Protein AF-A0A1H8L8E3-F1 (afdb_monomer)

Sequence (369 aa):
MTDLSAPLSPDQQRLLEVMSDAFLRDNEWPTWDFVRRTLRREKINAASVLTSLPKLGAQGNIGSTYGLVQHDRVFLPDESRPNLTVAAGLHLPRFSASVSSPFLLVLGVMVEMEHNAPISSSTVTEVRISPNAVRHALPSISDTFMSWLPDLLAHEPATWGGGFRGGSADGGWSRGIRPEIADYADVRDLQAYVSQIEAWLAEAQQVYTPAPMYGQVPAQSVWASSTSDPAPAPAPQYVNESLIDELEAKNDSTSWGLGKLVGLLRELNTNFADEHPYACHALLRAVLDHVPPIFNTEGLPKITFEQVASNYAWKQTDRKYVLKLRDFKAQGDDVMHRQIRKSQDLITMEDVPPRAWLNALLREVIDAL

Radius of gyration: 24.33 Å; Cα contacts (8 Å, |Δi|>4): 419; chains: 1; bounding box: 63×66×66 Å

Foldseek 3Di:
DFDQLPDDDPLLLVLLCQQLVCCVVVVAGDFPLSSCVVVVVVVRHNLVSVVPFTWAFDPDQDFDIDGQWDDPDPDRDRRGGIHGALSVCSSPVVCVVQANQLVLQVLLLLLVQLVPFDDDPPDDGWGKDWLVSSCVSPVPRDPSNSVCVVVNLPRDPLNPPWDKDQDDVVNTIMTTRDNSSNLCNPPNHSSSVVVSVNVVSVVVVVVPDPPDPDDDDDDDDDDDDDPDDPDPDPQDFLADVVLLVLLVVCCVVDPDNCVVVSVLRVQLRVCLSVFPQLSNLLSLLVNQQPLQVLQCPPPDPDDHLVNCLVPGPDDPVLNVLSVVSVVSNVVSVCSVPPDDDPDDDDRGSSSRHHSVSVNSVSVVSSVSD

Mean predicted aligned error: 16.55 Å

Solvent-accessible surface area (backbone atoms only — not comparable to full-atom values): 22081 Å² total; per-residue (Å²): 133,67,57,76,79,56,87,68,54,73,66,45,48,49,53,52,48,56,46,46,56,40,22,76,71,67,77,43,62,43,35,40,43,58,54,38,55,57,34,46,77,73,74,42,60,48,67,67,38,62,71,66,53,56,51,42,52,48,94,59,65,67,68,71,72,50,43,42,60,48,66,98,48,96,72,75,51,56,83,35,55,54,40,73,38,62,62,35,27,76,81,31,67,70,51,16,69,63,47,29,53,56,47,51,52,52,51,52,51,52,25,51,52,58,73,68,48,72,88,54,99,86,51,88,71,82,43,67,51,34,67,66,57,50,41,69,78,39,74,83,62,53,69,71,50,63,71,44,44,67,62,51,44,71,72,37,75,84,45,61,89,34,59,76,42,79,69,42,98,83,76,39,56,35,33,36,58,55,80,74,36,54,81,50,69,83,46,84,50,70,67,50,45,52,51,51,51,50,51,53,41,52,52,64,56,60,74,69,57,82,75,82,86,71,81,92,73,94,74,83,86,79,92,72,94,72,96,64,80,79,73,78,74,80,74,62,61,51,57,58,64,72,58,48,53,54,48,59,68,41,34,85,78,40,99,52,85,39,65,64,59,48,48,46,52,52,52,30,23,52,29,48,53,70,66,35,32,63,58,32,34,42,38,51,38,50,49,50,67,61,53,26,69,69,73,48,86,82,69,64,97,76,64,48,42,64,55,45,51,72,68,52,92,58,56,81,66,52,40,57,32,41,47,52,55,52,63,45,38,61,56,17,48,43,68,73,65,64,72,93,65,96,64,87,85,78,80,42,67,85,73,49,76,41,44,67,37,58,49,48,52,49,51,53,50,61,74,61,97

Structure (mmCIF, N/CA/C/O backbone):
data_AF-A0A1H8L8E3-F1
#
_entry.id   AF-A0A1H8L8E3-F1
#
loop_
_atom_site.group_PDB
_atom_site.id
_atom_site.type_symbol
_atom_site.label_atom_id
_atom_site.label_alt_id
_atom_site.label_comp_id
_atom_site.label_asym_id
_atom_site.label_entity_id
_atom_site.label_seq_id
_atom_site.pdbx_PDB_ins_code
_atom_site.Cartn_x
_atom_site.Cartn_y
_atom_site.Cartn_z
_atom_site.occupancy
_atom_site.B_iso_or_equiv
_atom_site.auth_seq_id
_atom_site.auth_comp_id
_atom_site.auth_asym_id
_atom_site.auth_atom_id
_atom_site.pdbx_PDB_model_num
ATOM 1 N N . MET A 1 1 ? -2.305 20.135 3.168 1.00 54.50 1 MET A N 1
ATOM 2 C CA . MET A 1 1 ? -1.478 18.934 3.385 1.00 54.50 1 MET A CA 1
ATOM 3 C C . MET A 1 1 ? -2.145 18.114 4.464 1.00 54.50 1 MET A C 1
ATOM 5 O O . MET A 1 1 ? -2.585 18.694 5.451 1.00 54.50 1 MET A O 1
ATOM 9 N N . THR A 1 2 ? -2.344 16.825 4.211 1.00 70.56 2 THR A N 1
ATOM 10 C CA . THR A 1 2 ? -2.927 15.903 5.189 1.00 70.56 2 THR A CA 1
ATOM 11 C C . THR A 1 2 ? -1.853 15.555 6.208 1.00 70.56 2 THR A C 1
ATOM 13 O O . THR A 1 2 ? -0.793 15.092 5.815 1.00 70.56 2 THR A O 1
ATOM 16 N N . ASP A 1 3 ? -2.123 15.765 7.490 1.00 83.69 3 ASP A N 1
ATOM 17 C CA . ASP A 1 3 ? -1.197 15.452 8.578 1.00 83.69 3 ASP A CA 1
ATOM 18 C C . ASP A 1 3 ? -1.635 14.142 9.250 1.00 83.69 3 ASP A C 1
ATOM 20 O O . ASP A 1 3 ? -2.746 14.054 9.777 1.00 83.69 3 ASP A O 1
ATOM 24 N N . LEU A 1 4 ? -0.786 13.107 9.218 1.00 88.06 4 LEU A N 1
ATOM 25 C CA . LEU A 1 4 ? -1.083 11.828 9.879 1.00 88.06 4 LEU A CA 1
ATOM 26 C C . LEU A 1 4 ? -1.025 11.920 11.403 1.00 88.06 4 LEU A C 1
ATOM 28 O O . LEU A 1 4 ? -1.542 11.023 12.056 1.00 88.06 4 LEU A O 1
ATOM 32 N N . SER A 1 5 ? -0.405 12.955 11.969 1.00 87.88 5 SER A N 1
ATOM 33 C CA . SER A 1 5 ? -0.351 13.198 13.414 1.00 87.88 5 SER A CA 1
ATOM 34 C C . SER A 1 5 ? -1.531 14.026 13.931 1.00 87.88 5 SER A C 1
ATOM 36 O O . SER A 1 5 ? -1.721 14.137 15.143 1.00 87.88 5 SER A O 1
ATOM 38 N N . ALA A 1 6 ? -2.371 14.553 13.031 1.00 89.00 6 ALA A N 1
ATOM 39 C CA . ALA A 1 6 ? -3.549 15.320 13.407 1.00 89.00 6 ALA A CA 1
ATOM 40 C C . ALA A 1 6 ? -4.525 14.481 14.258 1.00 89.00 6 ALA A C 1
ATOM 42 O O . ALA A 1 6 ? -4.700 13.288 13.989 1.00 89.00 6 ALA A O 1
ATOM 43 N N . PRO A 1 7 ? -5.205 15.087 15.255 1.00 92.38 7 PRO A N 1
ATOM 44 C CA . PRO A 1 7 ? -6.158 14.375 16.099 1.00 92.38 7 PRO A CA 1
ATOM 45 C C . PRO A 1 7 ? -7.232 13.649 15.284 1.00 92.38 7 PRO A C 1
ATOM 47 O O . PRO A 1 7 ? -7.887 14.243 14.426 1.00 92.38 7 PRO A O 1
ATOM 50 N N . LEU A 1 8 ? -7.437 12.370 15.593 1.00 94.69 8 LEU A N 1
ATOM 51 C CA . LEU A 1 8 ? -8.467 11.554 14.962 1.00 94.69 8 LEU A CA 1
ATOM 52 C C . LEU A 1 8 ? -9.846 11.826 15.565 1.00 94.69 8 LEU A C 1
ATOM 54 O O . LEU A 1 8 ? -9.991 12.138 16.749 1.00 94.69 8 LEU A O 1
ATOM 58 N N . SER A 1 9 ? -10.885 11.643 14.752 1.00 96.31 9 SER A N 1
ATOM 59 C CA . SER A 1 9 ? -12.251 11.566 15.273 1.00 96.31 9 SER A CA 1
ATOM 60 C C . SER A 1 9 ? -12.410 10.357 16.212 1.00 96.31 9 SER A C 1
ATOM 62 O O . SER A 1 9 ? -11.698 9.360 16.050 1.00 96.31 9 SER A O 1
ATOM 64 N N . PRO A 1 10 ? -13.371 10.386 17.158 1.00 97.00 10 PRO A N 1
ATOM 65 C CA . PRO A 1 10 ? -13.614 9.258 18.059 1.00 97.00 10 PRO A CA 1
ATOM 66 C C . PRO A 1 10 ? -13.837 7.927 17.326 1.00 97.00 10 PRO A C 1
ATOM 68 O O . PRO A 1 10 ? -13.317 6.898 17.749 1.00 97.00 10 PRO A O 1
ATOM 71 N N . ASP A 1 11 ? -14.543 7.950 16.193 1.00 97.00 11 ASP A N 1
ATOM 72 C CA . ASP A 1 11 ? -14.819 6.753 15.394 1.00 97.00 11 ASP A CA 1
ATOM 73 C C . ASP A 1 11 ? -13.552 6.195 14.726 1.00 97.00 11 ASP A C 1
ATOM 75 O O . ASP A 1 11 ? -13.346 4.980 14.701 1.00 97.00 11 ASP A O 1
ATOM 79 N N . GLN A 1 12 ? -12.680 7.071 14.212 1.00 97.19 12 GLN A N 1
ATOM 80 C CA . GLN A 1 12 ? -11.384 6.686 13.638 1.00 97.19 12 GLN A CA 1
ATOM 81 C C . GLN A 1 12 ? -10.464 6.098 14.703 1.00 97.19 12 GLN A C 1
ATOM 83 O O . GLN A 1 12 ? -9.908 5.021 14.495 1.00 97.19 12 GLN A O 1
ATOM 88 N N . GLN A 1 13 ? -10.361 6.759 15.858 1.00 97.69 13 GLN A N 1
ATOM 89 C CA . GLN A 1 13 ? -9.606 6.251 16.999 1.00 97.69 13 GLN A CA 1
ATOM 90 C C . GLN A 1 13 ? -10.109 4.856 17.391 1.00 97.69 13 GLN A C 1
ATOM 92 O O . GLN A 1 13 ? -9.323 3.919 17.529 1.00 97.69 13 GLN A O 1
ATOM 97 N N . ARG A 1 14 ? -11.433 4.689 17.473 1.00 97.75 14 ARG A N 1
ATOM 98 C CA . ARG A 1 14 ? -12.052 3.419 17.844 1.00 97.75 14 ARG A CA 1
ATOM 99 C C . ARG A 1 14 ? -11.775 2.302 16.838 1.00 97.75 14 ARG A C 1
ATOM 101 O O . ARG A 1 14 ? -11.531 1.167 17.245 1.00 97.75 14 ARG A O 1
ATOM 108 N N . LEU A 1 15 ? -11.785 2.604 15.538 1.00 97.69 15 LEU A N 1
ATOM 109 C CA . LEU A 1 15 ? -11.400 1.651 14.493 1.00 97.69 15 LEU A CA 1
ATOM 110 C C . LEU A 1 15 ? -9.964 1.149 14.700 1.00 97.69 15 LEU A C 1
ATOM 112 O O . LEU A 1 15 ? -9.741 -0.063 14.706 1.00 97.69 15 LEU A O 1
ATOM 116 N N . LEU A 1 16 ? -9.013 2.065 14.904 1.00 98.00 16 LEU A N 1
ATOM 117 C CA . LEU A 1 16 ? -7.605 1.719 15.107 1.00 98.00 16 LEU A CA 1
ATOM 118 C C . LEU A 1 16 ? -7.396 0.906 16.392 1.00 98.00 16 LEU A C 1
ATOM 120 O O . LEU A 1 16 ? -6.659 -0.079 16.378 1.00 98.00 16 LEU A O 1
ATOM 124 N N . GLU A 1 17 ? -8.086 1.257 17.478 1.00 98.06 17 GLU A N 1
ATOM 125 C CA . GLU A 1 17 ? -8.052 0.512 18.741 1.00 98.06 17 GLU A CA 1
ATOM 126 C C . GLU A 1 17 ? -8.566 -0.919 18.582 1.00 98.06 17 GLU A C 1
ATOM 128 O O . GLU A 1 17 ? -7.898 -1.854 19.014 1.00 98.06 17 GLU A O 1
ATOM 133 N N . VAL A 1 18 ? -9.709 -1.120 17.913 1.00 97.88 18 VAL A N 1
ATOM 134 C CA . VAL A 1 18 ? -10.262 -2.465 17.664 1.00 97.88 18 VAL A CA 1
ATOM 135 C C . VAL A 1 18 ? -9.277 -3.328 16.874 1.00 97.88 18 VAL A C 1
ATOM 137 O O . VAL A 1 18 ? -9.098 -4.506 17.192 1.00 97.88 18 VAL A O 1
ATOM 140 N N . MET A 1 19 ? -8.629 -2.751 15.858 1.00 97.62 19 MET A N 1
ATOM 141 C CA . MET A 1 19 ? -7.633 -3.456 15.050 1.00 97.62 19 MET A CA 1
ATOM 142 C C . MET A 1 19 ? -6.375 -3.790 15.857 1.00 97.62 19 MET A C 1
ATOM 144 O O . MET A 1 19 ? -5.931 -4.939 15.858 1.00 97.62 19 MET A O 1
ATOM 148 N N . SER A 1 20 ? -5.837 -2.808 16.582 1.00 97.31 20 SER A N 1
ATOM 149 C CA . SER A 1 20 ? -4.642 -2.953 17.414 1.00 97.31 20 SER A CA 1
ATOM 150 C C . SER A 1 20 ? -4.849 -3.945 18.554 1.00 97.31 20 SER A C 1
ATOM 152 O O . SER A 1 20 ? -4.003 -4.804 18.779 1.00 97.31 20 SER A O 1
ATOM 154 N N . ASP A 1 21 ? -5.962 -3.865 19.279 1.00 96.75 21 ASP A N 1
ATOM 155 C CA . ASP A 1 21 ? -6.227 -4.740 20.422 1.00 96.75 21 ASP A CA 1
ATOM 156 C C . ASP A 1 21 ? -6.410 -6.198 20.001 1.00 96.75 21 ASP A C 1
ATOM 158 O O . ASP A 1 21 ? -5.990 -7.103 20.723 1.00 96.75 21 ASP A O 1
ATOM 162 N N . ALA A 1 22 ? -7.035 -6.444 18.845 1.00 96.00 22 ALA A N 1
ATOM 163 C CA . ALA A 1 22 ? -7.126 -7.789 18.291 1.00 96.00 22 ALA A CA 1
ATOM 164 C C . ALA A 1 22 ? -5.743 -8.318 17.897 1.00 96.00 22 ALA A C 1
ATOM 166 O O . ALA A 1 22 ? -5.361 -9.402 18.330 1.00 96.00 22 ALA A O 1
ATOM 167 N N . PHE A 1 23 ? -4.963 -7.510 17.176 1.00 94.88 23 PHE A N 1
ATOM 168 C CA . PHE A 1 23 ? -3.617 -7.878 16.752 1.00 94.88 23 PHE A CA 1
ATOM 169 C C . PHE A 1 23 ? -2.679 -8.172 17.931 1.00 94.88 23 PHE A C 1
ATOM 171 O O . PHE A 1 23 ? -2.063 -9.234 17.981 1.00 94.88 23 PHE A O 1
ATOM 178 N N . LEU A 1 24 ? -2.606 -7.270 18.914 1.00 93.50 24 LEU A N 1
ATOM 179 C CA . LEU A 1 24 ? -1.720 -7.409 20.074 1.00 93.50 24 LEU A CA 1
ATOM 180 C C . LEU A 1 24 ? -2.104 -8.581 20.986 1.00 93.50 24 LEU A C 1
ATOM 182 O O . LEU A 1 24 ? -1.258 -9.074 21.729 1.00 93.50 24 LEU A O 1
ATOM 186 N N . ARG A 1 25 ? -3.373 -9.002 20.972 1.00 93.81 25 ARG A N 1
ATOM 187 C CA . ARG A 1 25 ? -3.854 -10.135 21.768 1.00 93.81 25 ARG A CA 1
ATOM 188 C C . ARG A 1 25 ? -3.628 -11.464 21.058 1.00 93.81 25 ARG A C 1
ATOM 190 O O . ARG A 1 25 ? -3.131 -12.397 21.681 1.00 93.81 25 ARG A O 1
ATOM 197 N N . ASP A 1 26 ? -4.025 -11.544 19.793 1.00 92.31 26 ASP A N 1
ATOM 198 C CA . ASP A 1 26 ? -4.137 -12.815 19.076 1.00 92.31 26 ASP A CA 1
ATOM 199 C C . ASP A 1 26 ? -2.906 -13.103 18.209 1.00 92.31 26 ASP A C 1
ATOM 201 O O . ASP A 1 26 ? -2.759 -14.216 17.710 1.00 92.31 26 ASP A O 1
ATOM 205 N N . ASN A 1 27 ? -2.003 -12.125 18.058 1.00 89.88 27 ASN A N 1
ATOM 206 C CA . ASN A 1 27 ? -0.875 -12.215 17.141 1.00 89.88 27 ASN A CA 1
ATOM 207 C C . ASN A 1 27 ? -1.386 -12.574 15.731 1.00 89.88 27 ASN A C 1
ATOM 209 O O . ASN A 1 27 ? -0.921 -13.515 15.093 1.00 89.88 27 ASN A O 1
ATOM 213 N N . GLU A 1 28 ? -2.420 -11.868 15.281 1.00 90.44 28 GLU A N 1
ATOM 214 C CA . GLU A 1 28 ? -2.967 -11.972 13.932 1.00 90.44 28 GLU A CA 1
ATOM 215 C C . GLU A 1 28 ? -3.838 -10.746 13.644 1.00 90.44 28 GLU A C 1
ATOM 217 O O . GLU A 1 28 ? -4.602 -10.301 14.502 1.00 90.44 28 GLU A O 1
ATOM 222 N N . TRP A 1 29 ? -3.746 -10.184 12.437 1.00 93.12 29 TRP A N 1
ATOM 223 C CA . TRP A 1 29 ? -4.626 -9.081 12.043 1.00 93.12 29 TRP A CA 1
ATOM 224 C C . TRP A 1 29 ? -6.078 -9.553 11.996 1.00 93.12 29 TRP A C 1
ATOM 226 O O . TRP A 1 29 ? -6.340 -10.580 11.368 1.00 93.12 29 TRP A O 1
ATOM 236 N N . PRO A 1 30 ? -7.038 -8.845 12.615 1.00 95.31 30 PRO A N 1
ATOM 237 C CA . PRO A 1 30 ? -8.421 -9.297 12.639 1.00 95.31 30 PRO A CA 1
ATOM 238 C C . PRO A 1 30 ? -9.018 -9.347 11.233 1.00 95.31 30 PRO A C 1
ATOM 240 O O . PRO A 1 30 ? -8.681 -8.542 10.363 1.00 95.31 30 PRO A O 1
ATOM 243 N N . THR A 1 31 ? -9.964 -10.262 11.027 1.00 95.38 31 THR A N 1
ATOM 244 C CA . THR A 1 31 ? -10.769 -10.252 9.805 1.00 95.38 31 THR A CA 1
ATOM 245 C C . THR A 1 31 ? -11.618 -8.988 9.737 1.00 95.38 31 THR A C 1
ATOM 247 O O . THR A 1 31 ? -12.065 -8.438 10.751 1.00 95.38 31 THR A O 1
ATOM 250 N N . TRP A 1 32 ? -11.890 -8.526 8.525 1.00 94.31 32 TRP A N 1
ATOM 251 C CA . TRP A 1 32 ? -12.694 -7.338 8.313 1.00 94.31 32 TRP A CA 1
ATOM 252 C C . TRP A 1 32 ? -14.128 -7.519 8.820 1.00 94.31 32 TRP A C 1
ATOM 254 O O . TRP A 1 32 ? -14.702 -6.581 9.374 1.00 94.31 32 TRP A O 1
ATOM 264 N N . ASP A 1 33 ? -14.693 -8.729 8.737 1.00 94.44 33 ASP A N 1
ATOM 265 C CA . ASP A 1 33 ? -15.987 -9.036 9.360 1.00 94.44 33 ASP A CA 1
ATOM 266 C C . ASP A 1 33 ? -15.959 -8.851 10.885 1.00 94.44 33 ASP A C 1
ATOM 268 O O . ASP A 1 33 ? -16.884 -8.249 11.439 1.00 94.44 33 ASP A O 1
ATOM 272 N N . PHE A 1 34 ? -14.890 -9.280 11.569 1.00 97.00 34 PHE A N 1
ATOM 273 C CA . PHE A 1 34 ? -14.738 -9.056 13.009 1.00 97.00 34 PHE A CA 1
ATOM 274 C C . PHE A 1 34 ? -14.748 -7.559 13.342 1.00 97.00 34 PHE A C 1
ATOM 276 O O . PHE A 1 34 ? -15.508 -7.123 14.216 1.00 97.00 34 PHE A O 1
ATOM 283 N N . VAL A 1 35 ? -13.962 -6.759 12.614 1.00 96.69 35 VAL A N 1
ATOM 284 C CA . VAL A 1 35 ? -13.891 -5.301 12.808 1.00 96.69 35 VAL A CA 1
ATOM 285 C C . VAL A 1 35 ? -15.261 -4.660 12.564 1.00 96.69 35 VAL A C 1
ATOM 287 O O . VAL A 1 35 ? -15.780 -3.938 13.419 1.00 96.69 35 VAL A O 1
ATOM 290 N N . ARG A 1 36 ? -15.913 -4.994 11.442 1.00 95.44 36 ARG A N 1
ATOM 291 C CA . ARG A 1 36 ? -17.245 -4.485 11.081 1.00 95.44 36 ARG A CA 1
ATOM 292 C C . ARG A 1 36 ? -18.304 -4.835 12.116 1.00 95.44 36 ARG A C 1
ATOM 294 O O . ARG A 1 36 ? -19.117 -3.980 12.461 1.00 95.44 36 ARG A O 1
ATOM 301 N N . ARG A 1 37 ? -18.348 -6.083 12.589 1.00 95.81 37 ARG A N 1
ATOM 302 C CA . ARG A 1 37 ? -19.341 -6.529 13.581 1.00 95.81 37 ARG A CA 1
ATOM 303 C C . ARG A 1 37 ? -19.118 -5.877 14.936 1.00 95.81 37 ARG A C 1
ATOM 305 O O . ARG A 1 37 ? -20.104 -5.545 15.590 1.00 95.81 37 ARG A O 1
ATOM 312 N N . THR A 1 38 ? -17.864 -5.674 15.329 1.00 97.12 38 THR A N 1
ATOM 313 C CA . THR A 1 38 ? -17.507 -4.994 16.579 1.00 97.12 38 THR A CA 1
ATOM 314 C C . THR A 1 38 ? -17.975 -3.542 16.545 1.00 97.12 38 THR A C 1
ATOM 316 O O . THR A 1 38 ? -18.801 -3.154 17.367 1.00 97.12 38 THR A O 1
ATOM 319 N N . LEU A 1 39 ? -17.586 -2.781 15.519 1.00 95.88 39 LEU A N 1
ATOM 320 C CA . LEU A 1 39 ? -17.984 -1.376 15.374 1.00 95.88 39 LEU A CA 1
ATOM 321 C C . LEU A 1 39 ? -19.490 -1.194 15.134 1.00 95.88 39 LEU A C 1
ATOM 323 O O . LEU A 1 39 ? -20.093 -0.247 15.635 1.00 95.88 39 LEU A O 1
ATOM 327 N N . ARG A 1 40 ? -20.154 -2.141 14.457 1.00 96.19 40 ARG A N 1
ATOM 328 C CA . ARG A 1 40 ? -21.615 -2.101 14.271 1.00 96.19 40 ARG A CA 1
ATOM 329 C C . ARG A 1 40 ? -22.376 -2.164 15.597 1.00 96.19 40 ARG A C 1
ATOM 331 O O . ARG A 1 40 ? -23.434 -1.546 15.699 1.00 96.19 40 ARG A O 1
ATOM 338 N N . ARG A 1 41 ? -21.870 -2.884 16.607 1.00 95.88 41 ARG A N 1
ATOM 339 C CA . ARG A 1 41 ? -22.485 -2.911 17.952 1.00 95.88 41 ARG A CA 1
ATOM 340 C C . ARG A 1 41 ? -22.455 -1.536 18.618 1.00 95.88 41 ARG A C 1
ATOM 342 O O . ARG A 1 41 ? -23.352 -1.218 19.390 1.00 95.88 41 ARG A O 1
ATOM 349 N N . GLU A 1 42 ? -21.475 -0.721 18.252 1.00 96.19 42 GLU A N 1
ATOM 350 C CA . GLU A 1 42 ? -21.291 0.659 18.705 1.00 96.19 42 GLU A CA 1
ATOM 351 C C . GLU A 1 42 ? -21.953 1.678 17.757 1.00 96.19 42 GLU A C 1
ATOM 353 O O . GLU A 1 42 ? -21.848 2.879 17.967 1.00 96.19 42 GLU A O 1
ATOM 358 N N . LYS A 1 43 ? -22.699 1.205 16.742 1.00 95.81 43 LYS A N 1
ATOM 359 C CA . LYS A 1 43 ? -23.349 2.009 15.689 1.00 95.81 43 LYS A CA 1
ATOM 360 C C . LYS A 1 43 ? -22.375 2.792 14.794 1.00 95.81 43 LYS A C 1
ATOM 362 O O . LYS A 1 43 ? -22.791 3.736 14.129 1.00 95.81 43 LYS A O 1
ATOM 367 N N . ILE A 1 44 ? -21.123 2.351 14.709 1.00 96.00 44 ILE A N 1
ATOM 368 C CA . ILE A 1 44 ? -20.083 2.948 13.865 1.00 96.00 44 ILE A CA 1
ATOM 369 C C . ILE A 1 44 ? -20.010 2.198 12.524 1.00 96.00 44 ILE A C 1
ATOM 371 O O . ILE A 1 44 ? -19.986 0.962 12.477 1.00 96.00 44 ILE A O 1
ATOM 375 N N . ASN A 1 45 ? -19.965 2.933 11.407 1.00 93.88 45 ASN A N 1
ATOM 376 C CA . ASN A 1 45 ? -19.789 2.352 10.073 1.00 93.88 45 ASN A CA 1
ATOM 377 C C . ASN A 1 45 ? -18.297 2.206 9.734 1.00 93.88 45 ASN A C 1
ATOM 379 O O . ASN A 1 45 ? -17.685 3.124 9.198 1.00 93.88 45 ASN A O 1
ATOM 383 N N . ALA A 1 46 ? -17.739 1.020 9.989 1.00 92.06 46 ALA A N 1
ATOM 384 C CA . ALA A 1 46 ? -16.317 0.729 9.788 1.00 92.06 46 ALA A CA 1
ATOM 385 C C . ALA A 1 46 ? -15.779 1.101 8.393 1.00 92.06 46 ALA A C 1
ATOM 387 O O . ALA A 1 46 ? -14.677 1.624 8.295 1.00 92.06 46 ALA A O 1
ATOM 388 N N . ALA A 1 47 ? -16.547 0.864 7.321 1.00 88.44 47 ALA A N 1
ATOM 389 C CA . ALA A 1 47 ? -16.098 1.165 5.960 1.00 88.44 47 ALA A CA 1
ATOM 390 C C . ALA A 1 47 ? -15.986 2.677 5.727 1.00 88.44 47 ALA A C 1
ATOM 392 O O . ALA A 1 47 ? -14.970 3.141 5.227 1.00 88.44 47 ALA A O 1
ATOM 393 N N . SER A 1 48 ? -16.994 3.436 6.168 1.00 88.44 48 SER A N 1
ATOM 394 C CA . SER A 1 48 ? -16.988 4.901 6.076 1.00 88.44 48 SER A CA 1
ATOM 395 C C . SER A 1 48 ? -15.877 5.538 6.913 1.00 88.44 48 SER A C 1
ATOM 397 O O . SER A 1 48 ? -15.345 6.579 6.537 1.00 88.44 48 SER A O 1
ATOM 399 N N . VAL A 1 49 ? -15.551 4.940 8.060 1.00 91.88 49 VAL A N 1
ATOM 400 C CA . VAL A 1 49 ? -14.467 5.409 8.933 1.00 91.88 49 VAL A CA 1
ATOM 401 C C . VAL A 1 49 ? -13.105 5.087 8.326 1.00 91.88 49 VAL A C 1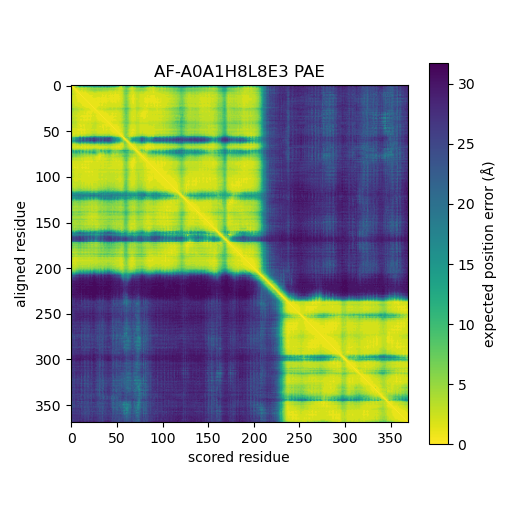
ATOM 403 O O . VAL A 1 49 ? -12.220 5.933 8.326 1.00 91.88 49 VAL A O 1
ATOM 406 N N . LEU A 1 50 ? -12.937 3.889 7.763 1.00 89.81 50 LEU A N 1
ATOM 407 C CA . LEU A 1 50 ? -11.700 3.489 7.096 1.00 89.81 50 LEU A CA 1
ATOM 408 C C . LEU A 1 50 ? -11.367 4.422 5.922 1.00 89.81 50 LEU A C 1
ATOM 410 O O . LEU A 1 50 ? -10.217 4.826 5.767 1.00 89.81 50 LEU A O 1
ATOM 414 N N . THR A 1 51 ? -12.367 4.800 5.120 1.00 87.00 51 THR A N 1
ATOM 415 C CA . THR A 1 51 ? -12.179 5.729 3.994 1.00 87.00 51 THR A CA 1
ATOM 416 C C . THR A 1 51 ? -11.878 7.157 4.437 1.00 87.00 51 THR A C 1
ATOM 418 O O . THR A 1 51 ? -11.243 7.888 3.687 1.00 87.00 51 THR A O 1
ATOM 421 N N . SER A 1 52 ? -12.306 7.564 5.638 1.00 89.44 52 SER A N 1
ATOM 422 C CA . SER A 1 52 ? -12.070 8.921 6.146 1.00 89.44 52 SER A CA 1
ATOM 423 C C . SER A 1 52 ? -10.716 9.099 6.835 1.00 89.44 52 SER A C 1
ATOM 425 O O . SER A 1 52 ? -10.379 10.225 7.200 1.00 89.44 52 SER A O 1
ATOM 427 N N . LEU A 1 53 ? -9.956 8.019 7.061 1.00 90.38 53 LEU A N 1
ATOM 428 C CA . LEU A 1 53 ? -8.647 8.093 7.712 1.00 90.38 53 LEU A CA 1
ATOM 429 C C . LEU A 1 53 ? -7.670 8.982 6.926 1.00 90.38 53 LEU A C 1
ATOM 431 O O . LEU A 1 53 ? -7.676 8.961 5.692 1.00 90.38 53 LEU A O 1
ATOM 435 N N . PRO A 1 54 ? -6.789 9.720 7.626 1.00 90.06 54 PRO A N 1
ATOM 436 C CA . PRO A 1 54 ? -5.795 10.551 6.968 1.00 90.06 54 PRO A CA 1
ATOM 437 C C . PRO A 1 54 ? -4.791 9.680 6.194 1.00 90.06 54 PRO A C 1
ATOM 439 O O . PRO A 1 54 ? -4.380 8.606 6.647 1.00 90.06 54 PRO A O 1
ATOM 442 N N . LYS A 1 55 ? -4.406 10.155 5.006 1.00 87.31 55 LYS A N 1
ATOM 443 C CA . LYS A 1 55 ? -3.439 9.524 4.099 1.00 87.31 55 LYS A CA 1
ATOM 444 C C . LYS A 1 55 ? -2.489 10.585 3.533 1.00 87.31 55 LYS A C 1
ATOM 446 O O . LYS A 1 55 ? -2.929 11.673 3.161 1.00 87.31 55 LYS A O 1
ATOM 451 N N . LEU A 1 56 ? -1.206 10.248 3.456 1.00 83.06 56 LEU A N 1
ATOM 452 C CA . LEU A 1 56 ? -0.167 10.958 2.713 1.00 83.06 56 LEU A CA 1
ATOM 453 C C . LEU A 1 56 ? -0.099 10.450 1.274 1.00 83.06 56 LEU A C 1
ATOM 455 O O . LEU A 1 56 ? -0.435 9.297 0.991 1.00 83.06 56 LEU A O 1
ATOM 459 N N . GLY A 1 57 ? 0.415 11.290 0.380 1.00 71.94 57 GLY A N 1
ATOM 460 C CA . GLY A 1 57 ? 0.602 10.958 -1.029 1.00 71.94 57 GLY A CA 1
ATOM 461 C C . GLY A 1 57 ? -0.406 11.654 -1.935 1.00 71.94 57 GLY A C 1
ATOM 462 O O . GLY A 1 57 ? -0.935 12.712 -1.599 1.00 71.94 57 GLY A O 1
ATOM 463 N N . ALA A 1 58 ? -0.596 11.119 -3.139 1.00 58.22 58 ALA A N 1
ATOM 464 C CA . ALA A 1 58 ? -1.326 11.824 -4.188 1.00 58.22 58 ALA A CA 1
ATOM 465 C C . ALA A 1 58 ? -2.801 12.035 -3.836 1.00 58.22 58 ALA A C 1
ATOM 467 O O . ALA A 1 58 ? -3.541 11.083 -3.603 1.00 58.22 58 ALA A O 1
ATOM 468 N N . GLN A 1 59 ? -3.229 13.299 -3.869 1.00 44.69 59 GLN A N 1
ATOM 469 C CA . GLN A 1 59 ? -4.635 13.672 -3.995 1.00 44.69 59 GLN A CA 1
ATOM 470 C C . GLN A 1 59 ? -5.014 13.557 -5.482 1.00 44.69 59 GLN A C 1
ATOM 472 O O . GLN A 1 59 ? -5.045 14.550 -6.203 1.00 44.69 59 GLN A O 1
ATOM 477 N N . GLY A 1 60 ? -5.174 12.326 -5.979 1.00 43.41 60 GLY A N 1
ATOM 478 C CA . GLY A 1 60 ? -5.538 12.044 -7.373 1.00 43.41 60 GLY A CA 1
ATOM 479 C C . GLY A 1 60 ? -5.054 10.681 -7.880 1.00 43.41 60 GLY A C 1
ATOM 480 O O . GLY A 1 60 ? -4.331 9.964 -7.193 1.00 43.41 60 GLY A O 1
ATOM 481 N N . ASN A 1 61 ? -5.413 10.338 -9.121 1.00 33.91 61 ASN A N 1
ATOM 482 C CA . ASN A 1 61 ? -5.259 8.998 -9.718 1.00 33.91 61 ASN A CA 1
ATOM 483 C C . ASN A 1 61 ? -3.808 8.538 -9.983 1.00 33.91 61 ASN A C 1
ATOM 485 O O . ASN A 1 61 ? -3.602 7.538 -10.669 1.00 33.91 61 ASN A O 1
ATOM 489 N N . ILE A 1 62 ? -2.782 9.269 -9.535 1.00 36.84 62 ILE A N 1
ATOM 490 C CA . ILE A 1 62 ? -1.374 8.955 -9.813 1.00 36.84 62 ILE A CA 1
ATOM 491 C C . ILE A 1 62 ? -0.515 9.261 -8.582 1.00 36.84 62 ILE A C 1
ATOM 493 O O . ILE A 1 62 ? -0.200 10.414 -8.311 1.00 36.84 62 ILE A O 1
ATOM 497 N N . GLY A 1 63 ? -0.085 8.213 -7.876 1.00 48.34 63 GLY A N 1
ATOM 498 C CA . GLY A 1 63 ? 0.936 8.282 -6.828 1.00 48.34 63 GLY A CA 1
ATOM 499 C C . GLY A 1 63 ? 0.796 7.162 -5.799 1.00 48.34 63 GLY A C 1
ATOM 500 O O . GLY A 1 63 ? -0.253 6.533 -5.689 1.00 48.34 63 GLY A O 1
ATOM 501 N N . SER A 1 64 ? 1.867 6.883 -5.058 1.00 62.19 64 SER A N 1
ATOM 502 C CA . SER A 1 64 ? 1.796 5.999 -3.891 1.00 62.19 64 SER A CA 1
ATOM 503 C C . SER A 1 64 ? 1.085 6.730 -2.751 1.00 62.19 64 SER A C 1
ATOM 505 O O . SER A 1 64 ? 1.396 7.889 -2.482 1.00 62.19 64 SER A O 1
ATOM 507 N N . THR A 1 65 ? 0.146 6.064 -2.081 1.00 76.75 65 THR A N 1
ATOM 508 C CA . THR A 1 65 ? -0.486 6.569 -0.855 1.00 76.75 65 THR A CA 1
ATOM 509 C C . THR A 1 65 ? 0.041 5.809 0.350 1.00 76.75 65 THR A C 1
ATOM 511 O O . THR A 1 65 ? 0.227 4.595 0.276 1.00 76.75 65 THR A O 1
ATOM 514 N N . TYR A 1 66 ? 0.225 6.500 1.466 1.00 85.38 66 TYR A N 1
ATOM 515 C CA . TYR A 1 66 ? 0.591 5.904 2.747 1.00 85.38 66 TYR A CA 1
ATOM 516 C C . TYR A 1 66 ? -0.347 6.429 3.831 1.00 85.38 66 TYR A C 1
ATOM 518 O O . TYR A 1 66 ? -0.705 7.600 3.822 1.00 85.38 66 TYR A O 1
ATOM 526 N N . GLY A 1 67 ? -0.786 5.588 4.758 1.00 91.06 67 GLY A N 1
ATOM 527 C CA . GLY A 1 67 ? -1.745 5.985 5.787 1.00 91.06 67 GLY A CA 1
ATOM 528 C C . GLY A 1 67 ? -1.635 5.112 7.023 1.00 91.06 67 GLY A C 1
ATOM 529 O O . GLY A 1 67 ? -0.752 4.265 7.109 1.00 91.06 67 GLY A O 1
ATOM 530 N N . LEU A 1 68 ? -2.545 5.311 7.976 1.00 93.81 68 LEU A N 1
ATOM 531 C CA . LEU A 1 68 ? -2.553 4.579 9.253 1.00 93.81 68 LEU A CA 1
ATOM 532 C C . LEU A 1 68 ? -2.948 3.099 9.103 1.00 93.81 68 LEU A C 1
ATOM 534 O O . LEU A 1 68 ? -2.600 2.267 9.937 1.00 93.81 68 LEU A O 1
ATOM 538 N N . VAL A 1 69 ? -3.684 2.777 8.040 1.00 92.00 69 VAL A N 1
ATOM 539 C CA . VAL A 1 69 ? -4.135 1.423 7.712 1.00 92.00 69 VAL A CA 1
ATOM 540 C C . VAL A 1 69 ? -3.703 1.110 6.291 1.00 92.00 69 VAL A C 1
ATOM 542 O O . VAL A 1 69 ? -3.920 1.922 5.388 1.00 92.00 69 VAL A O 1
ATOM 545 N N . GLN A 1 70 ? -3.151 -0.079 6.090 1.00 86.88 70 GLN A N 1
ATOM 546 C CA . GLN A 1 70 ? -2.925 -0.643 4.775 1.00 86.88 70 GLN A CA 1
ATOM 547 C C . GLN A 1 70 ? -3.949 -1.746 4.473 1.00 86.88 70 GLN A C 1
ATOM 549 O O . GLN A 1 70 ? -4.375 -2.535 5.321 1.00 86.88 70 GLN A O 1
ATOM 554 N N . HIS A 1 71 ? -4.363 -1.772 3.211 1.00 82.25 71 HIS A N 1
ATOM 555 C CA . HIS A 1 71 ? -5.150 -2.837 2.629 1.00 82.25 71 HIS A CA 1
ATOM 556 C C . HIS A 1 71 ? -4.862 -2.947 1.131 1.00 82.25 71 HIS A C 1
ATOM 558 O O . HIS A 1 71 ? -4.735 -1.945 0.431 1.00 82.25 71 HIS A O 1
ATOM 564 N N . ASP A 1 72 ? -4.820 -4.175 0.625 1.00 61.03 72 ASP A N 1
ATOM 565 C CA . ASP A 1 72 ? -4.413 -4.448 -0.762 1.00 61.03 72 ASP A CA 1
ATOM 566 C C . ASP A 1 72 ? -5.577 -4.331 -1.755 1.00 61.03 72 ASP A C 1
ATOM 568 O O . ASP A 1 72 ? -5.421 -4.530 -2.959 1.00 61.03 72 ASP A O 1
ATOM 572 N N . ARG A 1 73 ? -6.785 -4.079 -1.240 1.00 61.31 73 ARG A N 1
ATOM 573 C CA . ARG A 1 73 ? -8.030 -4.064 -2.009 1.00 61.31 73 ARG A CA 1
ATOM 574 C C . ARG A 1 73 ? -8.871 -2.874 -1.615 1.00 61.31 73 ARG A C 1
ATOM 576 O O . ARG A 1 73 ? -9.108 -2.667 -0.432 1.00 61.31 73 ARG A O 1
ATOM 583 N N . VAL A 1 74 ? -9.381 -2.161 -2.606 1.00 53.72 74 VAL A N 1
ATOM 584 C CA . VAL A 1 74 ? -10.312 -1.040 -2.431 1.00 53.72 74 VAL A CA 1
ATOM 585 C C . VAL A 1 74 ? -11.540 -1.456 -1.611 1.00 53.72 74 VAL A C 1
ATOM 587 O O . VAL A 1 74 ? -11.900 -0.803 -0.636 1.00 53.72 74 VAL A O 1
ATOM 590 N N . PHE A 1 75 ? -12.142 -2.598 -1.954 1.00 63.38 75 PHE A N 1
ATOM 591 C CA . PHE A 1 75 ? -13.185 -3.227 -1.153 1.00 63.38 75 PHE A CA 1
ATOM 592 C C . PHE A 1 75 ? -12.592 -4.368 -0.333 1.00 63.38 75 PHE A C 1
ATOM 594 O O . PHE A 1 75 ? -12.041 -5.327 -0.879 1.00 63.38 75 PHE A O 1
ATOM 601 N N . LEU A 1 76 ? -12.759 -4.285 0.980 1.00 77.25 76 LEU A N 1
ATOM 602 C CA . LEU A 1 76 ? -12.359 -5.326 1.911 1.00 77.25 76 LEU A CA 1
ATOM 603 C C . LEU A 1 76 ? -13.467 -6.395 1.997 1.00 77.25 76 LEU A C 1
ATOM 605 O O . LEU A 1 76 ? -14.524 -6.119 2.574 1.00 77.25 76 LEU A O 1
ATOM 609 N N . PRO A 1 77 ? -13.292 -7.603 1.419 1.00 78.12 77 PRO A N 1
ATOM 610 C CA . PRO A 1 77 ? -14.206 -8.713 1.676 1.00 78.12 77 PRO A CA 1
ATOM 611 C C . PRO A 1 77 ? -14.148 -9.119 3.152 1.00 78.12 77 PRO A C 1
ATOM 613 O O . PRO A 1 77 ? -13.176 -8.833 3.843 1.00 78.12 77 PRO A O 1
ATOM 616 N N . ASP A 1 78 ? -15.162 -9.827 3.635 1.00 82.06 78 ASP A N 1
ATOM 617 C CA . ASP A 1 78 ? -15.280 -10.207 5.051 1.00 82.06 78 ASP A CA 1
ATOM 618 C C . ASP A 1 78 ? -14.065 -10.992 5.584 1.00 82.06 78 ASP A C 1
ATOM 620 O O . ASP A 1 78 ? -13.654 -10.794 6.727 1.00 82.06 78 ASP A O 1
ATOM 624 N N . GLU A 1 79 ? -13.438 -11.790 4.717 1.00 83.69 79 GLU A N 1
ATOM 625 C CA . GLU A 1 79 ? -12.241 -12.600 4.991 1.00 83.69 79 GLU A CA 1
ATOM 626 C C . GLU A 1 79 ? -10.929 -11.791 4.999 1.00 83.69 79 GLU A C 1
ATOM 628 O O . GLU A 1 79 ? -9.882 -12.295 5.403 1.00 83.69 79 GLU A O 1
ATOM 633 N N . SER A 1 80 ? -10.941 -10.558 4.481 1.00 86.44 80 SER A N 1
ATOM 634 C CA . SER A 1 80 ? -9.722 -9.750 4.370 1.00 86.44 80 SER A CA 1
ATOM 635 C C . SER A 1 80 ? -9.202 -9.321 5.735 1.00 86.44 80 SER A C 1
ATOM 637 O O . SER A 1 80 ? -9.961 -9.207 6.694 1.00 86.44 80 SER A O 1
ATOM 639 N N . ARG A 1 81 ? -7.897 -9.069 5.817 1.00 91.19 81 ARG A N 1
ATOM 640 C CA . ARG A 1 81 ? -7.211 -8.695 7.055 1.00 91.19 81 ARG A CA 1
ATOM 641 C C . ARG A 1 81 ? -6.437 -7.398 6.825 1.00 91.19 81 ARG A C 1
ATOM 643 O O . ARG A 1 81 ? -5.247 -7.461 6.527 1.00 91.19 81 ARG A O 1
ATOM 650 N N . PRO A 1 82 ? -7.110 -6.233 6.865 1.00 91.38 82 PRO A N 1
ATOM 651 C CA . PRO A 1 82 ? -6.404 -4.958 6.830 1.00 91.38 82 PRO A CA 1
ATOM 652 C C . PRO A 1 82 ? -5.452 -4.870 8.027 1.00 91.38 82 PRO A C 1
ATOM 654 O O . PRO A 1 82 ? -5.766 -5.359 9.115 1.00 91.38 82 PRO A O 1
ATOM 657 N N . ASN A 1 83 ? -4.303 -4.237 7.831 1.00 92.25 83 ASN A N 1
ATOM 658 C CA . ASN A 1 83 ? -3.253 -4.142 8.835 1.00 92.25 83 ASN A CA 1
ATOM 659 C C . ASN A 1 83 ? -2.917 -2.684 9.149 1.00 92.25 83 ASN A C 1
ATOM 661 O O . ASN A 1 83 ? -3.141 -1.783 8.343 1.00 92.25 83 ASN A O 1
ATOM 665 N N . LEU A 1 84 ? -2.427 -2.437 10.362 1.00 94.81 84 LEU A N 1
ATOM 666 C CA . LEU A 1 84 ? -1.945 -1.111 10.734 1.00 94.81 84 LEU A CA 1
ATOM 667 C C . LEU A 1 84 ? -0.503 -0.942 10.264 1.00 94.81 84 LEU A C 1
ATOM 669 O O . LEU A 1 84 ? 0.307 -1.860 10.403 1.00 94.81 84 LEU A O 1
ATOM 673 N N . THR A 1 85 ? -0.190 0.243 9.756 1.00 94.81 85 THR A N 1
ATOM 674 C CA . THR A 1 85 ? 1.191 0.643 9.470 1.00 94.81 85 THR A CA 1
ATOM 675 C C . THR A 1 85 ? 1.870 1.138 10.747 1.00 94.81 85 THR A C 1
ATOM 677 O O . THR A 1 85 ? 1.225 1.411 11.765 1.00 94.81 85 THR A O 1
ATOM 680 N N . VAL A 1 86 ? 3.186 1.319 10.698 1.00 94.81 86 VAL A N 1
ATOM 681 C CA . VAL A 1 86 ? 3.994 1.904 11.776 1.00 94.81 86 VAL A CA 1
ATOM 682 C C . VAL A 1 86 ? 3.444 3.267 12.212 1.00 94.81 86 VAL A C 1
ATOM 684 O O . VAL A 1 86 ? 3.437 3.557 13.414 1.00 94.81 86 VAL A O 1
ATOM 687 N N . ALA A 1 87 ? 2.912 4.062 11.274 1.00 95.06 87 ALA A N 1
ATOM 688 C CA . ALA A 1 87 ? 2.324 5.376 11.535 1.00 95.06 87 ALA A CA 1
ATOM 689 C C . ALA A 1 87 ? 1.088 5.339 12.450 1.00 95.06 87 ALA A C 1
ATOM 691 O O . ALA A 1 87 ? 0.827 6.318 13.147 1.00 95.06 87 ALA A O 1
ATOM 692 N N . ALA A 1 88 ? 0.365 4.215 12.546 1.00 95.69 88 ALA A N 1
ATOM 693 C CA . ALA A 1 88 ? -0.727 4.069 13.516 1.00 95.69 88 ALA A CA 1
ATOM 694 C C . ALA A 1 88 ? -0.253 4.235 14.975 1.00 95.69 88 ALA A C 1
ATOM 696 O O . ALA A 1 88 ? -1.037 4.620 15.845 1.00 95.69 88 ALA A O 1
ATOM 697 N N . GLY A 1 89 ? 1.041 4.013 15.244 1.00 96.19 89 GLY A N 1
ATOM 698 C CA . GLY A 1 89 ? 1.661 4.261 16.547 1.00 96.19 89 GLY A CA 1
ATOM 699 C C . GLY A 1 89 ? 1.638 5.726 16.996 1.00 96.19 89 GLY A C 1
ATOM 700 O O . GLY A 1 89 ? 1.790 5.976 18.189 1.00 96.19 89 GLY A O 1
ATOM 701 N N . LEU A 1 90 ? 1.393 6.684 16.092 1.00 95.56 90 LEU A N 1
ATOM 702 C CA . LEU A 1 90 ? 1.161 8.089 16.460 1.00 95.56 90 LEU A CA 1
ATOM 703 C C . LEU A 1 90 ? -0.084 8.259 17.346 1.00 95.56 90 LEU A C 1
ATOM 705 O O . LEU A 1 90 ? -0.101 9.117 18.223 1.00 95.56 90 LEU A O 1
ATOM 709 N N . HIS A 1 91 ? -1.098 7.408 17.149 1.00 96.75 91 HIS A N 1
ATOM 710 C CA . HIS A 1 91 ? -2.401 7.494 17.828 1.00 96.75 91 HIS A CA 1
ATOM 711 C C . HIS A 1 91 ? -2.638 6.385 18.854 1.00 96.75 91 HIS A C 1
ATOM 713 O O . HIS A 1 91 ? -3.579 6.441 19.647 1.00 96.75 91 HIS A O 1
ATOM 719 N N . LEU A 1 92 ? -1.794 5.353 18.844 1.00 97.31 92 LEU A N 1
ATOM 720 C CA . LEU A 1 92 ? -1.963 4.142 19.640 1.00 97.31 92 LEU A CA 1
ATOM 721 C C . LEU A 1 92 ? -0.722 3.873 20.507 1.00 97.31 92 LEU A C 1
ATOM 723 O O . LEU A 1 92 ? 0.181 3.153 20.075 1.00 97.31 92 LEU A O 1
ATOM 727 N N . PRO A 1 93 ? -0.666 4.357 21.764 1.00 95.69 93 PRO A N 1
ATOM 728 C CA . PRO A 1 93 ? 0.523 4.222 22.613 1.00 95.69 93 PRO A CA 1
ATOM 729 C C . PRO A 1 93 ? 0.980 2.772 22.842 1.00 95.69 93 PRO A C 1
ATOM 731 O O . PRO A 1 93 ? 2.175 2.481 22.833 1.00 95.69 93 PRO A O 1
ATOM 734 N N . ARG A 1 94 ? 0.035 1.834 23.010 1.00 95.19 94 ARG A N 1
ATOM 735 C CA . ARG A 1 94 ? 0.351 0.404 23.199 1.00 95.19 94 ARG A CA 1
ATOM 736 C C . ARG A 1 94 ? 0.924 -0.237 21.936 1.00 95.19 94 ARG A C 1
ATOM 738 O O . ARG A 1 94 ? 1.861 -1.031 22.027 1.00 95.19 94 ARG A O 1
ATOM 745 N N . PHE A 1 95 ? 0.367 0.117 20.779 1.00 95.62 95 PHE A N 1
ATOM 746 C CA . PHE A 1 95 ? 0.866 -0.326 19.481 1.00 95.62 95 PHE A CA 1
ATOM 747 C C . PHE A 1 95 ? 2.252 0.259 19.209 1.00 95.62 95 PHE A C 1
ATOM 749 O O . PHE A 1 95 ? 3.161 -0.468 18.824 1.00 95.62 95 PHE A O 1
ATOM 756 N N . SER A 1 96 ? 2.438 1.543 19.523 1.00 95.75 96 SER A N 1
ATOM 757 C CA . SER A 1 96 ? 3.712 2.243 19.397 1.00 95.75 96 SER A CA 1
ATOM 758 C C . SER A 1 96 ? 4.827 1.529 20.158 1.00 95.75 96 SER A C 1
ATOM 760 O O . SER A 1 96 ? 5.824 1.134 19.562 1.00 95.75 96 SER A O 1
ATOM 762 N N . ALA A 1 97 ? 4.608 1.232 21.442 1.00 94.75 97 ALA A N 1
ATOM 763 C CA . ALA A 1 97 ? 5.593 0.539 22.268 1.00 94.75 97 ALA A CA 1
ATOM 764 C C . ALA A 1 97 ? 5.916 -0.889 21.780 1.00 94.75 97 ALA A C 1
ATOM 766 O O . ALA A 1 97 ? 7.037 -1.359 21.963 1.00 94.75 97 ALA A O 1
ATOM 767 N N . SER A 1 98 ? 4.945 -1.583 21.178 1.00 93.44 98 SER A N 1
ATOM 768 C CA . SER A 1 98 ? 5.073 -3.005 20.821 1.00 93.44 98 SER A CA 1
ATOM 769 C C . SER A 1 98 ? 5.531 -3.244 19.380 1.00 93.44 98 SER A C 1
ATOM 771 O O . SER A 1 98 ? 6.096 -4.296 19.091 1.00 93.44 98 SER A O 1
ATOM 773 N N . VAL A 1 99 ? 5.266 -2.299 18.473 1.00 94.25 99 VAL A N 1
ATOM 774 C CA . VAL A 1 99 ? 5.472 -2.454 17.026 1.00 94.25 99 VAL A CA 1
ATOM 775 C C . VAL A 1 99 ? 6.264 -1.285 16.461 1.00 94.25 99 VAL A C 1
ATOM 777 O O . VAL A 1 99 ? 7.347 -1.488 15.915 1.00 94.25 99 VAL A O 1
ATOM 780 N N . SER A 1 100 ? 5.768 -0.059 16.621 1.00 94.94 100 SER A N 1
ATOM 781 C CA . SER A 1 100 ? 6.347 1.095 15.935 1.00 94.94 100 SER A CA 1
ATOM 782 C C . SER A 1 100 ? 7.740 1.467 16.461 1.00 94.94 100 SER A C 1
ATOM 784 O O . SER A 1 100 ? 8.654 1.668 15.669 1.00 94.94 100 SER A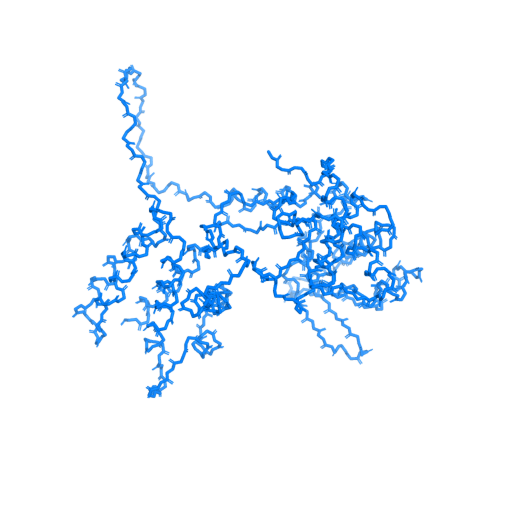 O 1
ATOM 786 N N . SER A 1 101 ? 7.956 1.508 17.780 1.00 95.38 101 SER A N 1
ATOM 787 C CA . SER A 1 101 ? 9.278 1.796 18.357 1.00 95.38 101 SER A CA 1
ATOM 788 C C . SER A 1 101 ? 10.308 0.699 18.049 1.00 95.38 101 SER A C 1
ATOM 790 O O . SER A 1 101 ? 11.398 1.047 17.592 1.00 95.38 101 SER A O 1
ATOM 792 N N . PRO A 1 102 ? 10.007 -0.611 18.203 1.00 95.69 102 PRO A N 1
ATOM 793 C CA . PRO A 1 102 ? 10.914 -1.667 17.748 1.00 95.69 102 PRO A CA 1
ATOM 794 C C . PRO A 1 102 ? 11.240 -1.593 16.252 1.00 95.69 102 PRO A C 1
ATOM 796 O O . PRO A 1 102 ? 12.382 -1.835 15.867 1.00 95.69 102 PRO A O 1
ATOM 799 N N . PHE A 1 103 ? 10.279 -1.207 15.409 1.00 96.00 103 PHE A N 1
ATOM 800 C CA . PHE A 1 103 ? 10.531 -0.993 13.986 1.00 96.00 103 PHE A CA 1
ATOM 801 C C . PHE A 1 103 ? 11.553 0.119 13.732 1.00 96.00 103 PHE A C 1
ATOM 803 O O . PHE A 1 103 ? 12.473 -0.092 12.948 1.00 96.00 103 PHE A O 1
ATOM 810 N N . LEU A 1 104 ? 11.451 1.263 14.418 1.00 96.12 104 LEU A N 1
ATOM 811 C CA . LEU A 1 104 ? 12.433 2.347 14.275 1.00 96.12 104 LEU A CA 1
ATOM 812 C C . LEU A 1 104 ? 13.845 1.914 14.695 1.00 96.12 104 LEU A C 1
ATOM 814 O O . LEU A 1 104 ? 14.825 2.326 14.079 1.00 96.12 104 LEU A O 1
ATOM 818 N N . LEU A 1 105 ? 13.962 1.036 15.697 1.00 96.06 105 LEU A N 1
ATOM 819 C CA . LEU A 1 105 ? 15.252 0.446 16.063 1.00 96.06 105 LEU A CA 1
ATOM 820 C C . LEU A 1 105 ? 15.807 -0.424 14.930 1.00 96.06 105 LEU A C 1
ATOM 822 O O . LEU A 1 105 ? 16.978 -0.295 14.583 1.00 96.06 105 LEU A O 1
ATOM 826 N N . VAL A 1 106 ? 14.975 -1.277 14.321 1.00 95.69 106 VAL A N 1
ATOM 827 C CA . VAL A 1 106 ? 15.387 -2.088 13.162 1.00 95.69 106 VAL A CA 1
ATOM 828 C C . VAL A 1 106 ? 15.770 -1.208 11.975 1.00 95.69 106 VAL A C 1
ATOM 830 O O . VAL A 1 106 ? 16.759 -1.498 11.307 1.00 95.69 106 VAL A O 1
ATOM 833 N N . LEU A 1 107 ? 15.034 -0.125 11.730 1.00 95.12 107 LEU A N 1
ATOM 834 C CA . LEU A 1 107 ? 15.359 0.845 10.690 1.00 95.12 107 LEU A CA 1
ATOM 835 C C . LEU A 1 107 ? 16.757 1.440 10.913 1.00 95.12 107 LEU A C 1
ATOM 837 O O . LEU A 1 107 ? 17.559 1.460 9.984 1.00 95.12 107 LEU A O 1
ATOM 841 N N . GLY A 1 108 ? 17.089 1.818 12.151 1.00 94.94 108 GLY A N 1
ATOM 842 C CA . GLY A 1 108 ? 18.433 2.274 12.516 1.00 94.94 108 GLY A CA 1
ATOM 843 C C . GLY A 1 108 ? 19.522 1.227 12.250 1.00 94.94 108 GLY A C 1
ATOM 844 O O . GLY A 1 108 ? 20.575 1.563 11.714 1.00 94.94 108 GLY A O 1
ATOM 845 N N . VAL A 1 109 ? 19.247 -0.052 12.532 1.00 94.88 109 VAL A N 1
ATOM 846 C CA . VAL A 1 109 ? 20.163 -1.156 12.188 1.00 94.88 109 VAL A CA 1
ATOM 847 C C . VAL A 1 109 ? 20.356 -1.260 10.674 1.00 94.88 109 VAL A C 1
ATOM 849 O O . VAL A 1 109 ? 21.480 -1.432 10.214 1.00 94.88 109 VAL A O 1
ATOM 852 N N . MET A 1 110 ? 19.288 -1.132 9.879 1.00 93.62 110 MET A N 1
ATOM 853 C CA . MET A 1 110 ? 19.394 -1.164 8.415 1.00 93.62 110 MET A CA 1
ATOM 854 C C . MET A 1 110 ? 20.251 -0.012 7.879 1.00 93.62 110 MET A C 1
ATOM 856 O O . MET A 1 110 ? 21.078 -0.243 6.998 1.00 93.62 110 MET A O 1
ATOM 860 N N . VAL A 1 111 ? 20.089 1.196 8.429 1.00 93.75 111 VAL A N 1
ATOM 861 C CA . VAL A 1 111 ? 20.925 2.360 8.095 1.00 93.75 111 VAL A CA 1
ATOM 862 C C . VAL A 1 111 ? 22.392 2.085 8.410 1.00 93.75 111 VAL A C 1
ATOM 864 O O . VAL A 1 111 ? 23.256 2.325 7.572 1.00 93.75 111 VAL A 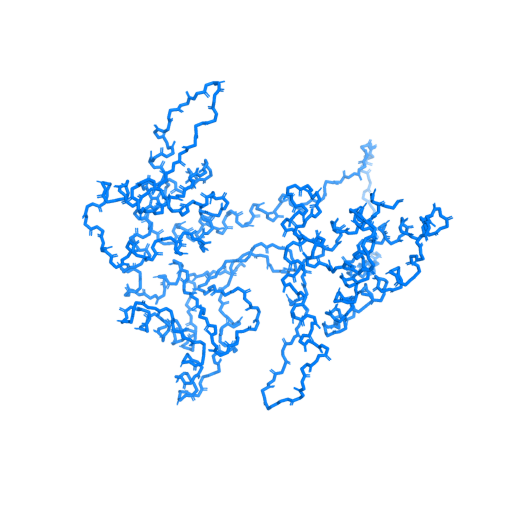O 1
ATOM 867 N N . GLU A 1 112 ? 22.687 1.562 9.599 1.00 93.31 112 GLU A N 1
ATOM 868 C CA . GLU A 1 112 ? 24.059 1.268 10.015 1.00 93.31 112 GLU A CA 1
ATOM 869 C C . GLU A 1 112 ? 24.706 0.186 9.137 1.00 93.31 112 GLU A C 1
ATOM 871 O O . GLU A 1 112 ? 25.878 0.296 8.773 1.00 93.31 112 GLU A O 1
ATOM 876 N N . MET A 1 113 ? 23.944 -0.841 8.754 1.00 91.50 113 MET A N 1
ATOM 877 C CA . MET A 1 113 ? 24.412 -1.884 7.841 1.00 91.50 113 MET A CA 1
ATOM 878 C C . MET A 1 113 ? 24.745 -1.330 6.453 1.00 91.50 113 MET A C 1
ATOM 880 O O . MET A 1 113 ? 25.764 -1.721 5.887 1.00 91.50 113 MET A O 1
ATOM 884 N N . GLU A 1 114 ? 23.915 -0.432 5.916 1.00 90.50 114 GLU A N 1
ATOM 885 C CA . GLU A 1 114 ? 24.173 0.212 4.623 1.00 90.50 114 GLU A CA 1
ATOM 886 C C . GLU A 1 114 ? 25.376 1.158 4.698 1.00 90.50 114 GLU A C 1
ATOM 888 O O . GLU A 1 114 ? 26.257 1.116 3.844 1.00 90.50 114 GLU A O 1
ATOM 893 N N . HIS A 1 115 ? 25.469 1.966 5.757 1.00 89.00 115 HIS A N 1
ATOM 894 C CA . HIS A 1 115 ? 26.570 2.910 5.942 1.00 89.00 115 HIS A CA 1
ATOM 895 C C . HIS A 1 115 ? 27.935 2.215 6.052 1.00 89.00 115 HIS A C 1
ATOM 897 O O . HIS A 1 115 ? 28.936 2.711 5.538 1.00 89.00 115 HIS A O 1
ATOM 903 N N . ASN A 1 116 ? 27.973 1.050 6.703 1.00 88.81 116 ASN A N 1
ATOM 904 C CA . ASN A 1 116 ? 29.189 0.260 6.890 1.00 88.81 116 ASN A CA 1
ATOM 905 C C . ASN A 1 116 ? 29.451 -0.740 5.751 1.00 88.81 116 ASN A C 1
ATOM 907 O O . ASN A 1 116 ? 30.388 -1.542 5.835 1.00 88.81 116 ASN A O 1
ATOM 911 N N . ALA A 1 117 ? 28.632 -0.733 4.697 1.00 85.94 117 ALA A N 1
ATOM 912 C CA . ALA A 1 117 ? 28.783 -1.657 3.589 1.00 85.94 117 ALA A CA 1
ATOM 913 C C . ALA A 1 117 ? 30.100 -1.408 2.833 1.00 85.94 117 ALA A C 1
ATOM 915 O O . ALA A 1 117 ? 30.436 -0.265 2.511 1.00 85.94 117 ALA A O 1
ATOM 916 N N . PRO A 1 118 ? 30.868 -2.462 2.503 1.00 78.94 118 PRO A N 1
ATOM 917 C CA . PRO A 1 118 ? 32.106 -2.295 1.762 1.00 78.94 118 PRO A CA 1
ATOM 918 C C . PRO A 1 118 ? 31.817 -1.773 0.352 1.00 78.94 118 PRO A C 1
ATOM 920 O O . PRO A 1 118 ? 31.079 -2.386 -0.425 1.00 78.94 118 PRO A O 1
ATOM 923 N N . ILE A 1 119 ? 32.454 -0.657 0.003 1.00 80.69 119 ILE A N 1
ATOM 924 C CA . ILE A 1 119 ? 32.388 -0.079 -1.338 1.00 80.69 119 ILE A CA 1
ATOM 925 C C . ILE A 1 119 ? 33.321 -0.885 -2.248 1.00 80.69 119 ILE A C 1
ATOM 927 O O . ILE A 1 119 ? 34.539 -0.878 -2.068 1.00 80.69 119 ILE A O 1
ATOM 931 N N . SER A 1 120 ? 32.755 -1.579 -3.235 1.00 73.06 120 SER A N 1
ATOM 932 C CA . SER A 1 120 ? 33.518 -2.262 -4.282 1.00 73.06 120 SER A CA 1
ATOM 933 C C . SER A 1 120 ? 33.387 -1.506 -5.600 1.00 73.06 120 SER A C 1
ATOM 935 O O . SER A 1 120 ? 32.291 -1.158 -6.028 1.00 73.06 120 SER A O 1
ATOM 937 N N . SER A 1 121 ? 34.514 -1.280 -6.277 1.00 69.44 121 SER A N 1
ATOM 938 C CA . SER A 1 121 ? 34.549 -0.666 -7.610 1.00 69.44 121 SER A CA 1
ATOM 939 C C . SER A 1 121 ? 34.195 -1.637 -8.743 1.00 69.44 121 SER A C 1
ATOM 941 O O . SER A 1 121 ? 34.086 -1.218 -9.892 1.00 69.44 121 SER A O 1
ATOM 943 N N . SER A 1 122 ? 34.049 -2.933 -8.442 1.00 63.41 122 SER A N 1
ATOM 944 C CA . SER A 1 122 ? 33.917 -4.001 -9.448 1.00 63.41 122 SER A CA 1
ATOM 945 C C . SER A 1 122 ? 32.667 -4.866 -9.291 1.00 63.41 122 SER A C 1
ATOM 947 O O . SER A 1 122 ? 32.292 -5.572 -10.225 1.00 63.41 122 SER A O 1
ATOM 949 N N . THR A 1 123 ? 31.999 -4.809 -8.138 1.00 69.06 123 THR A N 1
ATOM 950 C CA . THR A 1 123 ? 30.820 -5.624 -7.831 1.00 69.06 123 THR A CA 1
ATOM 951 C C . THR A 1 123 ? 29.813 -4.804 -7.045 1.00 69.06 123 THR A C 1
ATOM 953 O O . THR A 1 123 ? 30.187 -4.117 -6.101 1.00 69.06 123 THR A O 1
ATOM 956 N N . VAL A 1 124 ? 28.530 -4.918 -7.383 1.00 68.06 124 VAL A N 1
ATOM 957 C CA . VAL A 1 124 ? 27.462 -4.344 -6.557 1.00 68.06 124 VAL A CA 1
ATOM 958 C C . VAL A 1 124 ? 27.428 -5.099 -5.228 1.00 68.06 124 VAL A C 1
ATOM 960 O O . VAL A 1 124 ? 27.165 -6.302 -5.207 1.00 68.06 124 VAL A O 1
ATOM 963 N N . THR A 1 125 ? 27.727 -4.407 -4.130 1.00 74.00 125 THR A N 1
ATOM 964 C CA . THR A 1 125 ? 27.602 -4.956 -2.776 1.00 74.00 125 THR A CA 1
ATOM 965 C C . THR A 1 125 ? 26.123 -4.976 -2.402 1.00 74.00 125 THR A C 1
ATOM 967 O O . THR A 1 125 ? 25.522 -3.931 -2.186 1.00 74.00 125 THR A O 1
ATOM 970 N N . GLU A 1 126 ? 25.515 -6.161 -2.352 1.00 78.00 126 GLU A N 1
ATOM 971 C CA . GLU A 1 126 ? 24.135 -6.306 -1.885 1.00 78.00 126 GLU A CA 1
ATOM 972 C C . GLU A 1 126 ? 24.120 -6.439 -0.357 1.00 78.00 126 GLU A C 1
ATOM 974 O O . GLU A 1 126 ? 24.504 -7.474 0.194 1.00 78.00 126 GLU A O 1
ATOM 979 N N . VAL A 1 127 ? 23.664 -5.398 0.336 1.00 84.94 127 VAL A N 1
ATOM 980 C CA . VAL A 1 127 ? 23.471 -5.424 1.789 1.00 84.94 127 VAL A CA 1
ATOM 981 C C . VAL A 1 127 ? 22.130 -6.081 2.093 1.00 84.94 127 VAL A C 1
ATOM 983 O O . VAL A 1 127 ? 21.114 -5.786 1.462 1.00 84.94 127 VAL A O 1
ATOM 986 N N . ARG A 1 128 ? 22.100 -7.018 3.045 1.00 86.81 128 ARG A N 1
ATOM 987 C CA . ARG A 1 128 ? 20.879 -7.758 3.391 1.00 86.81 128 ARG A CA 1
ATOM 988 C C . ARG A 1 128 ? 20.690 -7.826 4.894 1.00 86.81 128 ARG A C 1
ATOM 990 O O . ARG A 1 128 ? 21.603 -8.225 5.609 1.00 86.81 128 ARG A O 1
ATOM 997 N N . ILE A 1 129 ? 19.477 -7.530 5.353 1.00 89.31 129 ILE A N 1
ATOM 998 C CA . ILE A 1 129 ? 19.068 -7.755 6.739 1.00 89.31 129 ILE A CA 1
ATOM 999 C C . ILE A 1 129 ? 18.457 -9.149 6.897 1.00 89.31 129 ILE A C 1
ATOM 1001 O O . ILE A 1 129 ? 17.742 -9.645 6.018 1.00 89.31 129 ILE A O 1
ATOM 1005 N N . SER A 1 130 ? 18.762 -9.793 8.020 1.00 89.94 130 SER A N 1
ATOM 1006 C CA . SER A 1 130 ? 18.288 -11.127 8.396 1.00 89.94 130 SER A CA 1
ATOM 1007 C C . SER A 1 130 ? 17.882 -11.154 9.875 1.00 89.94 130 SER A C 1
ATOM 1009 O O . SER A 1 130 ? 18.323 -10.292 10.641 1.00 89.94 130 SER A O 1
ATOM 1011 N N . PRO A 1 131 ? 17.102 -12.157 10.324 1.00 89.19 131 PRO A N 1
ATOM 1012 C CA . PRO A 1 131 ? 16.765 -12.332 11.733 1.00 89.19 131 PRO A CA 1
ATOM 1013 C C . PRO A 1 131 ? 17.979 -12.328 12.661 1.00 89.19 131 PRO A C 1
ATOM 1015 O O . PRO A 1 131 ? 17.936 -11.719 13.725 1.00 89.19 131 PRO A O 1
ATOM 1018 N N . ASN A 1 132 ? 19.067 -12.981 12.247 1.00 89.06 132 ASN A N 1
ATOM 1019 C CA . ASN A 1 132 ? 20.291 -13.064 13.039 1.00 89.06 132 ASN A CA 1
ATOM 1020 C C . ASN A 1 132 ? 20.979 -11.701 13.147 1.00 89.06 132 ASN A C 1
ATOM 1022 O O . ASN A 1 132 ? 21.415 -11.340 14.234 1.00 89.06 132 ASN A O 1
ATOM 1026 N N . ALA A 1 133 ? 21.017 -10.925 12.058 1.00 89.62 133 ALA A N 1
ATOM 1027 C CA . ALA A 1 133 ? 21.561 -9.568 12.079 1.00 89.62 133 ALA A CA 1
ATOM 1028 C C . ALA A 1 133 ? 20.758 -8.659 13.025 1.00 89.62 133 ALA A C 1
ATOM 1030 O O . ALA A 1 133 ? 21.343 -7.976 13.863 1.00 89.62 133 ALA A O 1
ATOM 1031 N N . VAL A 1 134 ? 19.421 -8.727 12.964 1.00 92.06 134 VAL A N 1
ATOM 1032 C CA . VAL A 1 134 ? 18.544 -7.962 13.864 1.00 92.06 134 VAL A CA 1
ATOM 1033 C C . VAL A 1 134 ? 18.767 -8.361 15.319 1.00 92.06 134 VAL A C 1
ATOM 1035 O O . VAL A 1 134 ? 18.955 -7.493 16.159 1.00 92.06 134 VAL A O 1
ATOM 1038 N N . ARG A 1 135 ? 18.791 -9.661 15.636 1.00 93.50 135 ARG A N 1
ATOM 1039 C CA . ARG A 1 135 ? 18.997 -10.139 17.015 1.00 93.50 135 ARG A CA 1
ATOM 1040 C C . ARG A 1 135 ? 20.390 -9.837 17.549 1.00 93.50 135 ARG A C 1
ATOM 1042 O O . ARG A 1 135 ? 20.545 -9.641 18.749 1.00 93.50 135 ARG A O 1
ATOM 1049 N N . HIS A 1 136 ? 21.395 -9.811 16.679 1.00 92.94 136 HIS A N 1
ATOM 1050 C CA . HIS A 1 136 ? 22.746 -9.429 17.065 1.00 92.94 136 HIS A CA 1
ATOM 1051 C C . HIS A 1 136 ? 22.812 -7.946 17.449 1.00 92.94 136 HIS A C 1
ATOM 1053 O O . HIS A 1 136 ? 23.374 -7.614 18.489 1.00 92.94 136 HIS A O 1
ATOM 1059 N N . ALA A 1 137 ? 22.196 -7.074 16.647 1.00 93.69 137 ALA A N 1
ATOM 1060 C CA . ALA A 1 137 ? 22.165 -5.638 16.905 1.00 93.69 137 ALA A CA 1
ATOM 1061 C C . ALA A 1 137 ? 21.187 -5.243 18.030 1.00 93.69 137 ALA A C 1
ATOM 1063 O O . ALA A 1 137 ? 21.443 -4.302 18.777 1.00 93.69 137 ALA A O 1
ATOM 1064 N N . LEU A 1 138 ? 20.080 -5.975 18.183 1.00 94.62 138 LEU A N 1
ATOM 1065 C CA . LEU A 1 138 ? 19.010 -5.715 19.150 1.00 94.62 138 LEU A CA 1
ATOM 1066 C C . LEU A 1 138 ? 18.695 -6.983 19.971 1.00 94.62 138 LEU A C 1
ATOM 1068 O O . LEU A 1 138 ? 17.658 -7.615 19.758 1.00 94.62 138 LEU A O 1
ATOM 1072 N N . PRO A 1 139 ? 19.544 -7.371 20.944 1.00 92.31 139 PRO A N 1
ATOM 1073 C CA . PRO A 1 139 ? 19.378 -8.627 21.688 1.00 92.31 139 PRO A CA 1
ATOM 1074 C C . PRO A 1 139 ? 18.093 -8.718 22.521 1.00 92.31 139 PRO A C 1
ATOM 1076 O O . PRO A 1 139 ? 17.639 -9.815 22.837 1.00 92.31 139 PRO A O 1
ATOM 1079 N N . SER A 1 140 ? 17.510 -7.576 22.895 1.00 92.12 140 SER A N 1
ATOM 1080 C CA . SER A 1 140 ? 16.277 -7.482 23.686 1.00 92.12 140 SER A CA 1
ATOM 1081 C C . SER A 1 140 ? 14.998 -7.448 22.844 1.00 92.12 140 SER A C 1
ATOM 1083 O O . SER A 1 140 ? 13.909 -7.294 23.402 1.00 92.12 140 SER A O 1
ATOM 1085 N N . ILE A 1 141 ? 15.101 -7.564 21.515 1.00 93.38 141 ILE A N 1
ATOM 1086 C CA . ILE A 1 141 ? 13.934 -7.526 20.634 1.00 93.38 141 ILE A CA 1
ATOM 1087 C C . ILE A 1 141 ? 13.040 -8.752 20.864 1.00 93.38 141 ILE A C 1
ATOM 1089 O O . ILE A 1 141 ? 13.525 -9.877 21.001 1.00 93.38 141 ILE A O 1
ATOM 1093 N N . SER A 1 142 ? 11.724 -8.546 20.931 1.00 92.31 142 SER A N 1
ATOM 1094 C CA . SER A 1 142 ? 10.795 -9.629 21.263 1.00 92.31 142 SER A CA 1
ATOM 1095 C C . SER A 1 142 ? 10.647 -10.631 20.115 1.00 92.31 142 SER A C 1
ATOM 1097 O O . SER A 1 142 ? 10.609 -10.261 18.939 1.00 92.31 142 SER A O 1
ATOM 1099 N N . ASP A 1 143 ? 10.500 -11.914 20.454 1.00 89.81 143 ASP A N 1
ATOM 1100 C CA . ASP A 1 143 ? 10.246 -12.971 19.465 1.00 89.81 143 ASP A CA 1
ATOM 1101 C C . ASP A 1 143 ? 8.935 -12.749 18.713 1.00 89.81 143 ASP A C 1
ATOM 1103 O O . ASP A 1 143 ? 8.861 -12.967 17.503 1.00 89.81 143 ASP A O 1
ATOM 1107 N N . THR A 1 144 ? 7.925 -12.243 19.421 1.00 89.25 144 THR A N 1
ATOM 1108 C CA . THR A 1 144 ? 6.647 -11.838 18.844 1.00 89.25 144 THR A CA 1
ATOM 1109 C C . THR A 1 144 ? 6.863 -10.809 17.739 1.00 89.25 144 THR A C 1
ATOM 1111 O O . THR A 1 144 ? 6.452 -11.050 16.609 1.00 89.25 144 THR A O 1
ATOM 1114 N N . PHE A 1 145 ? 7.578 -9.711 18.005 1.00 91.69 145 PHE A N 1
ATOM 1115 C CA . PHE A 1 145 ? 7.870 -8.696 16.989 1.00 91.69 145 PHE A CA 1
ATOM 1116 C C . PHE A 1 145 ? 8.686 -9.268 15.819 1.00 91.69 145 PHE A C 1
ATOM 1118 O O . PHE A 1 145 ? 8.368 -9.013 14.659 1.00 91.69 145 PHE A O 1
ATOM 1125 N N . MET A 1 146 ? 9.686 -10.109 16.105 1.00 90.75 146 MET A N 1
ATOM 1126 C CA . MET A 1 146 ? 10.502 -10.762 15.075 1.00 90.75 146 MET A CA 1
ATOM 1127 C C . MET A 1 146 ? 9.694 -11.652 14.124 1.00 90.75 146 MET A C 1
ATOM 1129 O O . MET A 1 146 ? 10.086 -11.798 12.964 1.00 90.75 146 MET A O 1
ATOM 1133 N N . SER A 1 147 ? 8.579 -12.228 14.587 1.00 88.19 147 SER A N 1
ATOM 1134 C CA . SER A 1 147 ? 7.675 -13.007 13.734 1.00 88.19 147 SER A CA 1
ATOM 1135 C C . SER A 1 147 ? 6.921 -12.144 12.711 1.00 88.19 147 SER A C 1
ATOM 1137 O O . SER A 1 147 ? 6.696 -12.603 11.595 1.00 88.19 147 SER A O 1
ATOM 1139 N N . TRP A 1 148 ? 6.624 -10.879 13.042 1.00 85.75 148 TRP A N 1
ATOM 1140 C CA . TRP A 1 148 ? 5.921 -9.922 12.165 1.00 85.75 148 TRP A CA 1
ATOM 1141 C C . TRP A 1 148 ? 6.823 -9.092 11.286 1.00 85.75 148 TRP A C 1
ATOM 1143 O O . TRP A 1 148 ? 6.363 -8.519 10.302 1.00 85.75 148 TRP A O 1
ATOM 1153 N N . LEU A 1 149 ? 8.091 -8.974 11.664 1.00 90.00 149 LEU A N 1
ATOM 1154 C CA . LEU A 1 149 ? 9.014 -8.074 11.002 1.00 90.00 149 LEU A CA 1
ATOM 1155 C C . LEU A 1 149 ? 9.039 -8.241 9.464 1.00 90.00 149 LEU A C 1
ATOM 1157 O O . LEU A 1 149 ? 9.032 -7.215 8.789 1.00 90.00 149 LEU A O 1
ATOM 1161 N N . PRO A 1 150 ? 8.983 -9.454 8.870 1.00 87.19 150 PRO A N 1
ATOM 1162 C CA . PRO A 1 150 ? 8.867 -9.617 7.414 1.00 87.19 150 PRO A CA 1
ATOM 1163 C C . PRO A 1 150 ? 7.683 -8.880 6.798 1.00 87.19 150 PRO A C 1
ATOM 1165 O O . PRO A 1 150 ? 7.856 -8.149 5.819 1.00 87.19 150 PRO A O 1
ATOM 1168 N N . ASP A 1 151 ? 6.504 -9.076 7.386 1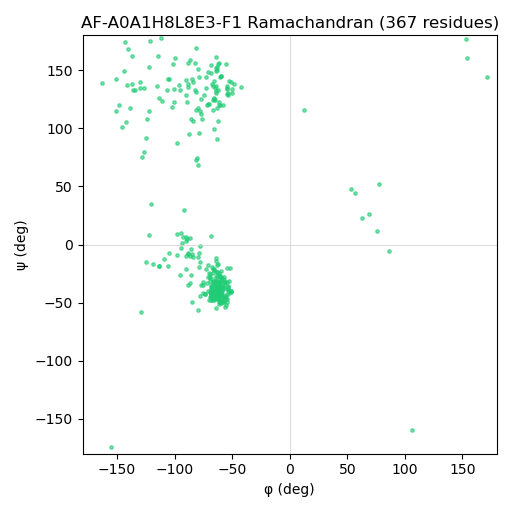.00 84.50 151 ASP A N 1
ATOM 1169 C CA . ASP A 1 151 ? 5.255 -8.503 6.909 1.00 84.50 151 ASP A CA 1
ATOM 1170 C C . ASP A 1 151 ? 5.264 -6.995 7.133 1.00 84.50 151 ASP A C 1
ATOM 1172 O O . ASP A 1 151 ? 4.895 -6.246 6.238 1.00 84.50 151 ASP A O 1
ATOM 1176 N N . LEU A 1 152 ? 5.765 -6.518 8.274 1.00 88.31 152 LEU A N 1
ATOM 1177 C CA . LEU A 1 152 ? 5.888 -5.085 8.538 1.00 88.31 152 LEU A CA 1
ATOM 1178 C C . LEU A 1 152 ? 6.798 -4.408 7.503 1.00 88.31 152 LEU A C 1
ATOM 1180 O O . LEU A 1 152 ? 6.407 -3.435 6.867 1.00 88.31 152 LEU A O 1
ATOM 1184 N N . LEU A 1 153 ? 7.971 -4.985 7.226 1.00 88.56 153 LEU A N 1
ATOM 1185 C CA . LEU A 1 153 ? 8.861 -4.490 6.174 1.00 88.56 153 LEU A CA 1
ATOM 1186 C C . LEU A 1 153 ? 8.182 -4.539 4.789 1.00 88.56 153 LEU A C 1
ATOM 1188 O O . LEU A 1 153 ? 8.471 -3.735 3.915 1.00 88.56 153 LEU A O 1
ATOM 1192 N N . ALA A 1 154 ? 7.292 -5.489 4.492 1.00 82.06 154 ALA A N 1
ATOM 1193 C CA . ALA A 1 154 ? 6.613 -5.519 3.186 1.00 82.06 154 ALA A CA 1
ATOM 1194 C C . ALA A 1 154 ? 5.736 -4.278 2.940 1.00 82.06 154 ALA A C 1
ATOM 1196 O O . ALA A 1 154 ? 5.546 -3.877 1.792 1.00 82.06 154 ALA A O 1
ATOM 1197 N N . HIS A 1 155 ? 5.275 -3.657 4.019 1.00 82.75 155 HIS A N 1
ATOM 1198 C CA . HIS A 1 155 ? 4.243 -2.633 4.021 1.00 82.75 155 HIS A CA 1
ATOM 1199 C C . HIS A 1 155 ? 4.789 -1.215 4.250 1.00 82.75 155 HIS A C 1
ATOM 1201 O O . HIS A 1 155 ? 4.166 -0.243 3.832 1.00 82.75 155 HIS A O 1
ATOM 1207 N N . GLU A 1 156 ? 6.005 -1.075 4.781 1.00 87.50 156 GLU A N 1
ATOM 1208 C CA . GLU A 1 156 ? 6.584 0.236 5.089 1.00 87.50 156 GLU A CA 1
ATOM 1209 C C . GLU A 1 156 ? 7.403 0.864 3.936 1.00 87.50 156 GLU A C 1
ATOM 1211 O O . GLU A 1 156 ? 8.351 0.225 3.449 1.00 87.50 156 GLU A O 1
ATOM 1216 N N . PRO A 1 157 ? 7.123 2.134 3.546 1.00 83.75 157 PRO A N 1
ATOM 1217 C CA . PRO A 1 157 ? 7.767 2.829 2.425 1.00 83.75 157 PRO A CA 1
ATOM 1218 C C . PRO A 1 157 ? 9.290 2.816 2.445 1.00 83.75 157 PRO A C 1
ATOM 1220 O O . PRO A 1 157 ? 9.911 2.543 1.418 1.00 83.75 157 PRO A O 1
ATOM 1223 N N . ALA A 1 158 ? 9.881 3.002 3.631 1.00 80.94 158 ALA A N 1
ATOM 1224 C CA . ALA A 1 158 ? 11.330 2.998 3.844 1.00 80.94 158 ALA A CA 1
ATOM 1225 C C . ALA A 1 158 ? 12.020 1.723 3.336 1.00 80.94 158 ALA A C 1
ATOM 1227 O O . ALA A 1 158 ? 13.225 1.691 3.117 1.00 80.94 158 ALA A O 1
ATOM 1228 N N . THR A 1 159 ? 11.261 0.643 3.155 1.00 79.38 159 THR A N 1
ATOM 1229 C CA . THR A 1 159 ? 11.799 -0.668 2.796 1.00 79.38 159 THR A CA 1
ATOM 1230 C C . THR A 1 159 ? 11.204 -1.217 1.498 1.00 79.38 159 THR A C 1
ATOM 1232 O O . THR A 1 159 ? 11.472 -2.366 1.115 1.00 79.38 159 THR A O 1
ATOM 1235 N N . TRP A 1 160 ? 10.426 -0.407 0.772 1.00 75.31 160 TRP A N 1
ATOM 1236 C CA . TRP A 1 160 ? 9.880 -0.763 -0.535 1.00 75.31 160 TRP A CA 1
ATOM 1237 C C . TRP A 1 160 ? 10.989 -0.967 -1.583 1.00 75.31 160 TRP A C 1
ATOM 1239 O O . TRP A 1 160 ? 11.947 -0.204 -1.708 1.00 75.31 160 TRP A O 1
ATOM 1249 N N . GLY A 1 161 ? 10.847 -2.025 -2.387 1.00 58.09 161 GLY A N 1
ATOM 1250 C CA . GLY A 1 161 ? 11.778 -2.349 -3.476 1.00 58.09 161 GLY A CA 1
ATOM 1251 C C . GLY A 1 161 ? 13.003 -3.182 -3.078 1.00 58.09 161 GLY A C 1
ATOM 1252 O O . GLY A 1 161 ? 13.725 -3.624 -3.968 1.00 58.09 161 GLY A O 1
ATOM 1253 N N . GLY A 1 162 ? 13.217 -3.458 -1.788 1.00 60.19 162 GLY A N 1
ATOM 1254 C CA . GLY A 1 162 ? 14.213 -4.432 -1.336 1.00 60.19 162 GLY A CA 1
ATOM 1255 C C . GLY A 1 162 ? 13.767 -5.864 -1.644 1.00 60.19 162 GLY A C 1
ATOM 1256 O O . GLY A 1 162 ? 12.716 -6.302 -1.177 1.00 60.19 162 GLY A O 1
ATOM 1257 N N . GLY A 1 163 ? 14.542 -6.609 -2.437 1.00 56.53 163 GLY A N 1
ATOM 1258 C CA . GLY A 1 163 ? 14.198 -7.981 -2.821 1.00 56.53 163 GLY A CA 1
ATOM 1259 C C . GLY A 1 163 ? 14.073 -8.913 -1.609 1.00 56.53 163 GLY A C 1
ATOM 1260 O O . GLY A 1 163 ? 15.043 -9.124 -0.869 1.00 56.53 163 GLY A O 1
ATOM 1261 N N . PHE A 1 164 ? 12.891 -9.502 -1.421 1.00 58.88 164 PHE A N 1
ATOM 1262 C CA . PHE A 1 164 ? 12.647 -10.514 -0.395 1.00 58.88 164 PHE A CA 1
ATOM 1263 C C . PHE A 1 164 ? 13.123 -11.889 -0.880 1.00 58.88 164 PHE A C 1
ATOM 1265 O O . PHE A 1 164 ? 12.785 -12.311 -1.986 1.00 58.88 164 PHE A O 1
ATOM 1272 N N . ARG A 1 165 ? 13.897 -12.604 -0.056 1.00 60.34 165 ARG A N 1
ATOM 1273 C CA . ARG A 1 165 ? 14.202 -14.026 -0.275 1.00 60.34 165 ARG A CA 1
ATOM 1274 C C . ARG A 1 165 ? 13.760 -14.826 0.946 1.00 60.34 165 ARG A C 1
ATOM 1276 O O . ARG A 1 165 ? 14.319 -14.659 2.032 1.00 60.34 165 ARG A O 1
ATOM 1283 N N . GLY A 1 166 ? 12.768 -15.692 0.749 1.00 53.22 166 GLY A N 1
ATOM 1284 C CA . GLY A 1 166 ? 12.405 -16.729 1.713 1.00 53.22 166 GLY A CA 1
ATOM 1285 C C . GLY A 1 166 ? 13.368 -17.913 1.619 1.00 53.22 166 GLY A C 1
ATOM 1286 O O . GLY A 1 166 ? 13.828 -18.238 0.526 1.00 53.22 166 GLY A O 1
ATOM 1287 N N . GLY A 1 167 ? 13.677 -18.542 2.756 1.00 51.56 167 GLY A N 1
ATOM 1288 C CA . GLY A 1 167 ? 14.509 -19.748 2.800 1.00 51.56 167 GLY A CA 1
ATOM 1289 C C . GLY A 1 167 ? 16.007 -19.481 2.647 1.00 51.56 167 GLY A C 1
ATOM 1290 O O . GLY A 1 167 ? 16.656 -20.096 1.805 1.00 51.56 167 GLY A O 1
ATOM 1291 N N . SER A 1 168 ? 16.567 -18.570 3.455 1.00 50.66 168 SER A N 1
ATOM 1292 C CA . SER A 1 168 ? 18.026 -18.511 3.642 1.00 50.66 168 SER A CA 1
ATOM 1293 C C . SER A 1 168 ? 18.551 -19.877 4.113 1.00 50.66 168 SER A C 1
ATOM 1295 O O . SER A 1 168 ? 17.807 -20.634 4.739 1.00 50.66 168 SER A O 1
ATOM 1297 N N . ALA A 1 169 ? 19.831 -20.172 3.867 1.00 44.84 169 ALA A N 1
ATOM 1298 C CA . ALA A 1 169 ? 20.501 -21.405 4.302 1.00 44.84 169 ALA A CA 1
ATOM 1299 C C . ALA A 1 169 ? 20.340 -21.699 5.813 1.00 44.84 169 ALA A C 1
ATOM 1301 O O . ALA A 1 169 ? 20.424 -22.851 6.227 1.00 44.84 169 ALA A O 1
ATOM 1302 N N . ASP A 1 170 ? 20.016 -20.673 6.606 1.00 51.12 170 ASP A N 1
ATOM 1303 C CA . ASP A 1 170 ? 19.812 -20.734 8.057 1.00 51.12 170 ASP A CA 1
ATOM 1304 C C . ASP A 1 170 ? 18.335 -20.923 8.478 1.00 51.12 170 ASP A C 1
ATOM 1306 O O . ASP A 1 170 ? 17.993 -20.745 9.645 1.00 51.12 170 ASP A O 1
ATOM 1310 N N . GLY A 1 171 ? 17.420 -21.213 7.544 1.00 54.28 171 GLY A N 1
ATOM 1311 C CA . GLY A 1 171 ? 15.990 -21.415 7.836 1.00 54.28 171 GLY A CA 1
ATOM 1312 C C . GLY A 1 171 ? 15.187 -20.132 8.106 1.00 54.28 171 GLY A C 1
ATOM 1313 O O . GLY A 1 171 ? 14.047 -20.206 8.560 1.00 54.28 171 GLY A O 1
ATOM 1314 N N . GLY A 1 172 ? 15.760 -18.956 7.821 1.00 74.56 172 GLY A N 1
ATOM 1315 C CA . GLY A 1 172 ? 15.143 -17.640 8.040 1.00 74.56 172 GLY A CA 1
ATOM 1316 C C . GLY A 1 172 ? 14.783 -16.872 6.760 1.00 74.56 172 GLY A C 1
ATOM 1317 O O . GLY A 1 172 ? 15.055 -17.304 5.636 1.00 74.56 172 GLY A O 1
ATOM 1318 N N . TRP A 1 173 ? 14.185 -15.692 6.934 1.00 83.69 173 TRP A N 1
ATOM 1319 C CA . TRP A 1 173 ? 13.965 -14.713 5.864 1.00 83.69 173 TRP A CA 1
ATOM 1320 C C . TRP A 1 173 ? 15.184 -13.795 5.700 1.00 83.69 173 TRP A C 1
ATOM 1322 O O . TRP A 1 173 ? 15.989 -13.636 6.614 1.00 83.69 173 TRP A O 1
ATOM 1332 N N . SER A 1 174 ? 15.337 -13.170 4.535 1.00 82.81 174 SER A N 1
ATOM 1333 C CA . SER A 1 174 ? 16.263 -12.045 4.370 1.00 82.81 174 SER A CA 1
ATOM 1334 C C . SER A 1 174 ? 15.694 -11.019 3.401 1.00 82.81 174 SER A C 1
ATOM 1336 O O . SER A 1 174 ? 14.978 -11.373 2.456 1.00 82.81 174 SER A O 1
ATOM 1338 N N . ARG A 1 175 ? 16.042 -9.749 3.599 1.00 83.50 175 ARG A N 1
ATOM 1339 C CA . ARG A 1 175 ? 15.600 -8.646 2.742 1.00 83.50 175 ARG A CA 1
ATOM 1340 C C . ARG A 1 175 ? 16.787 -7.796 2.317 1.00 83.50 175 ARG A C 1
ATOM 1342 O O . ARG A 1 175 ? 17.626 -7.470 3.149 1.00 83.50 175 ARG A O 1
ATOM 1349 N N . GLY A 1 176 ? 16.850 -7.460 1.030 1.00 84.56 176 GLY A N 1
ATOM 1350 C CA . GLY A 1 176 ? 17.826 -6.491 0.531 1.00 84.56 176 GLY A CA 1
ATOM 1351 C C . GLY A 1 176 ? 17.570 -5.111 1.131 1.00 84.56 176 GLY A C 1
ATOM 1352 O O . GLY A 1 176 ? 16.423 -4.658 1.153 1.00 84.56 176 GLY A O 1
ATOM 1353 N N . ILE A 1 177 ? 18.624 -4.477 1.625 1.00 85.38 177 ILE A N 1
ATOM 1354 C CA . ILE A 1 177 ? 18.640 -3.072 2.021 1.00 85.38 177 ILE A CA 1
ATOM 1355 C C . ILE A 1 177 ? 19.022 -2.276 0.774 1.00 85.38 177 ILE A C 1
ATOM 1357 O O . ILE A 1 177 ? 19.880 -2.703 0.003 1.00 85.38 177 ILE A O 1
ATOM 1361 N N . ARG A 1 178 ? 18.317 -1.173 0.524 1.00 83.06 178 ARG A N 1
ATOM 1362 C CA . ARG A 1 178 ? 18.655 -0.276 -0.578 1.00 83.06 178 ARG A CA 1
ATOM 1363 C C . ARG A 1 178 ? 19.401 0.951 -0.047 1.00 83.06 178 ARG A C 1
ATOM 1365 O O . ARG A 1 178 ? 19.126 1.332 1.091 1.00 83.06 178 ARG A O 1
ATOM 1372 N N . PRO A 1 179 ? 20.223 1.622 -0.871 1.00 81.31 179 PRO A N 1
ATOM 1373 C CA . PRO A 1 179 ? 20.937 2.828 -0.455 1.00 81.31 179 PRO A CA 1
ATOM 1374 C C . PRO A 1 179 ? 20.027 3.949 0.05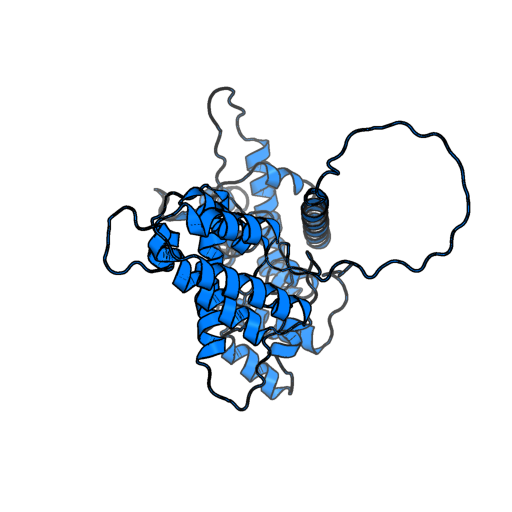8 1.00 81.31 179 PRO A C 1
ATOM 1376 O O . PRO A 1 179 ? 20.418 4.681 0.960 1.00 81.31 179 PRO A O 1
ATOM 1379 N N . GLU A 1 180 ? 18.791 4.049 -0.448 1.00 84.62 180 GLU A N 1
ATOM 1380 C CA . GLU A 1 180 ? 17.810 5.060 -0.015 1.00 84.62 180 GLU A CA 1
ATOM 1381 C C . GLU A 1 180 ? 17.384 4.901 1.457 1.00 84.62 180 GLU A C 1
ATOM 1383 O O . GLU A 1 180 ? 16.777 5.799 2.031 1.00 84.62 180 GLU A O 1
ATOM 1388 N N . ILE A 1 181 ? 17.731 3.786 2.116 1.00 87.38 181 ILE A N 1
ATOM 1389 C CA . ILE A 1 181 ? 17.551 3.667 3.566 1.00 87.38 181 ILE A CA 1
ATOM 1390 C C . ILE A 1 181 ? 18.350 4.741 4.319 1.00 87.38 181 ILE A C 1
ATOM 1392 O O . ILE A 1 181 ? 17.950 5.134 5.411 1.00 87.38 181 ILE A O 1
ATOM 1396 N N . ALA A 1 182 ? 19.461 5.227 3.747 1.00 87.31 182 ALA A N 1
ATOM 1397 C CA . ALA A 1 182 ? 20.322 6.235 4.357 1.00 87.31 182 ALA A CA 1
ATOM 1398 C C . ALA A 1 182 ? 19.592 7.565 4.610 1.00 87.31 182 ALA A C 1
ATOM 1400 O O . ALA A 1 182 ? 19.942 8.273 5.554 1.00 87.31 182 ALA A O 1
ATOM 1401 N N . ASP A 1 183 ? 18.529 7.854 3.853 1.00 88.56 183 ASP A N 1
ATOM 1402 C CA . ASP A 1 183 ? 17.687 9.042 4.041 1.00 88.56 183 ASP A CA 1
ATOM 1403 C C . ASP A 1 183 ? 16.949 9.028 5.396 1.00 88.56 183 ASP A C 1
ATOM 1405 O O . ASP A 1 183 ? 16.438 10.048 5.849 1.00 88.56 183 ASP A O 1
ATOM 1409 N N . TYR A 1 184 ? 16.916 7.878 6.080 1.00 91.75 184 TYR A N 1
ATOM 1410 C CA . TYR A 1 184 ? 16.306 7.705 7.398 1.00 91.75 184 TYR A CA 1
ATOM 1411 C C . TYR A 1 184 ? 17.317 7.774 8.559 1.00 91.75 184 TYR A C 1
ATOM 1413 O O . TYR A 1 184 ? 16.947 7.491 9.698 1.00 91.75 184 TYR A O 1
ATOM 1421 N N . ALA A 1 185 ? 18.582 8.148 8.323 1.00 90.00 185 ALA A N 1
ATOM 1422 C CA . ALA A 1 185 ? 19.632 8.126 9.353 1.00 90.00 185 ALA A CA 1
ATOM 1423 C C . ALA A 1 185 ? 19.347 9.008 10.584 1.00 90.00 185 ALA A C 1
ATOM 1425 O O . ALA A 1 185 ? 19.733 8.665 11.708 1.00 90.00 185 ALA A O 1
ATOM 1426 N N . ASP A 1 186 ? 18.629 10.112 10.384 1.00 90.06 186 ASP A N 1
ATOM 1427 C CA . ASP A 1 186 ? 18.272 11.056 11.445 1.00 90.06 186 ASP A CA 1
ATOM 1428 C C . ASP A 1 186 ? 16.897 10.777 12.075 1.00 90.06 186 ASP A C 1
ATOM 1430 O O . ASP A 1 186 ? 16.476 11.474 13.000 1.00 90.06 186 ASP A O 1
ATOM 1434 N N . VAL A 1 187 ? 16.195 9.726 11.638 1.00 92.50 187 VAL A N 1
ATOM 1435 C CA . VAL A 1 187 ? 14.877 9.366 12.169 1.00 92.50 187 VAL A CA 1
ATOM 1436 C C . VAL A 1 187 ? 15.019 8.671 13.525 1.00 92.50 187 VAL A C 1
ATOM 1438 O O . VAL A 1 187 ? 15.514 7.549 13.628 1.00 92.50 187 VAL A O 1
ATOM 1441 N N . ARG A 1 188 ? 14.561 9.340 14.591 1.00 89.50 188 ARG A N 1
ATOM 1442 C CA . ARG A 1 188 ? 14.639 8.842 15.983 1.00 89.50 188 ARG A CA 1
ATOM 1443 C C . ARG A 1 188 ? 13.291 8.534 16.620 1.00 89.50 188 ARG A C 1
ATOM 1445 O O . ARG A 1 188 ? 13.235 7.809 17.610 1.00 89.50 188 ARG A O 1
ATOM 1452 N N . ASP A 1 189 ? 12.218 9.070 16.060 1.00 93.56 189 ASP A N 1
ATOM 1453 C CA . ASP A 1 189 ? 10.860 8.901 16.554 1.00 93.56 189 ASP A CA 1
ATOM 1454 C C . ASP A 1 189 ? 9.865 8.799 15.390 1.00 93.56 189 ASP A C 1
ATOM 1456 O O . ASP A 1 189 ? 10.222 8.926 14.214 1.00 93.56 189 ASP A O 1
ATOM 1460 N N . LEU A 1 190 ? 8.602 8.515 15.721 1.00 92.88 190 LEU A N 1
ATOM 1461 C CA . LEU A 1 190 ? 7.561 8.320 14.713 1.00 92.88 190 LEU A CA 1
ATOM 1462 C C . LEU A 1 190 ? 7.187 9.601 13.980 1.00 92.88 190 LEU A C 1
ATOM 1464 O O . LEU A 1 190 ? 6.781 9.523 12.823 1.00 92.88 190 LEU A O 1
ATOM 1468 N N . GLN A 1 191 ? 7.329 10.758 14.625 1.00 92.38 191 GLN A N 1
ATOM 1469 C CA . GLN A 1 191 ? 7.025 12.028 13.984 1.00 92.38 191 GLN A CA 1
ATOM 1470 C C . GLN A 1 191 ? 8.047 12.295 12.877 1.00 92.38 191 GLN A C 1
ATOM 1472 O O . GLN A 1 191 ? 7.665 12.564 11.743 1.00 92.38 191 GLN A O 1
ATOM 1477 N N . ALA A 1 192 ? 9.338 12.131 13.177 1.00 92.19 192 ALA A N 1
ATOM 1478 C CA . ALA A 1 192 ? 10.419 12.241 12.205 1.00 92.19 192 ALA A CA 1
ATOM 1479 C C . ALA A 1 192 ? 10.268 11.219 11.069 1.00 92.19 192 ALA A C 1
ATOM 1481 O O . ALA A 1 192 ? 10.455 11.564 9.905 1.00 92.19 192 ALA A O 1
ATOM 1482 N N . TYR A 1 193 ? 9.873 9.983 11.391 1.00 93.75 193 TYR A N 1
ATOM 1483 C CA . TYR A 1 193 ? 9.638 8.939 10.394 1.00 93.75 193 TYR A CA 1
ATOM 1484 C C . TYR A 1 193 ? 8.543 9.324 9.395 1.00 93.75 193 TYR A C 1
ATOM 1486 O O . TYR A 1 193 ? 8.735 9.229 8.182 1.00 93.75 193 TYR A O 1
ATOM 1494 N N . VAL A 1 194 ? 7.399 9.783 9.903 1.00 91.00 194 VAL A N 1
ATOM 1495 C CA . VAL A 1 194 ? 6.264 10.187 9.071 1.00 91.00 194 VAL A CA 1
ATOM 1496 C C . VAL A 1 194 ? 6.588 11.436 8.253 1.00 91.00 194 VAL A C 1
ATOM 1498 O O . VAL A 1 194 ? 6.278 11.456 7.064 1.00 91.00 194 VAL A O 1
ATOM 1501 N N . SER A 1 195 ? 7.279 12.420 8.834 1.00 89.31 195 SER A N 1
ATOM 1502 C CA . SER A 1 195 ? 7.762 13.599 8.103 1.00 89.31 195 SER A CA 1
ATOM 1503 C C . SER A 1 195 ? 8.708 13.221 6.959 1.00 89.31 195 SER A C 1
ATOM 1505 O O . SER A 1 195 ? 8.600 13.772 5.866 1.00 89.31 195 SER A O 1
ATOM 1507 N N . GLN A 1 196 ? 9.601 12.247 7.175 1.00 89.69 196 GLN A N 1
ATOM 1508 C CA . GLN A 1 196 ? 10.502 11.756 6.129 1.00 89.69 196 GLN A CA 1
ATOM 1509 C C . GLN A 1 196 ? 9.728 11.079 4.988 1.00 89.69 196 GLN A C 1
ATOM 1511 O O . GLN A 1 196 ? 10.037 11.287 3.816 1.00 89.69 196 GLN A O 1
ATOM 1516 N N . ILE A 1 197 ? 8.685 10.304 5.308 1.00 88.06 197 ILE A N 1
ATOM 1517 C CA . ILE A 1 197 ? 7.795 9.717 4.294 1.00 88.06 197 ILE A CA 1
ATOM 1518 C C . ILE A 1 197 ? 7.032 10.801 3.530 1.00 88.06 197 ILE A C 1
ATOM 1520 O O . ILE A 1 197 ? 6.891 10.692 2.314 1.00 88.06 197 ILE A O 1
ATOM 1524 N N . GLU A 1 198 ? 6.531 11.831 4.212 1.00 85.12 198 GLU A N 1
ATOM 1525 C CA . GLU A 1 198 ? 5.827 12.942 3.568 1.00 85.12 198 GLU A CA 1
ATOM 1526 C C . GLU A 1 198 ? 6.733 13.668 2.567 1.00 85.12 198 GLU A C 1
ATOM 1528 O O . GLU A 1 198 ? 6.326 13.876 1.423 1.00 85.12 198 GLU A O 1
ATOM 1533 N N . ALA A 1 199 ? 7.973 13.975 2.961 1.00 84.44 199 ALA A N 1
ATOM 1534 C CA . ALA A 1 199 ? 8.970 14.583 2.083 1.00 84.44 199 ALA A CA 1
ATOM 1535 C C . ALA A 1 199 ? 9.256 13.699 0.859 1.00 84.44 199 ALA A C 1
ATOM 1537 O O . ALA A 1 199 ? 9.156 14.162 -0.277 1.00 84.44 199 ALA A O 1
ATOM 1538 N N . TRP A 1 200 ? 9.502 12.405 1.081 1.00 82.88 200 TRP A N 1
ATOM 1539 C CA . TRP A 1 200 ? 9.744 11.439 0.009 1.00 82.88 200 TRP A CA 1
ATOM 1540 C C . TRP A 1 200 ? 8.562 11.329 -0.973 1.00 82.88 200 TRP A C 1
ATOM 1542 O O . TRP A 1 200 ? 8.746 11.309 -2.193 1.00 82.88 200 TRP A O 1
ATOM 1552 N N . LEU A 1 201 ? 7.326 11.302 -0.462 1.00 77.06 201 LEU A N 1
ATOM 1553 C CA . LEU A 1 201 ? 6.119 11.273 -1.293 1.00 77.06 201 LEU A CA 1
ATOM 1554 C C . LEU A 1 201 ? 5.918 12.581 -2.072 1.00 77.06 201 LEU A C 1
ATOM 1556 O O . LEU A 1 201 ? 5.459 12.534 -3.215 1.00 77.06 201 LEU A O 1
ATOM 1560 N N . ALA A 1 202 ? 6.264 13.730 -1.488 1.00 74.94 202 ALA A N 1
ATOM 1561 C CA . ALA A 1 202 ? 6.191 15.028 -2.154 1.00 74.94 202 ALA A CA 1
ATOM 1562 C C . ALA A 1 202 ? 7.230 15.154 -3.284 1.00 74.94 202 ALA A C 1
ATOM 1564 O O . ALA A 1 202 ? 6.900 15.616 -4.377 1.00 74.94 202 ALA A O 1
ATOM 1565 N N . GLU A 1 203 ? 8.461 14.684 -3.070 1.00 71.44 203 GLU A N 1
ATOM 1566 C CA . GLU A 1 203 ? 9.504 14.643 -4.103 1.00 71.44 203 GLU A CA 1
ATOM 1567 C C . GLU A 1 203 ? 9.112 13.733 -5.272 1.00 71.44 203 GLU A C 1
ATOM 1569 O O . GLU A 1 203 ? 9.219 14.125 -6.437 1.00 71.44 203 GLU A O 1
ATOM 1574 N N . ALA A 1 204 ? 8.564 12.549 -4.976 1.00 63.28 204 ALA A N 1
ATOM 1575 C CA . ALA A 1 204 ? 8.080 11.621 -5.995 1.00 63.28 204 ALA A CA 1
ATOM 1576 C C . ALA A 1 204 ? 6.979 12.230 -6.889 1.00 63.28 204 ALA A C 1
ATOM 1578 O O . ALA A 1 204 ? 6.861 11.859 -8.059 1.00 63.28 204 ALA A O 1
ATOM 1579 N N . GLN A 1 205 ? 6.191 13.178 -6.368 1.00 58.66 205 GLN A N 1
ATOM 1580 C CA . GLN A 1 205 ? 5.189 13.916 -7.143 1.00 58.66 205 GLN A CA 1
ATOM 1581 C C . GLN A 1 205 ? 5.807 15.014 -8.020 1.00 58.66 205 GLN A C 1
ATOM 1583 O O . GLN A 1 205 ? 5.328 15.239 -9.132 1.00 58.66 205 GLN A O 1
ATOM 1588 N N . GLN A 1 206 ? 6.877 15.678 -7.571 1.00 54.06 206 GLN A N 1
ATOM 1589 C CA . GLN A 1 206 ? 7.519 16.758 -8.334 1.00 54.06 206 GLN A CA 1
ATOM 1590 C C . GLN A 1 206 ? 8.297 16.259 -9.558 1.00 54.06 206 GLN A C 1
ATOM 1592 O O . GLN A 1 206 ? 8.292 16.925 -10.597 1.00 54.06 206 GLN A O 1
ATOM 1597 N N . VAL A 1 207 ? 8.902 15.067 -9.484 1.00 48.25 207 VAL A N 1
ATOM 1598 C CA . VAL A 1 207 ? 9.622 14.440 -10.615 1.00 48.25 207 VAL A CA 1
ATOM 1599 C C . VAL A 1 207 ? 8.683 14.132 -11.798 1.00 48.25 207 VAL A C 1
ATOM 1601 O O . VAL A 1 207 ? 9.134 13.997 -12.933 1.00 48.25 207 VAL A O 1
ATOM 1604 N N . TYR A 1 208 ? 7.365 14.102 -11.572 1.00 40.28 208 TYR A N 1
ATOM 1605 C CA . TYR A 1 208 ? 6.335 13.917 -12.599 1.00 40.28 208 TYR A CA 1
ATOM 1606 C C . TYR A 1 208 ? 5.794 15.236 -13.185 1.00 40.28 208 TYR A C 1
ATOM 1608 O O . TYR A 1 208 ? 4.649 15.300 -13.633 1.00 40.28 208 TYR A O 1
ATOM 1616 N N . THR A 1 209 ? 6.605 16.296 -13.227 1.00 33.59 209 THR A N 1
ATOM 1617 C CA . THR A 1 209 ? 6.341 17.431 -14.124 1.00 33.59 209 THR A CA 1
ATOM 1618 C C . THR A 1 209 ? 6.841 17.076 -15.530 1.00 33.59 209 THR A C 1
ATOM 1620 O O . THR A 1 209 ? 8.041 16.866 -15.712 1.00 33.59 209 THR A O 1
ATOM 1623 N N . PRO A 1 210 ? 5.968 16.971 -16.555 1.00 34.34 210 PRO A N 1
ATOM 1624 C CA . PRO A 1 210 ? 6.440 16.781 -17.917 1.00 34.34 210 PRO A CA 1
ATOM 1625 C C . PRO A 1 210 ? 7.283 17.999 -18.291 1.00 34.34 210 PRO A C 1
ATOM 1627 O O . PRO A 1 210 ? 6.805 19.133 -18.240 1.00 34.34 210 PRO A O 1
ATOM 1630 N N . ALA A 1 211 ? 8.551 17.758 -18.625 1.00 30.28 211 ALA A N 1
ATOM 1631 C CA . ALA A 1 211 ? 9.453 18.791 -19.106 1.00 30.28 211 ALA A CA 1
ATOM 1632 C C . ALA A 1 211 ? 8.771 19.582 -20.240 1.00 30.28 211 ALA A C 1
ATOM 1634 O O . ALA A 1 211 ? 8.200 18.961 -21.145 1.00 30.28 211 ALA A O 1
ATOM 1635 N N . PRO A 1 212 ? 8.818 20.926 -20.234 1.00 37.22 212 PRO A N 1
ATOM 1636 C CA . PRO A 1 212 ? 8.338 21.703 -21.361 1.00 37.22 212 PRO A CA 1
ATOM 1637 C C . PRO A 1 212 ? 9.247 21.424 -22.564 1.00 37.22 212 PRO A C 1
ATOM 1639 O O . PRO A 1 212 ? 10.339 21.972 -22.699 1.00 37.22 212 PRO A O 1
ATOM 1642 N N . MET A 1 213 ? 8.792 20.544 -23.452 1.00 37.78 213 MET A N 1
ATOM 1643 C CA . MET A 1 213 ? 9.205 20.549 -24.849 1.00 37.78 213 MET A CA 1
ATOM 1644 C C . MET A 1 213 ? 8.744 21.882 -25.438 1.00 37.78 213 MET A C 1
ATOM 1646 O O . MET A 1 213 ? 7.547 22.093 -25.567 1.00 37.78 213 MET A O 1
ATOM 1650 N N . TYR A 1 214 ? 9.669 22.809 -25.675 1.00 39.16 214 TYR A N 1
ATOM 1651 C CA . TYR A 1 214 ? 9.883 23.543 -26.931 1.00 39.16 214 TYR A CA 1
ATOM 1652 C C . TYR A 1 214 ? 10.912 24.659 -26.702 1.00 39.16 214 TYR A C 1
ATOM 1654 O O . TYR A 1 214 ? 11.015 25.248 -25.628 1.00 39.16 214 TYR A O 1
ATOM 1662 N N . GLY A 1 215 ? 11.732 24.877 -27.729 1.00 35.69 215 GLY A N 1
ATOM 1663 C CA . GLY A 1 215 ? 12.946 25.677 -27.684 1.00 35.69 215 GLY A CA 1
ATOM 1664 C C . GLY A 1 215 ? 12.727 27.156 -27.377 1.00 35.69 215 GLY A C 1
ATOM 1665 O O . GLY A 1 215 ? 11.705 27.756 -27.702 1.00 35.69 215 GLY A O 1
ATOM 1666 N N . GLN A 1 216 ? 13.757 27.743 -26.774 1.00 34.44 216 GLN A N 1
ATOM 1667 C CA . GLN A 1 216 ? 13.881 29.174 -26.557 1.00 34.44 216 GLN A CA 1
ATOM 1668 C C . GLN A 1 216 ? 13.818 29.937 -27.887 1.00 34.44 216 GLN A C 1
ATOM 1670 O O . GLN A 1 216 ? 14.693 29.795 -28.739 1.00 34.44 216 GLN A O 1
ATOM 1675 N N . VAL A 1 217 ? 12.835 30.824 -28.010 1.00 33.47 217 VAL A N 1
ATOM 1676 C CA . VAL A 1 217 ? 12.950 32.038 -28.823 1.00 33.47 217 VAL A CA 1
ATOM 1677 C C . VAL A 1 217 ? 12.913 33.207 -27.839 1.00 33.47 217 VAL A C 1
ATOM 1679 O O . VAL A 1 217 ? 11.998 33.258 -27.012 1.00 33.47 217 VAL A O 1
ATOM 1682 N N . PRO A 1 218 ? 13.889 34.130 -27.846 1.00 40.09 218 PRO A N 1
ATOM 1683 C CA . PRO A 1 218 ? 13.879 35.237 -26.910 1.00 40.09 218 PRO A CA 1
ATOM 1684 C C . PRO A 1 218 ? 12.916 36.301 -27.437 1.00 40.09 218 PRO A C 1
ATOM 1686 O O . PRO A 1 218 ? 13.143 36.879 -28.496 1.00 40.09 218 PRO A O 1
ATOM 1689 N N . ALA A 1 219 ? 11.852 36.585 -26.694 1.00 32.59 219 ALA A N 1
ATOM 1690 C CA . ALA A 1 219 ? 11.025 37.755 -26.945 1.00 32.59 219 ALA A CA 1
ATOM 1691 C C . ALA A 1 219 ? 10.963 38.600 -25.676 1.00 32.59 219 ALA A C 1
ATOM 1693 O O . ALA A 1 219 ? 10.370 38.230 -24.663 1.00 32.59 219 ALA A O 1
ATOM 1694 N N . GLN A 1 220 ? 11.649 39.735 -25.752 1.00 37.69 220 GLN A N 1
ATOM 1695 C CA . GLN A 1 220 ? 11.555 40.832 -24.809 1.00 37.69 220 GLN A CA 1
ATOM 1696 C C . GLN A 1 220 ? 10.097 41.294 -24.659 1.00 37.69 220 GLN A C 1
ATOM 1698 O O . GLN A 1 220 ? 9.384 41.474 -25.641 1.00 37.69 220 GLN A O 1
ATOM 1703 N N . SER A 1 221 ? 9.710 41.490 -23.399 1.00 42.66 221 SER A N 1
ATOM 1704 C CA . SER A 1 221 ? 8.752 42.470 -22.874 1.00 42.66 221 SER A CA 1
ATOM 1705 C C . SER A 1 221 ? 7.869 43.231 -23.872 1.00 42.66 221 SER A C 1
ATOM 1707 O O . SER A 1 221 ? 8.366 44.151 -24.515 1.00 42.66 221 SER A O 1
ATOM 1709 N N . VAL A 1 222 ? 6.549 43.018 -23.808 1.00 29.45 222 VAL A N 1
ATOM 1710 C CA . VAL A 1 222 ? 5.570 44.117 -23.703 1.00 29.45 222 VAL A CA 1
ATOM 1711 C C . VAL A 1 222 ? 4.367 43.625 -22.894 1.00 29.45 222 VAL A C 1
ATOM 1713 O O . VAL A 1 222 ? 3.693 42.670 -23.271 1.00 29.45 222 VAL A O 1
ATOM 1716 N N . TRP A 1 223 ? 4.094 44.286 -21.770 1.00 38.62 223 TRP A N 1
ATOM 1717 C CA . TRP A 1 223 ? 2.825 44.176 -21.064 1.00 38.62 223 TRP A CA 1
ATOM 1718 C C . TRP A 1 223 ? 1.729 44.859 -21.882 1.00 38.62 223 TRP A C 1
ATOM 1720 O O . TRP A 1 223 ? 1.796 46.064 -22.117 1.00 38.62 223 TRP A O 1
ATOM 1730 N N . ALA A 1 224 ? 0.697 44.114 -22.261 1.00 30.75 224 ALA A N 1
ATOM 1731 C CA . ALA A 1 224 ? -0.595 44.684 -22.608 1.00 30.75 224 ALA A CA 1
ATOM 1732 C C . ALA A 1 224 ? -1.684 43.790 -22.018 1.00 30.75 224 ALA A C 1
ATOM 1734 O O . ALA A 1 224 ? -1.785 42.605 -22.330 1.00 30.75 224 ALA A O 1
ATOM 1735 N N . SER A 1 225 ? -2.456 44.373 -21.108 1.00 42.28 225 SER A N 1
ATOM 1736 C CA . SER A 1 225 ? -3.633 43.783 -20.491 1.00 42.28 225 SER A CA 1
ATOM 1737 C C . SER A 1 225 ? -4.578 43.217 -21.547 1.00 42.28 225 SER A C 1
ATOM 1739 O O . SER A 1 225 ? -4.955 43.903 -22.494 1.00 42.28 225 SER A O 1
ATOM 1741 N N . SER A 1 226 ? -5.001 41.973 -21.365 1.00 34.09 226 SER A N 1
ATOM 1742 C CA . SER A 1 226 ? -6.164 41.413 -22.043 1.00 34.09 226 SER A CA 1
ATOM 1743 C C . SER A 1 226 ? -6.835 40.453 -21.075 1.00 34.09 226 SER A C 1
ATOM 1745 O O . SER A 1 226 ? -6.369 39.345 -20.834 1.00 34.09 226 SER A O 1
ATOM 1747 N N . THR A 1 227 ? -7.912 40.931 -20.464 1.00 42.38 227 THR A N 1
ATOM 1748 C CA . THR A 1 227 ? -8.958 40.101 -19.876 1.00 42.38 227 THR A CA 1
ATOM 1749 C C . THR A 1 227 ? -9.606 39.311 -21.010 1.00 42.38 227 THR A C 1
ATOM 1751 O O . THR A 1 227 ? -10.527 39.798 -21.661 1.00 42.38 227 THR A O 1
ATOM 1754 N N . SER A 1 228 ? -9.083 38.123 -21.286 1.00 36.34 228 SER A N 1
ATOM 1755 C CA . SER A 1 228 ? -9.819 37.068 -21.976 1.00 36.34 228 SER A CA 1
ATOM 1756 C C . SER A 1 228 ? -10.065 35.974 -20.952 1.00 36.34 228 SER A C 1
ATOM 1758 O O . SER A 1 228 ? -9.105 35.497 -20.341 1.00 36.34 228 SER A O 1
ATOM 1760 N N . ASP A 1 229 ? -11.332 35.621 -20.745 1.00 33.59 229 ASP A N 1
ATOM 1761 C CA . ASP A 1 229 ? -11.717 34.427 -19.999 1.00 33.59 229 ASP A CA 1
ATOM 1762 C C . ASP A 1 229 ? -10.821 33.242 -20.393 1.00 33.59 229 ASP A C 1
ATOM 1764 O O . ASP A 1 229 ? -10.547 33.054 -21.587 1.00 33.59 229 ASP A O 1
ATOM 1768 N N . PRO A 1 230 ? -10.331 32.449 -19.424 1.00 37.44 230 PRO A N 1
ATOM 1769 C CA . PRO A 1 230 ? -9.579 31.252 -19.744 1.00 37.44 230 PRO A CA 1
ATOM 1770 C C . PRO A 1 230 ? -10.494 30.324 -20.542 1.00 37.44 230 PRO A C 1
ATOM 1772 O O . PRO A 1 230 ? -11.574 29.947 -20.082 1.00 37.44 230 PRO A O 1
ATOM 1775 N N . ALA A 1 231 ? -10.060 29.966 -21.751 1.00 42.44 231 ALA A N 1
ATOM 1776 C CA . ALA A 1 231 ? -10.649 28.859 -22.488 1.00 42.44 231 ALA A CA 1
ATOM 1777 C C . ALA A 1 231 ? -10.756 27.646 -21.543 1.00 42.44 231 ALA A C 1
ATOM 1779 O O . ALA A 1 231 ? -9.824 27.423 -20.759 1.00 42.44 231 ALA A O 1
ATOM 1780 N N . PRO A 1 232 ? -11.871 26.891 -21.568 1.00 41.75 232 PRO A N 1
ATOM 1781 C CA . PRO A 1 232 ? -12.040 25.749 -20.683 1.00 41.75 232 PRO A CA 1
ATOM 1782 C C . PRO A 1 232 ? -10.838 24.820 -20.841 1.00 41.75 232 PRO A C 1
ATOM 1784 O O . PRO A 1 232 ? -10.440 24.491 -21.962 1.00 41.75 232 PRO A O 1
ATOM 1787 N N . ALA A 1 233 ? -10.230 24.454 -19.711 1.00 49.25 233 ALA A N 1
ATOM 1788 C CA . ALA A 1 233 ? -9.149 23.484 -19.687 1.00 49.25 233 ALA A CA 1
ATOM 1789 C C . ALA A 1 233 ? -9.597 22.224 -20.451 1.00 49.25 233 ALA A C 1
ATOM 1791 O O . ALA A 1 233 ? -10.765 21.837 -20.332 1.00 49.25 233 ALA A O 1
ATOM 1792 N N . PRO A 1 234 ? -8.716 21.601 -21.255 1.00 55.59 234 PRO A N 1
ATOM 1793 C CA . PRO A 1 234 ? -9.072 20.388 -21.977 1.00 55.59 234 PRO A CA 1
ATOM 1794 C C . PRO A 1 234 ? -9.597 19.348 -20.986 1.00 55.59 234 PRO A C 1
ATOM 1796 O O . PRO A 1 234 ? -9.016 19.167 -19.912 1.00 55.59 234 PRO A O 1
ATOM 1799 N N . ALA A 1 235 ? -10.713 18.706 -21.338 1.00 59.16 235 ALA A N 1
ATOM 1800 C CA . ALA A 1 235 ? -11.353 17.712 -20.488 1.00 59.16 235 ALA A CA 1
ATOM 1801 C C . ALA A 1 235 ? -10.337 16.631 -20.065 1.00 59.16 235 ALA A C 1
ATOM 1803 O O . ALA A 1 235 ? -9.477 16.246 -20.869 1.00 59.16 235 ALA A O 1
ATOM 1804 N N . PRO A 1 236 ? -10.389 16.154 -18.811 1.00 72.75 236 PRO A N 1
ATOM 1805 C CA . PRO A 1 236 ? -9.435 15.171 -18.323 1.00 72.75 236 PRO A CA 1
ATOM 1806 C C . PRO A 1 236 ? -9.563 13.869 -19.125 1.00 72.75 236 PRO A C 1
ATOM 1808 O O . PRO A 1 236 ? -10.599 13.213 -19.106 1.00 72.75 236 PRO A O 1
ATOM 1811 N N . GLN A 1 237 ? -8.493 13.490 -19.828 1.00 85.50 237 GLN A N 1
ATOM 1812 C CA . GLN A 1 237 ? -8.422 12.244 -20.596 1.00 85.50 237 GLN A CA 1
ATOM 1813 C C . GLN A 1 237 ? -7.749 11.130 -19.786 1.00 85.50 237 GLN A C 1
ATOM 1815 O O . GLN A 1 237 ? -6.704 11.335 -19.144 1.00 85.50 237 GLN A O 1
ATOM 1820 N N . TYR A 1 238 ? -8.321 9.931 -19.855 1.00 92.06 238 TYR A N 1
ATOM 1821 C CA . TYR A 1 238 ? -7.755 8.748 -19.223 1.00 92.06 238 TYR A CA 1
ATOM 1822 C C . TYR A 1 238 ? -6.626 8.166 -20.079 1.00 92.06 238 TYR A C 1
ATOM 1824 O O . TYR A 1 238 ? -5.479 8.082 -19.650 1.00 92.06 238 TYR A O 1
ATOM 1832 N N . VAL A 1 239 ? -6.927 7.842 -21.327 1.00 93.44 239 VAL A N 1
ATOM 1833 C CA . VAL A 1 239 ? -5.993 7.410 -22.364 1.00 93.44 239 VAL A CA 1
ATOM 1834 C C . VAL A 1 239 ? -5.462 8.637 -23.093 1.00 93.44 239 VAL A C 1
ATOM 1836 O O . VAL A 1 239 ? -6.218 9.555 -23.397 1.00 93.44 239 VAL A O 1
ATOM 1839 N N . ASN A 1 240 ? -4.162 8.666 -23.386 1.00 91.69 240 ASN A N 1
ATOM 1840 C CA . ASN A 1 240 ? -3.604 9.734 -24.217 1.00 91.69 240 ASN A CA 1
ATOM 1841 C C . ASN A 1 240 ? -4.143 9.625 -25.651 1.00 91.69 240 ASN A C 1
ATOM 1843 O O . ASN A 1 240 ? -3.921 8.598 -26.291 1.00 91.69 240 ASN A O 1
ATOM 1847 N N . GLU A 1 241 ? -4.748 10.693 -26.175 1.00 91.06 241 GLU A N 1
ATOM 1848 C CA . GLU A 1 241 ? -5.318 10.698 -27.533 1.00 91.06 241 GLU A CA 1
ATOM 1849 C C . GLU A 1 241 ? -4.292 10.325 -28.617 1.00 91.06 241 GLU A C 1
ATOM 1851 O O . GLU A 1 241 ? -4.604 9.577 -29.535 1.00 91.06 241 GLU A O 1
ATOM 1856 N N . SER A 1 242 ? -3.020 10.700 -28.441 1.00 91.00 242 SER A N 1
ATOM 1857 C CA . SER A 1 242 ? -1.952 10.324 -29.377 1.00 91.00 242 SER A CA 1
ATOM 1858 C C . SER A 1 242 ? -1.734 8.811 -29.513 1.00 91.00 242 SER A C 1
ATOM 1860 O O . SER A 1 242 ? -1.286 8.360 -30.562 1.00 91.00 242 SER A O 1
ATOM 1862 N N . LEU A 1 243 ? -2.045 8.015 -28.481 1.00 92.75 243 LEU A N 1
ATOM 1863 C CA . LEU A 1 243 ? -2.004 6.548 -28.567 1.00 92.75 243 LEU A CA 1
ATOM 1864 C C . LEU A 1 243 ? -3.197 6.003 -29.354 1.00 92.75 243 LEU A C 1
ATOM 1866 O O . LEU A 1 243 ? -3.060 5.006 -30.058 1.00 92.75 243 LEU A O 1
ATOM 1870 N N . ILE A 1 244 ? -4.360 6.645 -29.224 1.00 93.88 244 ILE A N 1
ATOM 1871 C CA . ILE A 1 244 ? -5.574 6.28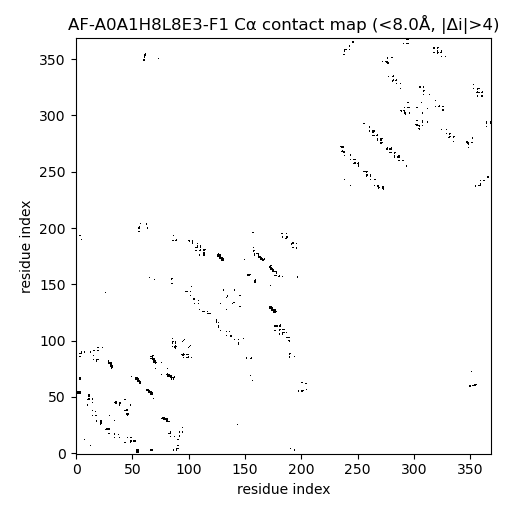1 -29.957 1.00 93.88 244 ILE A CA 1
ATOM 1872 C C . ILE A 1 244 ? -5.376 6.578 -31.447 1.00 93.88 244 ILE A C 1
ATOM 1874 O O . ILE A 1 244 ? -5.633 5.702 -32.270 1.00 93.88 244 ILE A O 1
ATOM 1878 N N . ASP A 1 245 ? -4.838 7.753 -31.778 1.00 91.81 245 ASP A N 1
ATOM 1879 C CA . ASP A 1 245 ? -4.532 8.155 -33.154 1.00 91.81 245 ASP A CA 1
ATOM 1880 C C . ASP A 1 245 ? -3.505 7.215 -33.809 1.00 91.81 245 ASP A C 1
ATOM 1882 O O . ASP A 1 245 ? -3.650 6.824 -34.967 1.00 91.81 245 ASP A O 1
ATOM 1886 N N . GLU A 1 246 ? -2.473 6.802 -33.066 1.00 93.56 246 GLU A N 1
ATOM 1887 C CA . GLU A 1 246 ? -1.452 5.869 -33.557 1.00 93.56 246 GLU A CA 1
ATOM 1888 C C . GLU A 1 246 ? -2.023 4.461 -33.806 1.00 93.56 246 GLU A C 1
ATOM 1890 O O . GLU A 1 246 ? -1.704 3.835 -34.820 1.00 93.56 246 GLU A O 1
ATOM 1895 N N . LEU A 1 247 ? -2.907 3.973 -32.927 1.00 92.88 247 LEU A N 1
ATOM 1896 C CA . LEU A 1 247 ? -3.640 2.717 -33.134 1.00 92.88 247 LEU A CA 1
ATOM 1897 C C . LEU A 1 247 ? -4.575 2.797 -34.346 1.00 92.88 247 LEU A C 1
ATOM 1899 O O . LEU A 1 247 ? -4.652 1.846 -35.120 1.00 92.88 247 LEU A O 1
ATOM 1903 N N . GLU A 1 248 ? -5.269 3.919 -34.534 1.00 93.00 248 GLU A N 1
ATOM 1904 C CA . GLU A 1 248 ? -6.153 4.133 -35.682 1.00 93.00 248 GLU A CA 1
ATOM 1905 C C . GLU A 1 248 ? -5.358 4.167 -36.994 1.00 93.00 248 GLU A C 1
ATOM 1907 O O . GLU A 1 248 ? -5.721 3.483 -37.949 1.00 93.00 248 GLU A O 1
ATOM 1912 N N . ALA A 1 249 ? -4.209 4.848 -37.019 1.00 91.94 249 ALA A N 1
ATOM 1913 C CA . ALA A 1 249 ? -3.315 4.871 -38.176 1.00 91.94 249 ALA A CA 1
ATOM 1914 C C . ALA A 1 249 ? -2.740 3.483 -38.525 1.00 91.94 249 ALA A C 1
ATOM 1916 O O . ALA A 1 249 ? -2.502 3.185 -39.696 1.00 91.94 249 ALA A O 1
ATOM 1917 N N . LYS A 1 250 ? -2.527 2.619 -37.523 1.00 90.00 250 LYS A N 1
ATOM 1918 C CA . LYS A 1 250 ? -2.063 1.234 -37.712 1.00 90.00 250 LYS A CA 1
ATOM 1919 C C . LYS A 1 250 ? -3.165 0.254 -38.127 1.00 90.00 250 LYS A C 1
ATOM 1921 O O . LYS A 1 250 ? -2.863 -0.873 -38.519 1.00 90.00 250 LYS A O 1
ATOM 1926 N N . ASN A 1 251 ? -4.436 0.648 -38.067 1.00 87.62 251 ASN A N 1
ATOM 1927 C CA . ASN A 1 251 ? -5.546 -0.254 -38.369 1.00 87.62 251 ASN A CA 1
ATOM 1928 C C . ASN A 1 251 ? -5.485 -0.801 -39.806 1.00 87.62 251 ASN A C 1
ATOM 1930 O O . ASN A 1 251 ? -5.787 -1.969 -40.024 1.00 87.62 251 ASN A O 1
ATOM 1934 N N . ASP A 1 252 ? -5.026 0.009 -40.762 1.0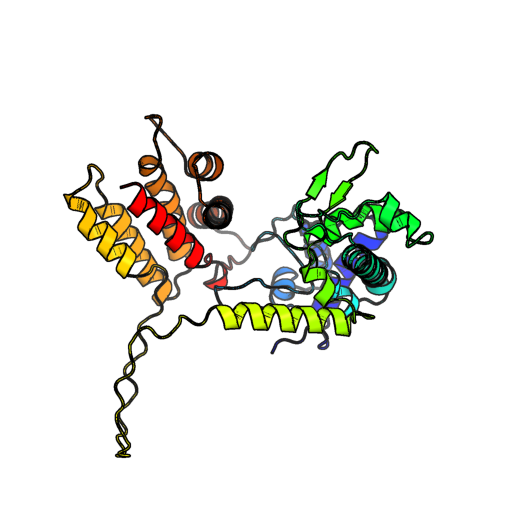0 83.31 252 ASP A N 1
ATOM 1935 C CA . ASP A 1 252 ? -4.950 -0.387 -42.175 1.00 83.31 252 ASP A CA 1
ATOM 1936 C C . ASP A 1 252 ? -3.611 -1.049 -42.552 1.00 83.31 252 ASP A C 1
ATOM 1938 O O . ASP A 1 252 ? -3.470 -1.589 -43.650 1.00 83.31 252 ASP A O 1
ATOM 1942 N N . SER A 1 253 ? -2.614 -1.014 -41.659 1.00 84.50 253 SER A N 1
ATOM 1943 C CA . SER A 1 253 ? -1.270 -1.562 -41.899 1.00 84.50 253 SER A CA 1
ATOM 1944 C C . SER A 1 253 ? -1.002 -2.889 -41.188 1.00 84.50 253 SER A C 1
ATOM 1946 O O . SER A 1 253 ? 0.022 -3.522 -41.446 1.00 84.50 253 SER A O 1
ATOM 1948 N N . THR A 1 254 ? -1.918 -3.334 -40.326 1.00 88.12 254 THR A N 1
ATOM 1949 C CA . THR A 1 254 ? -1.790 -4.571 -39.546 1.00 88.12 254 THR A CA 1
ATOM 1950 C C . THR A 1 254 ? -2.843 -5.596 -39.967 1.00 88.12 254 THR A C 1
ATOM 1952 O O . THR A 1 254 ? -3.853 -5.273 -40.588 1.00 88.12 254 THR A O 1
ATOM 1955 N N . SER A 1 255 ? -2.636 -6.868 -39.619 1.00 85.44 255 SER A N 1
ATOM 1956 C CA . SER A 1 255 ? -3.645 -7.919 -39.826 1.00 85.44 255 SER A CA 1
ATOM 1957 C C . SER A 1 255 ? -4.774 -7.901 -38.784 1.00 85.44 255 SER A C 1
ATOM 1959 O O . SER A 1 255 ? -5.666 -8.749 -38.837 1.00 85.44 255 SER A O 1
ATOM 1961 N N . TRP A 1 256 ? -4.720 -6.993 -37.805 1.00 88.81 256 TRP A N 1
ATOM 1962 C CA . TRP A 1 256 ? -5.648 -6.929 -36.679 1.00 88.81 256 TRP A CA 1
ATOM 1963 C C . TRP A 1 256 ? -6.712 -5.854 -36.905 1.00 88.81 256 TRP A C 1
ATOM 1965 O O . TRP A 1 256 ? -6.405 -4.723 -37.254 1.00 88.81 256 TRP A O 1
ATOM 1975 N N . GLY A 1 257 ? -7.979 -6.184 -36.643 1.00 90.00 257 GLY A N 1
ATOM 1976 C CA . GLY A 1 257 ? -9.058 -5.194 -36.641 1.00 90.00 257 GLY A CA 1
ATOM 1977 C C . GLY A 1 257 ? -9.057 -4.381 -35.346 1.00 90.00 257 GLY A C 1
ATOM 1978 O O . GLY A 1 257 ? -9.638 -4.818 -34.352 1.00 90.00 257 GLY A O 1
ATOM 1979 N N . LEU A 1 258 ? -8.434 -3.201 -35.355 1.00 93.69 258 LEU A N 1
ATOM 1980 C CA . LEU A 1 258 ? -8.252 -2.351 -34.171 1.00 93.69 258 LEU A CA 1
ATOM 1981 C C . LEU A 1 258 ? -9.462 -1.460 -33.865 1.00 93.69 258 LEU A C 1
ATOM 1983 O O . LEU A 1 258 ? -9.545 -0.902 -32.772 1.00 93.69 258 LEU A O 1
ATOM 1987 N N . GLY A 1 259 ? -10.438 -1.364 -34.774 1.00 92.75 259 GLY A N 1
ATOM 1988 C CA . GLY A 1 259 ? -11.604 -0.483 -34.620 1.00 92.75 259 GLY A CA 1
ATOM 1989 C C . GLY A 1 259 ? -12.386 -0.676 -33.313 1.00 92.75 259 GLY A C 1
ATOM 1990 O O . GLY A 1 259 ? -12.814 0.302 -32.703 1.00 92.75 259 GLY A O 1
ATOM 1991 N N . LYS A 1 260 ? -12.521 -1.918 -32.820 1.00 94.81 260 LYS A N 1
ATOM 1992 C CA . LYS A 1 260 ? -13.158 -2.172 -31.515 1.00 94.81 260 LYS A CA 1
ATOM 1993 C C . LYS A 1 260 ? -12.306 -1.654 -30.354 1.00 94.81 260 LYS A C 1
ATOM 1995 O O . LYS A 1 260 ? -12.857 -1.052 -29.438 1.00 94.81 260 LYS A O 1
ATOM 2000 N N . LEU A 1 261 ? -10.991 -1.881 -30.382 1.00 96.44 261 LEU A N 1
ATOM 2001 C CA . LEU A 1 261 ? -10.075 -1.374 -29.360 1.00 96.44 261 LEU A CA 1
ATOM 2002 C C . LEU A 1 261 ? -10.124 0.157 -29.312 1.00 96.44 261 LEU A C 1
ATOM 2004 O O . LEU A 1 261 ? -10.352 0.715 -28.246 1.00 96.44 261 LEU A O 1
ATOM 2008 N N . VAL A 1 262 ? -10.003 0.819 -30.466 1.00 96.69 262 VAL A N 1
ATOM 2009 C CA . VAL A 1 262 ? -10.099 2.283 -30.595 1.00 96.69 262 VAL A CA 1
ATOM 2010 C C . VAL A 1 262 ? -11.430 2.804 -30.045 1.00 96.69 262 VAL A C 1
ATOM 2012 O O . VAL A 1 262 ? -11.436 3.745 -29.253 1.00 96.69 262 VAL A O 1
ATOM 2015 N N . GLY A 1 263 ? -12.550 2.160 -30.394 1.00 96.25 263 GLY A N 1
ATOM 2016 C CA . GLY A 1 263 ? -13.873 2.509 -29.866 1.00 96.25 263 GLY A CA 1
ATOM 2017 C C . GLY A 1 263 ? -13.947 2.429 -28.338 1.00 96.25 263 GLY A C 1
ATOM 2018 O O . GLY A 1 263 ? -14.332 3.401 -27.696 1.00 96.25 263 GLY A O 1
ATOM 2019 N N . LEU A 1 264 ? -13.489 1.318 -27.747 1.00 97.31 264 LEU A N 1
ATOM 2020 C CA . LEU A 1 264 ? -13.469 1.136 -26.289 1.00 97.31 264 LEU A CA 1
ATOM 2021 C C . LEU A 1 264 ? -12.599 2.185 -25.574 1.00 97.31 264 LEU A C 1
ATOM 2023 O O . LEU A 1 264 ? -12.955 2.630 -24.485 1.00 97.31 264 LEU A O 1
ATOM 2027 N N . LEU A 1 265 ? -11.468 2.587 -26.164 1.00 97.44 265 LEU A N 1
ATOM 2028 C CA . LEU A 1 265 ? -10.577 3.601 -25.586 1.00 97.44 265 LEU A CA 1
ATOM 2029 C C . LEU A 1 265 ? -11.189 5.008 -25.639 1.00 97.44 265 LEU A C 1
ATOM 2031 O O . LEU A 1 265 ? -11.091 5.748 -24.660 1.00 97.44 265 LEU A O 1
ATOM 2035 N N . ARG A 1 266 ? -11.863 5.362 -26.741 1.00 96.12 266 ARG A N 1
ATOM 2036 C CA . ARG A 1 266 ? -12.595 6.634 -26.861 1.00 96.12 266 ARG A CA 1
ATOM 2037 C C . ARG A 1 266 ? -13.770 6.694 -25.885 1.00 96.12 266 ARG A C 1
ATOM 2039 O O . ARG A 1 266 ? -13.912 7.676 -25.162 1.00 96.12 266 ARG A O 1
ATOM 2046 N N . GLU A 1 267 ? -14.553 5.619 -25.791 1.00 96.62 267 GLU A N 1
ATOM 2047 C CA . GLU A 1 267 ? -15.636 5.504 -24.806 1.00 96.62 267 GLU A CA 1
ATOM 2048 C C . GLU A 1 267 ? -15.108 5.612 -23.370 1.00 96.62 267 GLU A C 1
ATOM 2050 O O . GLU A 1 267 ? -15.748 6.241 -22.526 1.00 96.62 267 GLU A O 1
ATOM 2055 N N . LEU A 1 268 ? -13.932 5.044 -23.084 1.00 96.81 268 LEU A N 1
ATOM 2056 C CA . LEU A 1 268 ? -13.296 5.157 -21.773 1.00 96.81 268 LEU A CA 1
ATOM 2057 C C . LEU A 1 268 ? -12.904 6.607 -21.465 1.00 96.81 268 LEU A C 1
ATOM 2059 O O . LEU A 1 268 ? -13.149 7.062 -20.352 1.00 96.81 268 LEU A O 1
ATOM 2063 N N . ASN A 1 269 ? -12.363 7.347 -22.436 1.00 94.88 269 ASN A N 1
ATOM 2064 C CA . ASN A 1 269 ? -12.061 8.772 -22.273 1.00 94.88 269 ASN A CA 1
ATOM 2065 C C . ASN A 1 269 ? -13.315 9.603 -21.981 1.00 94.88 269 ASN A C 1
ATOM 2067 O O . ASN A 1 269 ? -13.297 10.396 -21.042 1.00 94.88 269 ASN A O 1
ATOM 2071 N N . THR A 1 270 ? -14.408 9.388 -22.718 1.00 94.44 270 THR A N 1
ATOM 2072 C CA . THR A 1 270 ? -15.681 10.084 -22.468 1.00 94.44 270 THR A CA 1
ATOM 2073 C C . THR A 1 270 ? -16.228 9.772 -21.077 1.00 94.44 270 THR A C 1
ATOM 2075 O O . THR A 1 270 ? -16.494 10.683 -20.303 1.00 94.44 270 THR A O 1
ATOM 2078 N N . ASN A 1 271 ? -16.324 8.490 -20.711 1.00 94.56 271 ASN A N 1
ATOM 2079 C CA . ASN A 1 271 ? -16.846 8.095 -19.399 1.00 94.56 271 ASN A CA 1
ATOM 2080 C C . ASN A 1 271 ? -15.954 8.551 -18.241 1.00 94.56 271 ASN A C 1
ATOM 2082 O O . ASN A 1 271 ? -16.452 8.774 -17.142 1.00 94.56 271 ASN A O 1
ATOM 2086 N N . PHE A 1 272 ? -14.650 8.683 -18.469 1.00 93.12 272 PHE A N 1
ATOM 2087 C CA . PHE A 1 272 ? -13.741 9.209 -17.464 1.00 93.12 272 PHE A CA 1
ATOM 2088 C C . PHE A 1 272 ? -13.909 10.720 -17.281 1.00 93.12 272 PHE A C 1
ATOM 2090 O O . PHE A 1 272 ? -13.947 11.185 -16.144 1.00 93.12 272 PHE A O 1
ATOM 2097 N N . ALA A 1 273 ? -14.052 11.470 -18.378 1.00 88.19 273 ALA A N 1
ATOM 2098 C CA . ALA A 1 273 ? -14.306 12.908 -18.340 1.00 88.19 273 ALA A CA 1
ATOM 2099 C C . ALA A 1 273 ? -15.656 13.251 -17.686 1.00 88.19 273 ALA A C 1
ATOM 2101 O O . ALA A 1 273 ? -15.746 14.250 -16.977 1.00 88.19 273 ALA A O 1
ATOM 2102 N N . ASP A 1 274 ? -16.664 12.397 -17.879 1.00 89.75 274 ASP A N 1
ATOM 2103 C CA . ASP A 1 274 ? -18.006 12.539 -17.300 1.00 89.75 274 ASP A CA 1
ATOM 2104 C C . ASP A 1 274 ? -18.136 11.930 -15.885 1.00 89.75 274 ASP A C 1
ATOM 2106 O O . ASP A 1 274 ? -19.231 11.873 -15.331 1.00 89.75 274 ASP A O 1
ATOM 2110 N N . GLU A 1 275 ? -17.036 11.458 -15.286 1.00 89.94 275 GLU A N 1
ATOM 2111 C CA . GLU A 1 275 ? -17.005 10.852 -13.946 1.00 89.94 275 GLU A CA 1
ATOM 2112 C C . GLU A 1 275 ? -17.959 9.646 -13.774 1.00 89.94 275 GLU A C 1
ATOM 2114 O O . GLU A 1 275 ? -18.650 9.502 -12.763 1.00 89.94 275 GLU A O 1
ATOM 2119 N N . HIS A 1 276 ? -17.989 8.735 -14.754 1.00 92.94 276 HIS A N 1
ATOM 2120 C CA . HIS A 1 276 ? -18.781 7.499 -14.728 1.00 92.94 276 HIS A CA 1
ATOM 2121 C C . HIS A 1 276 ? -17.942 6.274 -14.305 1.00 92.94 276 HIS A C 1
ATOM 2123 O O . HIS A 1 276 ? -17.448 5.522 -15.160 1.00 92.94 27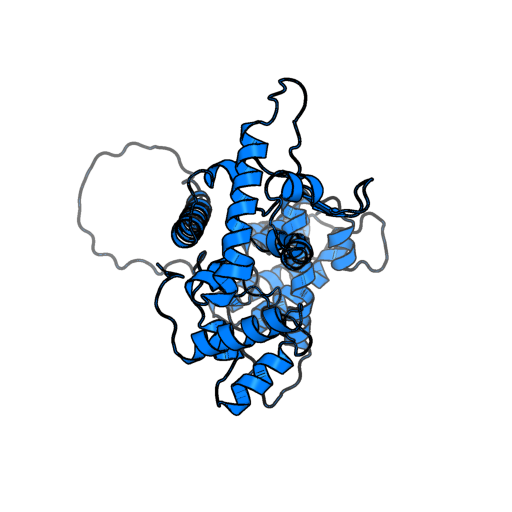6 HIS A O 1
ATOM 2129 N N . PRO A 1 277 ? -17.808 5.979 -12.997 1.00 89.81 277 PRO A N 1
ATOM 2130 C CA . PRO A 1 277 ? -16.860 4.979 -12.512 1.00 89.81 277 PRO A CA 1
ATOM 2131 C C . PRO A 1 277 ? -17.201 3.555 -12.956 1.00 89.81 277 PRO A C 1
ATOM 2133 O O . PRO A 1 277 ? -16.320 2.836 -13.424 1.00 89.81 277 PRO A O 1
ATOM 2136 N N . TYR A 1 278 ? -18.469 3.143 -12.888 1.00 89.25 278 TYR A N 1
ATOM 2137 C CA . TYR A 1 278 ? -18.885 1.796 -13.303 1.00 89.25 278 TYR A CA 1
ATOM 2138 C C . TYR A 1 278 ? -18.613 1.542 -14.794 1.00 89.25 278 TYR A C 1
ATOM 2140 O O . TYR A 1 278 ? -18.117 0.477 -15.163 1.00 89.25 278 TYR A O 1
ATOM 2148 N N . ALA A 1 279 ? -18.867 2.535 -15.650 1.00 94.75 279 ALA A N 1
ATOM 2149 C CA . ALA A 1 279 ? -18.572 2.432 -17.075 1.00 94.75 279 ALA A CA 1
ATOM 2150 C C . ALA A 1 279 ? -17.060 2.342 -17.326 1.00 94.75 279 ALA A C 1
ATOM 2152 O O . ALA A 1 279 ? -16.619 1.462 -18.063 1.00 94.75 279 ALA A O 1
ATOM 2153 N N . CYS A 1 280 ? -16.254 3.169 -16.647 1.00 95.31 280 CYS A N 1
ATOM 2154 C CA . CYS A 1 280 ? -14.794 3.115 -16.750 1.00 95.31 280 CYS A CA 1
ATOM 2155 C C . CYS A 1 280 ? -14.240 1.727 -16.400 1.00 95.31 280 CYS A C 1
ATOM 2157 O O . CYS A 1 280 ? -13.404 1.188 -17.124 1.00 95.31 280 CYS A O 1
ATOM 2159 N N . HIS A 1 281 ? -14.733 1.113 -15.322 1.00 93.56 281 HIS A N 1
ATOM 2160 C CA . HIS A 1 281 ? -14.286 -0.214 -14.898 1.00 93.56 281 HIS A CA 1
ATOM 2161 C C . HIS A 1 281 ? -14.685 -1.317 -15.884 1.00 93.56 281 HIS A C 1
ATOM 2163 O O . HIS A 1 281 ? -13.866 -2.186 -16.194 1.00 93.56 281 HIS A O 1
ATOM 2169 N N . ALA A 1 282 ? -15.916 -1.276 -16.402 1.00 94.12 282 ALA A N 1
ATOM 2170 C CA . ALA A 1 282 ? -16.389 -2.228 -17.403 1.00 94.12 282 ALA A CA 1
ATOM 2171 C C . ALA A 1 282 ? -15.599 -2.107 -18.720 1.00 94.12 282 ALA A C 1
ATOM 2173 O O . ALA A 1 282 ? -15.203 -3.115 -19.308 1.00 94.12 282 ALA A O 1
ATOM 2174 N N . LEU A 1 283 ? -15.304 -0.880 -19.156 1.00 97.44 283 LEU A N 1
ATOM 2175 C CA . LEU A 1 283 ? -14.523 -0.619 -20.366 1.00 97.44 283 LEU A CA 1
ATOM 2176 C C . LEU A 1 283 ? -13.064 -1.046 -20.202 1.00 97.44 283 LEU A C 1
ATOM 2178 O O . LEU A 1 283 ? -12.532 -1.730 -21.073 1.00 97.44 283 LEU A O 1
ATOM 2182 N N . LEU A 1 284 ? -12.434 -0.749 -19.063 1.00 96.62 284 LEU A N 1
ATOM 2183 C CA . LEU A 1 284 ? -11.093 -1.244 -18.746 1.00 96.62 284 LEU A CA 1
ATOM 2184 C C . LEU A 1 284 ? -11.034 -2.771 -18.782 1.00 96.62 284 LEU A C 1
ATOM 2186 O O . LEU A 1 284 ? -10.176 -3.348 -19.445 1.00 96.62 284 LEU A O 1
ATOM 2190 N N . ARG A 1 285 ? -11.986 -3.439 -18.126 1.00 94.75 285 ARG A N 1
ATOM 2191 C CA . ARG A 1 285 ? -12.124 -4.899 -18.146 1.00 94.75 285 ARG A CA 1
ATOM 2192 C C . ARG A 1 285 ? -12.241 -5.437 -19.573 1.00 94.75 285 ARG A C 1
ATOM 2194 O O . ARG A 1 285 ? -11.592 -6.438 -19.880 1.00 94.75 285 ARG A O 1
ATOM 2201 N N . ALA A 1 286 ? -13.038 -4.785 -20.420 1.00 95.94 286 ALA A N 1
ATOM 2202 C CA . ALA A 1 286 ? -13.219 -5.155 -21.820 1.00 95.94 286 ALA A CA 1
ATOM 2203 C C . ALA A 1 286 ? -11.939 -4.959 -22.646 1.00 95.94 286 ALA A C 1
ATOM 2205 O O . ALA A 1 286 ? -11.588 -5.842 -23.427 1.00 95.94 286 ALA A O 1
ATOM 2206 N N . VAL A 1 287 ? -11.210 -3.856 -22.444 1.00 97.19 287 VAL A N 1
ATOM 2207 C CA . VAL A 1 287 ? -9.913 -3.601 -23.093 1.00 97.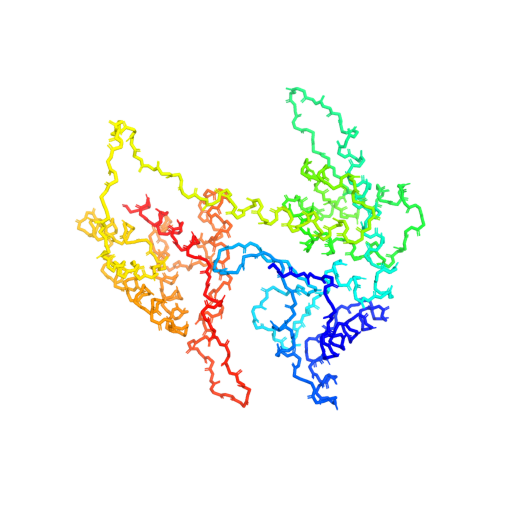19 287 VAL A CA 1
ATOM 2208 C C . VAL A 1 287 ? -8.902 -4.687 -22.719 1.00 97.19 287 VAL A C 1
ATOM 2210 O O . VAL A 1 287 ? -8.284 -5.269 -23.610 1.00 97.19 287 VAL A O 1
ATOM 2213 N N . LEU A 1 288 ? -8.784 -5.035 -21.432 1.00 95.88 288 LEU A N 1
ATOM 2214 C CA . LEU A 1 288 ? -7.846 -6.066 -20.967 1.00 95.88 288 LEU A CA 1
ATOM 2215 C C . LEU A 1 288 ? -8.142 -7.460 -21.546 1.00 95.88 288 LEU A C 1
ATOM 2217 O O . LEU A 1 288 ? -7.210 -8.219 -21.790 1.00 95.88 288 LEU A O 1
ATOM 2221 N N . ASP A 1 289 ? -9.406 -7.801 -21.810 1.00 93.19 289 ASP A N 1
ATOM 2222 C CA . ASP A 1 289 ? -9.763 -9.052 -22.502 1.00 93.19 289 ASP A CA 1
ATOM 2223 C C . ASP A 1 289 ? -9.566 -8.994 -24.013 1.00 93.19 289 ASP A C 1
ATOM 2225 O O . ASP A 1 289 ? -9.514 -10.038 -24.664 1.00 93.19 289 ASP A O 1
ATOM 2229 N N . HIS A 1 290 ? -9.495 -7.795 -24.584 1.00 93.56 290 HIS A N 1
ATOM 2230 C CA . HIS A 1 290 ? -9.446 -7.613 -26.025 1.00 93.56 290 HIS A CA 1
ATOM 2231 C C . HIS A 1 290 ? -8.020 -7.637 -26.584 1.00 93.56 290 HIS A C 1
ATOM 2233 O O . HIS A 1 290 ? -7.811 -8.168 -27.671 1.00 93.56 290 HIS A O 1
ATOM 2239 N N . VAL A 1 291 ? -7.046 -7.113 -25.837 1.00 94.62 291 VAL A N 1
ATOM 2240 C CA . VAL A 1 291 ? -5.631 -7.031 -26.244 1.00 94.62 291 VAL A CA 1
ATOM 2241 C C . VAL A 1 291 ? -4.831 -8.350 -26.304 1.00 94.62 291 VAL A C 1
ATOM 2243 O O . VAL A 1 291 ? -3.900 -8.403 -27.109 1.00 94.62 291 VAL A O 1
ATOM 2246 N N . PRO A 1 292 ? -5.115 -9.425 -25.528 1.00 93.81 292 PRO A N 1
ATOM 2247 C CA . PRO A 1 292 ? -4.222 -10.584 -25.432 1.00 93.81 292 PRO A CA 1
ATOM 2248 C C . PRO A 1 292 ? -3.803 -11.246 -26.758 1.00 93.81 292 PRO A C 1
ATOM 2250 O O . PRO A 1 292 ? -2.637 -11.629 -26.856 1.00 93.81 292 PRO A O 1
ATOM 2253 N N . PRO A 1 293 ? -4.670 -11.375 -27.786 1.00 92.00 293 PRO A N 1
ATOM 2254 C CA . PRO A 1 293 ? -4.295 -11.997 -29.057 1.00 92.00 293 PRO A CA 1
ATOM 2255 C C . PRO A 1 293 ? -3.096 -11.355 -29.768 1.00 92.00 293 PRO A C 1
ATOM 2257 O O . PRO A 1 293 ? -2.377 -12.068 -30.461 1.00 92.00 293 PRO A O 1
ATOM 2260 N N . ILE A 1 294 ? -2.845 -10.057 -29.568 1.00 91.69 294 ILE A N 1
ATOM 2261 C CA . ILE A 1 294 ? -1.726 -9.332 -30.198 1.00 91.69 294 ILE A CA 1
ATOM 2262 C C . ILE A 1 294 ? -0.371 -9.860 -29.699 1.00 91.69 294 ILE A C 1
ATOM 2264 O O . ILE A 1 294 ? 0.593 -9.924 -30.451 1.00 91.69 294 ILE A O 1
ATOM 2268 N N . PHE A 1 295 ? -0.310 -10.327 -28.450 1.00 89.75 295 PHE A N 1
ATOM 2269 C CA . PHE A 1 295 ? 0.912 -10.829 -27.812 1.00 89.75 295 PHE A CA 1
ATOM 2270 C C . PHE A 1 295 ? 1.137 -12.337 -28.010 1.00 89.75 295 PHE A C 1
ATOM 2272 O O . PHE A 1 295 ? 2.028 -12.927 -27.397 1.00 89.75 295 PHE A O 1
ATOM 2279 N N . ASN A 1 296 ? 0.310 -12.989 -28.827 1.00 83.44 296 ASN A N 1
ATOM 2280 C CA . ASN A 1 296 ? 0.305 -14.436 -28.999 1.00 83.44 296 ASN A CA 1
ATOM 2281 C C . ASN A 1 296 ? 1.387 -14.921 -29.978 1.00 83.44 296 ASN A C 1
ATOM 2283 O O . ASN A 1 296 ? 1.096 -15.349 -31.096 1.00 83.44 296 ASN A O 1
ATOM 2287 N N . THR A 1 297 ? 2.643 -14.879 -29.543 1.00 68.62 297 THR A N 1
ATOM 2288 C CA . THR A 1 297 ? 3.804 -15.314 -30.337 1.00 68.62 297 THR A CA 1
ATOM 2289 C C . THR A 1 297 ? 3.830 -16.823 -30.617 1.00 68.62 297 THR A C 1
ATOM 2291 O O . THR A 1 297 ? 4.467 -17.254 -31.574 1.00 68.62 297 THR A O 1
ATOM 2294 N N . GLU A 1 298 ? 3.117 -17.628 -29.822 1.00 64.81 298 GLU A N 1
ATOM 2295 C CA . GLU A 1 298 ? 3.072 -19.097 -29.928 1.00 64.81 298 GLU A CA 1
ATOM 2296 C C . GLU A 1 298 ? 1.889 -19.623 -30.765 1.00 64.81 298 GLU A C 1
ATOM 2298 O O . GLU A 1 298 ? 1.772 -20.829 -30.984 1.00 64.81 298 GLU A O 1
ATOM 2303 N N . GLY A 1 299 ? 1.001 -18.745 -31.247 1.00 70.88 299 GLY A N 1
ATOM 2304 C CA . GLY A 1 299 ? -0.139 -19.136 -32.086 1.00 70.88 299 GLY A CA 1
ATOM 2305 C C . GLY A 1 299 ? -1.224 -19.934 -31.350 1.00 70.88 299 GLY A C 1
ATOM 2306 O O . GLY A 1 299 ? -1.951 -20.714 -31.968 1.00 70.88 299 GLY A O 1
ATOM 2307 N N . LEU A 1 300 ? -1.355 -19.759 -30.032 1.00 72.06 300 LEU A N 1
ATOM 2308 C CA . LEU A 1 300 ? -2.350 -20.465 -29.224 1.00 72.06 300 LEU A CA 1
ATOM 2309 C C . LEU A 1 300 ? -3.783 -20.012 -29.570 1.00 72.06 300 LEU A C 1
ATOM 2311 O O . LEU A 1 300 ? -4.038 -18.817 -29.688 1.00 72.06 300 LEU A O 1
ATOM 2315 N N . PRO A 1 301 ? -4.770 -20.918 -29.663 1.00 66.25 301 PRO A N 1
ATOM 2316 C CA . PRO A 1 301 ? -6.130 -20.560 -30.082 1.00 66.25 301 PRO A CA 1
ATOM 2317 C C . PRO A 1 301 ? -6.880 -19.671 -29.075 1.00 66.25 301 PRO A C 1
ATOM 2319 O O . PRO A 1 301 ? -7.867 -19.030 -29.431 1.00 66.25 301 PRO A O 1
ATOM 2322 N N . LYS A 1 302 ? -6.437 -19.627 -27.812 1.00 78.00 302 LYS A N 1
ATOM 2323 C CA . LYS A 1 302 ? -6.991 -18.753 -26.776 1.00 78.00 302 LYS A CA 1
ATOM 2324 C C . LYS A 1 302 ? -5.908 -18.413 -25.759 1.00 78.00 302 LYS A C 1
ATOM 2326 O O . LYS A 1 302 ? -5.451 -19.295 -25.038 1.00 78.00 302 LYS A O 1
ATOM 2331 N N . ILE A 1 303 ? -5.541 -17.139 -25.699 1.00 88.38 303 ILE A N 1
ATOM 2332 C CA . ILE A 1 303 ? -4.616 -16.593 -24.708 1.00 88.38 303 ILE A CA 1
ATOM 2333 C C . ILE A 1 303 ? -5.367 -15.596 -23.826 1.00 88.38 303 ILE A C 1
ATOM 2335 O O . ILE A 1 303 ? -6.186 -14.818 -24.320 1.00 88.38 303 ILE A O 1
ATOM 2339 N N . THR A 1 304 ? -5.146 -15.651 -22.516 1.00 90.44 304 THR A N 1
ATOM 2340 C CA . THR A 1 304 ? -5.779 -14.727 -21.569 1.00 90.44 304 THR A CA 1
ATOM 2341 C C . THR A 1 304 ? -4.831 -13.605 -21.168 1.00 90.44 304 THR A C 1
ATOM 2343 O O . THR A 1 304 ? -3.609 -13.727 -21.276 1.00 90.44 304 THR A O 1
ATOM 2346 N N . PHE A 1 305 ? -5.390 -12.507 -20.658 1.00 92.75 305 PHE A N 1
ATOM 2347 C CA . PHE A 1 305 ? -4.586 -11.397 -20.152 1.00 92.75 305 PHE A CA 1
ATOM 2348 C C . PHE A 1 305 ? -3.650 -11.821 -19.014 1.00 92.75 305 PHE A C 1
ATOM 2350 O O . PHE A 1 305 ? -2.526 -11.345 -18.936 1.00 92.75 305 PHE A O 1
ATOM 2357 N N . GLU A 1 306 ? -4.067 -12.758 -18.161 1.00 90.94 306 GLU A N 1
ATOM 2358 C CA . GLU A 1 306 ? -3.240 -13.309 -17.084 1.00 90.94 306 GLU A CA 1
ATOM 2359 C C . GLU A 1 306 ? -1.999 -14.018 -17.635 1.00 90.94 306 GLU A C 1
ATOM 2361 O O . GLU A 1 306 ? -0.898 -13.819 -17.125 1.00 90.94 306 GLU A O 1
ATOM 2366 N N . GLN A 1 307 ? -2.167 -14.813 -18.695 1.00 87.06 307 GLN A N 1
ATOM 2367 C CA . GLN A 1 307 ? -1.059 -15.507 -19.351 1.00 87.06 307 GLN A CA 1
ATOM 2368 C C . GLN A 1 307 ? -0.101 -14.510 -20.009 1.00 87.06 307 GLN A C 1
ATOM 2370 O O . GLN A 1 307 ? 1.109 -14.627 -19.833 1.00 87.06 307 GLN A O 1
ATOM 2375 N N . VAL A 1 308 ? -0.631 -13.496 -20.696 1.00 90.56 308 VAL A N 1
ATOM 2376 C CA . VAL A 1 308 ? 0.162 -12.410 -21.296 1.00 90.56 308 VAL A CA 1
ATOM 2377 C C . VAL A 1 308 ? 0.931 -11.630 -20.224 1.00 90.56 308 VAL A C 1
ATOM 2379 O O . VAL A 1 308 ? 2.147 -11.469 -20.317 1.00 90.56 308 VAL A O 1
ATOM 2382 N N . ALA A 1 309 ? 0.265 -11.227 -19.143 1.00 89.50 309 ALA A N 1
ATOM 2383 C CA . ALA A 1 309 ? 0.874 -10.502 -18.031 1.00 89.50 309 ALA A CA 1
ATOM 2384 C C . ALA A 1 309 ? 2.024 -11.276 -17.367 1.00 89.50 309 ALA A C 1
ATOM 2386 O O . ALA A 1 309 ? 3.016 -10.680 -16.945 1.00 89.50 309 ALA A O 1
ATOM 2387 N N . SER A 1 310 ? 1.901 -12.600 -17.264 1.00 85.38 310 SER A N 1
ATOM 2388 C CA . SER A 1 310 ? 2.896 -13.442 -16.600 1.00 85.38 310 SER A CA 1
ATOM 2389 C C . SER A 1 310 ? 4.040 -13.898 -17.505 1.00 85.38 310 SER A C 1
ATOM 2391 O O . SER A 1 310 ? 5.159 -14.025 -17.003 1.00 85.38 310 SER A O 1
ATOM 2393 N N . ASN A 1 311 ? 3.780 -14.126 -18.795 1.00 83.69 311 ASN A N 1
ATOM 2394 C CA . ASN A 1 311 ? 4.708 -14.839 -19.680 1.00 83.69 311 ASN A CA 1
ATOM 2395 C C . ASN A 1 311 ? 5.302 -13.977 -20.802 1.00 83.69 311 ASN A C 1
ATOM 2397 O O . ASN A 1 311 ? 6.326 -14.357 -21.363 1.00 83.69 311 ASN A O 1
ATOM 2401 N N . TYR A 1 312 ? 4.704 -12.828 -21.130 1.00 86.62 312 TYR A N 1
ATOM 2402 C CA . TYR A 1 312 ? 5.264 -11.935 -22.144 1.00 86.62 312 TYR A CA 1
ATOM 2403 C C . TYR A 1 312 ? 6.540 -11.237 -21.638 1.00 86.62 312 TYR A C 1
ATOM 2405 O O . TYR A 1 312 ? 6.710 -10.979 -20.440 1.00 86.62 312 TYR A O 1
ATOM 2413 N N . ALA A 1 313 ? 7.463 -10.945 -22.556 1.00 86.38 313 ALA A N 1
ATOM 2414 C CA . ALA A 1 313 ? 8.772 -10.365 -22.262 1.00 86.38 313 ALA A CA 1
ATOM 2415 C C . ALA A 1 313 ? 8.690 -8.844 -22.034 1.00 86.38 313 ALA A C 1
ATOM 2417 O O . ALA A 1 313 ? 9.187 -8.047 -22.823 1.00 86.38 313 ALA A O 1
ATOM 2418 N N . TRP A 1 314 ? 8.059 -8.440 -20.933 1.00 86.25 314 TRP A N 1
ATOM 2419 C CA . TRP A 1 314 ? 7.905 -7.035 -20.552 1.00 86.25 314 TRP A CA 1
ATOM 2420 C C . TRP A 1 314 ? 9.226 -6.364 -20.162 1.00 86.25 314 TRP A C 1
ATOM 2422 O O . TRP A 1 314 ? 10.067 -6.960 -19.478 1.00 86.25 314 TRP A O 1
ATOM 2432 N N . LYS A 1 315 ? 9.346 -5.062 -20.446 1.00 84.00 315 LYS A N 1
ATOM 2433 C CA . LYS A 1 315 ? 10.346 -4.201 -19.797 1.00 84.00 315 LYS A CA 1
ATOM 2434 C C . LYS A 1 315 ? 10.060 -4.128 -18.287 1.00 84.00 315 LYS A C 1
ATOM 2436 O O . LYS A 1 315 ? 8.922 -4.287 -17.840 1.00 84.00 315 LYS A O 1
ATOM 2441 N N . GLN A 1 316 ? 11.095 -3.896 -17.471 1.00 76.00 316 GLN A N 1
ATOM 2442 C CA . GLN A 1 316 ? 11.024 -4.032 -16.004 1.00 76.00 316 GLN A CA 1
ATOM 2443 C C . GLN A 1 316 ? 9.884 -3.218 -15.361 1.00 76.00 316 GLN A C 1
ATOM 2445 O O . GLN A 1 316 ? 9.231 -3.700 -14.431 1.00 76.00 316 GLN A O 1
ATOM 2450 N N . THR A 1 317 ? 9.646 -1.997 -15.845 1.00 74.50 317 THR A N 1
ATOM 2451 C CA . THR A 1 317 ? 8.596 -1.103 -15.334 1.00 74.50 317 THR A CA 1
ATOM 2452 C C . THR A 1 317 ? 7.213 -1.501 -15.846 1.00 74.50 317 THR A C 1
ATOM 2454 O O . THR A 1 317 ? 6.283 -1.610 -15.047 1.00 74.50 317 THR A O 1
ATOM 2457 N N . ASP A 1 318 ? 7.090 -1.819 -17.135 1.00 82.44 318 ASP A N 1
ATOM 2458 C CA . ASP A 1 318 ? 5.817 -2.203 -17.758 1.00 82.44 318 ASP A CA 1
ATOM 2459 C C . ASP A 1 318 ? 5.273 -3.496 -17.155 1.00 82.44 318 ASP A C 1
ATOM 2461 O O . ASP A 1 318 ? 4.080 -3.598 -16.871 1.00 82.44 318 ASP A O 1
ATOM 2465 N N . ARG A 1 319 ? 6.166 -4.428 -16.790 1.00 88.00 319 ARG A N 1
ATOM 2466 C CA . ARG A 1 319 ? 5.798 -5.638 -16.046 1.00 88.00 319 ARG A CA 1
ATOM 2467 C C . ARG A 1 319 ? 5.032 -5.314 -14.766 1.00 88.00 319 ARG A C 1
ATOM 2469 O O . ARG A 1 319 ? 4.053 -5.983 -14.447 1.00 88.00 319 ARG A O 1
ATOM 2476 N N . LYS A 1 320 ? 5.465 -4.298 -14.010 1.00 87.56 320 LYS A N 1
ATOM 2477 C CA . LYS A 1 320 ? 4.801 -3.915 -12.754 1.00 87.56 320 LYS A CA 1
ATOM 2478 C C . LYS A 1 320 ? 3.411 -3.345 -13.020 1.00 87.56 320 LYS A C 1
ATOM 2480 O O . LYS A 1 320 ? 2.489 -3.652 -12.273 1.00 87.56 320 LYS A O 1
ATOM 2485 N N . TYR A 1 321 ? 3.253 -2.539 -14.066 1.00 90.00 321 TYR A N 1
ATOM 2486 C CA . TYR A 1 321 ? 1.961 -1.956 -14.428 1.00 90.00 321 TYR A CA 1
ATOM 2487 C C . TYR A 1 321 ? 0.974 -3.003 -14.936 1.00 90.00 321 TYR A C 1
ATOM 2489 O O . TYR A 1 321 ? -0.168 -3.042 -14.484 1.00 90.00 321 TYR A O 1
ATOM 2497 N N . VAL A 1 322 ? 1.430 -3.905 -15.800 1.00 90.12 322 VAL A N 1
ATOM 2498 C CA . VAL A 1 322 ? 0.602 -4.976 -16.358 1.00 90.12 322 VAL A CA 1
ATOM 2499 C C . VAL A 1 322 ? 0.147 -5.958 -15.274 1.00 90.12 322 VAL A C 1
ATOM 2501 O O . VAL A 1 322 ? -1.014 -6.364 -15.272 1.00 90.12 322 VAL A O 1
ATOM 2504 N N . LEU A 1 323 ? 1.000 -6.288 -14.295 1.00 89.94 323 LEU A N 1
ATOM 2505 C CA . LEU A 1 323 ? 0.591 -7.110 -13.149 1.00 89.94 323 LEU A CA 1
ATOM 2506 C C . LEU A 1 323 ? -0.489 -6.427 -12.298 1.00 89.94 323 LEU A C 1
ATOM 2508 O O . LEU A 1 323 ? -1.438 -7.086 -11.883 1.00 89.94 323 LEU A O 1
ATOM 2512 N N . LYS A 1 324 ? -0.407 -5.108 -12.098 1.00 91.75 324 LYS A N 1
ATOM 2513 C CA . LYS A 1 324 ? -1.455 -4.363 -11.386 1.00 91.75 324 LYS A CA 1
ATOM 2514 C C . LYS A 1 324 ? -2.763 -4.288 -12.181 1.00 91.75 324 LYS A C 1
ATOM 2516 O O . LYS A 1 324 ? -3.831 -4.438 -11.598 1.00 91.75 324 LYS A O 1
ATOM 2521 N N . LEU A 1 325 ? -2.698 -4.124 -13.506 1.00 92.38 325 LEU A N 1
ATOM 2522 C CA . LEU A 1 325 ? -3.879 -4.207 -14.380 1.00 92.38 325 LEU A CA 1
ATOM 2523 C C . LEU A 1 325 ? -4.516 -5.600 -14.355 1.00 92.38 325 LEU A C 1
ATOM 2525 O O . LEU A 1 325 ? -5.739 -5.724 -14.388 1.00 92.38 325 LEU A O 1
ATOM 2529 N N . ARG A 1 326 ? -3.701 -6.655 -14.260 1.00 92.06 326 ARG A N 1
ATOM 2530 C CA . ARG A 1 326 ? -4.191 -8.029 -14.107 1.00 92.06 326 ARG A CA 1
ATOM 2531 C C . ARG A 1 326 ? -4.970 -8.170 -12.804 1.00 92.06 326 ARG A C 1
ATOM 2533 O O . ARG A 1 326 ? -6.065 -8.721 -12.819 1.00 92.06 326 ARG A O 1
ATOM 2540 N N . ASP A 1 327 ? -4.436 -7.651 -11.705 1.00 88.69 327 ASP A N 1
ATOM 2541 C CA . ASP A 1 327 ? -5.091 -7.735 -10.397 1.00 88.69 327 ASP A CA 1
ATOM 2542 C C . ASP A 1 327 ? -6.377 -6.883 -10.354 1.00 88.69 327 ASP A C 1
ATOM 2544 O O . ASP A 1 327 ? -7.387 -7.310 -9.791 1.00 88.69 327 ASP A O 1
ATOM 2548 N N . PHE A 1 328 ? -6.396 -5.738 -11.051 1.00 90.94 328 PHE A N 1
ATOM 2549 C CA . PHE A 1 328 ? -7.590 -4.904 -11.243 1.00 90.94 328 PHE A CA 1
ATOM 2550 C C . PHE A 1 328 ? -8.737 -5.632 -11.964 1.00 90.94 328 PHE A C 1
ATOM 2552 O O . PHE A 1 328 ? -9.907 -5.316 -11.750 1.00 90.94 328 PHE A O 1
ATOM 2559 N N . LYS A 1 329 ? -8.449 -6.637 -12.798 1.00 85.88 329 LYS A N 1
ATOM 2560 C CA . LYS A 1 329 ? -9.471 -7.352 -13.576 1.00 85.88 329 LYS A CA 1
ATOM 2561 C C . LYS A 1 329 ? -10.596 -7.923 -12.701 1.00 85.88 329 LYS A C 1
ATOM 2563 O O . LYS A 1 329 ? -11.744 -7.922 -13.133 1.00 85.88 329 LYS A O 1
ATOM 2568 N N . ALA A 1 330 ? -10.292 -8.331 -11.465 1.00 84.38 330 ALA A N 1
ATOM 2569 C CA . ALA A 1 330 ? -11.288 -8.798 -10.498 1.00 84.38 330 ALA A CA 1
ATOM 2570 C C . ALA A 1 330 ? -12.316 -7.714 -10.119 1.00 84.38 330 ALA A C 1
ATOM 2572 O O . ALA A 1 330 ? -13.478 -8.019 -9.875 1.00 84.38 330 ALA A O 1
ATOM 2573 N N . GLN A 1 331 ? -11.908 -6.447 -10.095 1.00 82.31 331 GLN A N 1
ATOM 2574 C CA . GLN A 1 331 ? -12.788 -5.318 -9.808 1.00 82.31 331 GLN A CA 1
ATOM 2575 C C . GLN A 1 331 ? -13.693 -4.987 -10.995 1.00 82.31 331 GLN A C 1
ATOM 2577 O O . GLN A 1 331 ? -14.883 -4.740 -10.822 1.00 82.31 331 GLN A O 1
ATOM 2582 N N . GLY A 1 332 ? -13.144 -5.027 -12.210 1.00 85.44 332 GLY A N 1
ATOM 2583 C CA . GLY A 1 332 ? -13.943 -4.898 -13.425 1.00 85.44 332 GLY A CA 1
ATOM 2584 C C . GLY A 1 332 ? -14.959 -6.035 -13.591 1.00 85.44 332 GLY A C 1
ATOM 2585 O O . GLY A 1 332 ? -16.079 -5.800 -14.029 1.00 85.44 332 GLY A O 1
ATOM 2586 N N . ASP A 1 333 ? -14.590 -7.254 -13.192 1.00 85.44 333 ASP A N 1
ATOM 2587 C CA . ASP A 1 333 ? -15.489 -8.413 -13.149 1.00 85.44 333 ASP A CA 1
ATOM 2588 C C . ASP A 1 333 ? -16.634 -8.203 -12.143 1.00 85.44 333 ASP A C 1
ATOM 2590 O O . ASP A 1 333 ? -17.807 -8.389 -12.466 1.00 85.44 333 ASP A O 1
ATOM 2594 N N . ASP A 1 334 ? -16.307 -7.703 -10.949 1.00 83.06 334 ASP A N 1
ATOM 2595 C CA . ASP A 1 334 ? -17.280 -7.393 -9.903 1.00 83.06 334 ASP A CA 1
ATOM 2596 C C . ASP A 1 334 ? -18.295 -6.327 -10.342 1.00 83.06 334 ASP A C 1
ATOM 2598 O O . ASP A 1 334 ? -19.494 -6.511 -10.153 1.00 83.06 334 ASP A O 1
ATOM 2602 N N . VAL A 1 335 ? -17.840 -5.258 -11.003 1.00 87.38 335 VAL A N 1
ATOM 2603 C CA . VAL A 1 335 ? -18.704 -4.206 -11.575 1.00 87.38 335 VAL A CA 1
ATOM 2604 C C . VAL A 1 335 ? -19.736 -4.772 -12.549 1.00 87.38 335 VAL A C 1
ATOM 2606 O O . VAL A 1 335 ? -20.870 -4.298 -12.592 1.00 87.38 335 VAL A O 1
ATOM 2609 N N . MET A 1 336 ? -19.350 -5.776 -13.337 1.00 85.31 336 MET A N 1
ATOM 2610 C CA . MET A 1 336 ? -20.211 -6.357 -14.367 1.00 85.31 336 MET A CA 1
ATOM 2611 C C . MET A 1 336 ? -21.137 -7.458 -13.840 1.00 85.31 336 MET A C 1
ATOM 2613 O O . MET A 1 336 ? -22.184 -7.709 -14.440 1.00 85.31 336 MET A O 1
ATOM 2617 N N . HIS A 1 337 ? -20.761 -8.139 -12.756 1.00 87.12 337 HIS A N 1
ATOM 2618 C CA . HIS A 1 337 ? -21.440 -9.362 -12.316 1.00 87.12 337 HIS A CA 1
ATOM 2619 C C . HIS A 1 337 ? -22.079 -9.278 -10.926 1.00 87.12 337 HIS A C 1
ATOM 2621 O O . HIS A 1 337 ? -22.941 -10.105 -10.606 1.00 87.12 337 HIS A O 1
ATOM 2627 N N . ARG A 1 338 ? -21.716 -8.295 -10.095 1.00 81.00 338 ARG A N 1
ATOM 2628 C CA . ARG A 1 338 ? -22.302 -8.129 -8.762 1.00 81.00 338 ARG A CA 1
ATOM 2629 C C . ARG A 1 338 ? -23.785 -7.774 -8.856 1.00 81.00 338 ARG A C 1
ATOM 2631 O O . ARG A 1 338 ? -24.184 -6.803 -9.491 1.00 81.00 338 ARG A O 1
ATOM 2638 N N . GLN A 1 339 ? -24.610 -8.562 -8.170 1.00 86.00 339 GLN A N 1
ATOM 2639 C CA . GLN A 1 339 ? -26.046 -8.313 -8.046 1.00 86.00 339 GLN A CA 1
ATOM 2640 C C . GLN A 1 339 ? -26.352 -7.286 -6.947 1.00 86.00 339 GLN A C 1
ATOM 2642 O O . GLN A 1 339 ? -25.596 -7.140 -5.984 1.00 86.00 339 GLN A O 1
ATOM 2647 N N . ILE A 1 340 ? -27.508 -6.624 -7.069 1.00 82.75 340 ILE A N 1
ATOM 2648 C CA . ILE A 1 340 ? -28.002 -5.648 -6.089 1.00 82.75 340 ILE A CA 1
ATOM 2649 C C . ILE A 1 340 ? -28.058 -6.242 -4.673 1.00 82.75 340 ILE A C 1
ATOM 2651 O O . ILE A 1 340 ? -28.520 -7.365 -4.458 1.00 82.75 340 ILE A O 1
ATOM 2655 N N . ARG A 1 341 ? -27.614 -5.467 -3.679 1.00 81.06 341 ARG A N 1
ATOM 2656 C CA . ARG A 1 341 ? -27.554 -5.885 -2.271 1.00 81.06 341 ARG A CA 1
ATOM 2657 C C . ARG A 1 341 ? -27.962 -4.757 -1.324 1.00 81.06 341 ARG A C 1
ATOM 2659 O O . ARG A 1 341 ? -28.089 -3.606 -1.713 1.00 81.06 341 ARG A O 1
ATOM 2666 N N . LYS A 1 342 ? -28.178 -5.102 -0.048 1.00 69.25 342 LYS A N 1
ATOM 2667 C CA . LYS A 1 342 ? -28.604 -4.145 0.995 1.00 69.25 342 LYS A CA 1
ATOM 2668 C C . LYS A 1 342 ? -27.499 -3.177 1.434 1.00 69.25 342 LYS A C 1
ATOM 2670 O O . LYS A 1 342 ? -27.798 -2.159 2.047 1.00 69.25 342 LYS A O 1
ATOM 2675 N N . SER A 1 343 ? -26.235 -3.523 1.197 1.00 70.62 343 SER A N 1
ATOM 2676 C CA . SER A 1 343 ? -25.096 -2.635 1.434 1.00 70.62 343 SER A CA 1
ATOM 2677 C C . SER A 1 343 ? -24.882 -1.727 0.231 1.00 70.62 343 SER A C 1
ATOM 2679 O O . SER A 1 343 ? -25.007 -2.183 -0.900 1.00 70.62 343 SER A O 1
ATOM 2681 N N . GLN A 1 344 ? -24.515 -0.475 0.481 1.00 67.62 344 GLN A N 1
ATOM 2682 C CA . GLN A 1 344 ? -24.220 0.485 -0.576 1.00 67.62 344 GLN A CA 1
ATOM 2683 C C . GLN A 1 344 ? -23.017 0.021 -1.412 1.00 67.62 344 GLN A C 1
ATOM 2685 O O . GLN A 1 344 ? -21.995 -0.388 -0.855 1.00 67.62 344 GLN A O 1
ATOM 2690 N N . ASP A 1 345 ? -23.153 0.073 -2.735 1.00 63.66 345 ASP A N 1
ATOM 2691 C CA . ASP A 1 345 ? -22.044 -0.098 -3.671 1.00 63.66 345 ASP A CA 1
ATOM 2692 C C . ASP A 1 345 ? -21.420 1.277 -3.932 1.00 63.66 345 ASP A C 1
ATOM 2694 O O . ASP A 1 345 ? -22.116 2.229 -4.284 1.00 63.66 345 ASP A O 1
ATOM 2698 N N . LEU A 1 346 ? -20.121 1.396 -3.656 1.00 69.75 346 LEU A N 1
ATOM 2699 C CA . LEU A 1 346 ? -19.403 2.670 -3.547 1.00 69.75 346 LEU A CA 1
ATOM 2700 C C . LEU A 1 346 ? -18.260 2.769 -4.562 1.00 69.75 346 LEU A C 1
ATOM 2702 O O . LEU A 1 346 ? -17.216 3.309 -4.231 1.00 69.75 346 LEU A O 1
ATOM 2706 N N . ILE A 1 347 ? -18.417 2.216 -5.767 1.00 79.69 347 ILE A N 1
ATOM 2707 C CA . ILE A 1 347 ? -17.377 2.377 -6.791 1.00 79.69 347 ILE A CA 1
ATOM 2708 C C . ILE A 1 347 ? -17.392 3.833 -7.258 1.00 79.69 347 ILE A C 1
ATOM 2710 O O . ILE A 1 347 ? -18.414 4.329 -7.735 1.00 79.69 347 ILE A O 1
ATOM 2714 N N . THR A 1 348 ? -16.261 4.505 -7.089 1.00 85.38 348 THR A N 1
ATOM 2715 C CA . THR A 1 348 ? -16.032 5.918 -7.394 1.00 85.38 348 THR A CA 1
ATOM 2716 C C . THR A 1 348 ? -14.902 6.083 -8.410 1.00 85.38 348 THR A C 1
ATOM 2718 O O . THR A 1 348 ? -14.262 5.115 -8.826 1.00 85.38 348 THR A O 1
ATOM 2721 N N . MET A 1 349 ? -14.659 7.320 -8.850 1.00 86.31 349 MET A N 1
ATOM 2722 C CA . MET A 1 349 ? -13.570 7.619 -9.785 1.00 86.31 349 MET A CA 1
ATOM 2723 C C . MET A 1 349 ? -12.178 7.384 -9.183 1.00 86.31 349 MET A C 1
ATOM 2725 O O . MET A 1 349 ? -11.242 7.130 -9.939 1.00 86.31 349 MET A O 1
ATOM 2729 N N . GLU A 1 350 ? -12.052 7.396 -7.850 1.00 79.94 350 GLU A N 1
ATOM 2730 C CA . GLU A 1 350 ? -10.806 7.077 -7.133 1.00 79.94 350 GLU A CA 1
ATOM 2731 C C . GLU A 1 350 ? -10.389 5.610 -7.313 1.00 79.94 350 GLU A C 1
ATOM 2733 O O . GLU A 1 350 ? -9.220 5.260 -7.157 1.00 79.94 350 GLU A O 1
ATOM 2738 N N . ASP A 1 351 ? -11.344 4.755 -7.680 1.00 81.81 351 ASP A N 1
ATOM 2739 C CA . ASP A 1 351 ? -11.140 3.318 -7.808 1.00 81.81 351 ASP A CA 1
ATOM 2740 C C . ASP A 1 351 ? -10.660 2.907 -9.208 1.00 81.81 351 ASP A C 1
ATOM 2742 O O . ASP A 1 351 ? -10.287 1.752 -9.435 1.00 81.81 351 ASP A O 1
ATOM 2746 N N . VAL A 1 352 ? -10.655 3.850 -10.157 1.00 88.56 352 VAL A N 1
ATOM 2747 C CA . VAL A 1 352 ? -10.136 3.641 -11.509 1.00 88.56 352 VAL A CA 1
ATOM 2748 C C . VAL A 1 352 ? -8.599 3.633 -11.450 1.00 88.56 352 VAL A C 1
ATOM 2750 O O . VAL A 1 352 ? -8.000 4.572 -10.922 1.00 88.56 352 VAL A O 1
ATOM 2753 N N . PRO A 1 353 ? -7.916 2.617 -12.012 1.00 91.31 353 PRO A N 1
ATOM 2754 C CA . PRO A 1 353 ? -6.469 2.495 -11.907 1.00 91.31 353 PRO A CA 1
ATOM 2755 C C . PRO A 1 353 ? -5.753 3.689 -12.556 1.00 91.31 353 PRO A C 1
ATOM 2757 O O . PRO A 1 353 ? -6.291 4.310 -13.475 1.00 91.31 353 PRO A O 1
ATOM 2760 N N . PRO A 1 354 ? -4.508 3.995 -12.160 1.00 89.75 354 PRO A N 1
ATOM 2761 C CA . PRO A 1 354 ? -3.728 5.058 -12.778 1.00 89.75 354 PRO A CA 1
ATOM 2762 C C . PRO A 1 354 ? -3.607 4.905 -14.298 1.00 89.75 354 PRO A C 1
ATOM 2764 O O . PRO A 1 354 ? -3.157 3.871 -14.798 1.00 89.75 354 PRO A O 1
ATOM 2767 N N . ARG A 1 355 ? -3.906 5.979 -15.043 1.00 90.62 355 ARG A N 1
ATOM 2768 C CA . ARG A 1 355 ? -3.817 6.015 -16.518 1.00 90.62 355 ARG A CA 1
ATOM 2769 C C . ARG A 1 355 ? -2.476 5.567 -17.088 1.00 90.62 355 ARG A C 1
ATOM 2771 O O . ARG A 1 355 ? -2.412 5.009 -18.180 1.00 90.62 355 ARG A O 1
ATOM 2778 N N . ALA A 1 356 ? -1.394 5.811 -16.346 1.00 86.94 356 ALA A N 1
ATOM 2779 C CA . ALA A 1 356 ? -0.047 5.416 -16.741 1.00 86.94 356 ALA A CA 1
ATOM 2780 C C . ALA A 1 356 ? 0.052 3.906 -16.998 1.00 86.94 356 ALA A C 1
ATOM 2782 O O . ALA A 1 356 ? 0.797 3.492 -17.881 1.00 86.94 356 ALA A O 1
ATOM 2783 N N . TRP A 1 357 ? -0.723 3.093 -16.274 1.00 92.69 357 TRP A N 1
ATOM 2784 C CA . TRP A 1 357 ? -0.682 1.646 -16.435 1.00 92.69 357 TRP A CA 1
ATOM 2785 C C . TRP A 1 357 ? -1.274 1.223 -17.777 1.00 92.69 357 TRP A C 1
ATOM 2787 O O . TRP A 1 357 ? -0.643 0.456 -18.503 1.00 92.69 357 TRP A O 1
ATOM 2797 N N . LEU A 1 358 ? -2.452 1.750 -18.132 1.00 95.25 358 LEU A N 1
ATOM 2798 C CA . LEU A 1 358 ? -3.080 1.437 -19.414 1.00 95.25 358 LEU A CA 1
ATOM 2799 C C . LEU A 1 358 ? -2.283 2.025 -20.584 1.00 95.25 358 LEU A C 1
ATOM 2801 O O . LEU A 1 358 ? -2.060 1.330 -21.567 1.00 95.25 358 LEU A O 1
ATOM 2805 N N . ASN A 1 359 ? -1.793 3.261 -20.468 1.00 92.12 359 ASN A N 1
ATOM 2806 C CA . ASN A 1 359 ? -0.986 3.884 -21.520 1.00 92.12 359 ASN A CA 1
ATOM 2807 C C . ASN A 1 359 ? 0.308 3.098 -21.808 1.00 92.12 359 ASN A C 1
ATOM 2809 O O . ASN A 1 359 ? 0.693 2.974 -22.968 1.00 92.12 359 ASN A O 1
ATOM 2813 N N . ALA A 1 360 ? 0.954 2.534 -20.781 1.00 90.56 360 ALA A N 1
ATOM 2814 C CA . ALA A 1 360 ? 2.119 1.666 -20.957 1.00 90.56 360 ALA A CA 1
ATOM 2815 C C . ALA A 1 360 ? 1.759 0.357 -21.678 1.00 90.56 360 ALA A C 1
ATOM 2817 O O . ALA A 1 360 ? 2.434 -0.026 -22.630 1.00 90.56 360 ALA A O 1
ATOM 2818 N N . LEU A 1 361 ? 0.652 -0.287 -21.288 1.00 95.06 361 LEU A N 1
ATOM 2819 C CA . LEU A 1 361 ? 0.147 -1.470 -21.988 1.00 95.06 361 LEU A CA 1
ATOM 2820 C C . LEU A 1 361 ? -0.159 -1.165 -23.462 1.00 95.06 361 LEU A C 1
ATOM 2822 O O . LEU A 1 361 ? 0.223 -1.938 -24.332 1.00 95.06 361 LEU A O 1
ATOM 2826 N N . LEU A 1 362 ? -0.817 -0.041 -23.754 1.00 95.44 362 LEU A N 1
ATOM 2827 C CA . LEU A 1 362 ? -1.152 0.354 -25.125 1.00 95.44 362 LEU A CA 1
ATOM 2828 C C . LEU A 1 362 ? 0.087 0.672 -25.962 1.00 95.44 362 LEU A C 1
ATOM 2830 O O . LEU A 1 362 ? 0.105 0.356 -27.147 1.00 95.44 362 LEU A O 1
ATOM 2834 N N . ARG A 1 363 ? 1.136 1.246 -25.364 1.00 94.25 363 ARG A N 1
ATOM 2835 C CA . ARG A 1 363 ? 2.420 1.423 -26.051 1.00 94.25 363 ARG A CA 1
ATOM 2836 C C . ARG A 1 363 ? 3.018 0.075 -26.456 1.00 94.25 363 ARG A C 1
ATOM 2838 O O . ARG A 1 363 ? 3.400 -0.082 -27.606 1.00 94.25 363 ARG A O 1
ATOM 2845 N N . GLU A 1 364 ? 3.018 -0.908 -25.562 1.00 94.12 364 GLU A N 1
ATOM 2846 C CA . GLU A 1 364 ? 3.495 -2.260 -25.886 1.00 94.12 364 GLU A CA 1
ATOM 2847 C C . GLU A 1 364 ? 2.593 -2.977 -26.905 1.00 94.12 364 GLU A C 1
ATOM 2849 O O . GLU A 1 364 ? 3.090 -3.732 -27.734 1.00 94.12 364 GLU A O 1
ATOM 2854 N N . VAL A 1 365 ? 1.279 -2.713 -26.899 1.00 93.62 365 VAL A N 1
ATOM 2855 C CA . VAL A 1 365 ? 0.368 -3.177 -27.961 1.00 93.62 365 VAL A CA 1
ATOM 2856 C C . VAL A 1 365 ? 0.786 -2.594 -29.310 1.00 93.62 365 VAL A C 1
ATOM 2858 O O . VAL A 1 365 ? 0.914 -3.336 -30.273 1.00 93.62 365 VAL A O 1
ATOM 2861 N N . ILE A 1 366 ? 1.019 -1.283 -29.382 1.00 93.19 366 ILE A N 1
ATOM 2862 C CA . ILE A 1 366 ? 1.452 -0.600 -30.607 1.00 93.19 366 ILE A CA 1
ATOM 2863 C C . ILE A 1 366 ? 2.800 -1.137 -31.100 1.00 93.19 366 ILE A C 1
ATOM 2865 O O . ILE A 1 366 ? 2.969 -1.303 -32.307 1.00 93.19 366 ILE A O 1
ATOM 2869 N N . ASP A 1 367 ? 3.740 -1.408 -30.195 1.00 91.38 367 ASP A N 1
ATOM 2870 C CA . ASP A 1 367 ? 5.063 -1.945 -30.531 1.00 91.38 367 ASP A CA 1
ATOM 2871 C C . ASP A 1 367 ? 4.986 -3.403 -31.037 1.00 91.38 367 ASP A C 1
ATOM 2873 O O . ASP A 1 367 ? 5.832 -3.824 -31.825 1.00 91.38 367 ASP A O 1
ATOM 2877 N N . ALA A 1 368 ? 3.973 -4.166 -30.609 1.00 89.31 368 ALA A N 1
ATOM 2878 C CA . ALA A 1 368 ? 3.730 -5.551 -31.024 1.00 89.31 368 ALA A CA 1
ATOM 2879 C C . ALA A 1 368 ? 2.900 -5.694 -32.320 1.00 89.31 368 ALA A C 1
ATOM 2881 O O . ALA A 1 368 ? 2.786 -6.804 -32.846 1.00 89.31 368 ALA A O 1
ATOM 2882 N N . LEU A 1 369 ? 2.317 -4.594 -32.814 1.00 88.56 369 LEU A N 1
ATOM 2883 C CA . LEU A 1 369 ? 1.567 -4.484 -34.073 1.00 88.56 369 LEU A CA 1
ATOM 2884 C C . LEU A 1 369 ? 2.477 -4.125 -35.251 1.00 88.56 369 LEU A C 1
ATOM 2886 O O . LEU A 1 369 ? 2.431 -4.866 -36.257 1.00 88.56 369 LEU A O 1
#

Nearest PDB structures (foldseek):
  1ufb-assembly1_A  TM=5.017E-01  e=3.789E+00  Thermus thermophilus
  1wol-assembly1_A  TM=5.629E-01  e=9.449E+00  Sulfurisphaera tokodaii str. 7

pLDDT: mean 82.56, std 17.19, range [29.45, 98.06]

Secondary structure (DSSP, 8-state):
---TTSPPPHHHHHHHHHHHHHHHHHSSPPPHHHHHHHHHHTT--HHHHHHHS-EEE-SSSSS-EEESEE-SSSS--TT---EE-GGGGGT-HHHIIIIIHHHHHHHHHHHHHHHT----SSS----EE-HHHHHHH-TT--HHHHHHHHHHHHH-GGGTTPPEES--TTSS-EEEPPGGGGGGTT--SHHHHHHHHHHHHHHHHHTTS--------------------PPPPPPPPSS-HHHHHHHHHHTTTSSS--HHHHHHHHHHHHHHHTT-HHHHHHHHHHHHHHSGGGG-TT--S---HHHHHHHS---HHHHHHHHHHHHHHHHHHHHHHPPP-SSPP---GGGSPPHHHHHHHHHHHHHH-

Organism: NCBI:txid310780